Protein 4BXO (pdb70)

InterPro domains:
  IPR001650 Helicase, C-terminal domain-like [PF00271] (472-580)
  IPR001650 Helicase, C-terminal domain-like [PS51194] (452-627)
  IPR001650 Helicase, C-terminal domain-like [SM00490] (490-581)
  IPR006166 ERCC4 domain [PF02732] (1841-1948)
  IPR006166 ERCC4 domain [SM00891] (1819-1902)
  IPR010994 RuvA domain 2-like [SSF47781] (1966-2028)
  IPR011335 Restriction endonuclease type II-like [SSF52980] (1825-1954)
  IPR011545 DEAD/DEAH-box helicase domai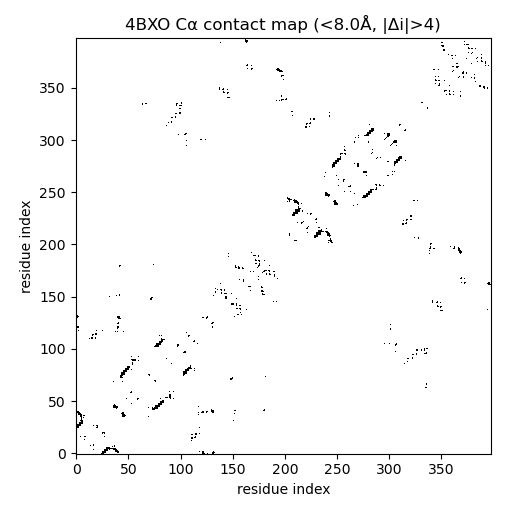n [PF00270] (105-254)
  IPR014001 Helicase superfamily 1/2, ATP-binding domain [PS51192] (98-266)
  IPR014001 Helicase superfamily 1/2, ATP-binding domain [SM00487] (87-287)
  IPR027417 P-loop containing nucleoside triphosphate hydrolase [G3DSA:3.40.50.300] (86-281)
  IPR027417 P-loop containing nucleoside triphosphate hydrolase [G3DSA:3.40.50.300] (438-617)
  IPR027417 P-loop containing nucleoside triphosphate hydrolase [SSF52540] (134-599)
  IPR031879 Fanconi anemia group M protein, MHF binding domain [PF16783] (675-790)
  IPR039686 FANCM/Mph1-like, insert domain [cd12091] (298-413)
  IPR044749 FANCM, DEAH-box helicase domain [cd18033] (89-270)
  IPR047418 Fanconi anemia group M protein, XPF-like nuclease domain [cd20077] (1818-1956)

Organism: Homo sapiens (NCBI:txid9606)

Radius of gyration: 25.27 Å; Cα contacts (8 Å, |Δi|>4): 667; chains: 2; bounding box: 64×63×52 Å

CATH classification: 3.40.50.10130 (+1 more: 1.10.150.20)

GO terms:
  GO:0003682 chromatin binding (F, IDA)
  GO:0043240 Fanconi anaemia nuclear complex (C, IDA)
  GO:0071821 FANCM-MHF complex (C, IDA)
  GO:0005634 nucleus (C, EXP)
  GO:0016887 ATP hydrolysis activity (F, EXP)
  GO:0031297 replication fork processing (P, IMP)
  GO:1902527 positive regulation of protein monoubiquitination (P, IMP)
  GO:0000712 resolution of meiotic recombination intermediates (P, IMP)
  GO:0005515 protein binding (F, IPI)
  GO:0005654 nucleoplasm (C, TAS)
  GO:0005829 cytosol (C, TAS)
  GO:0005654 nucleoplasm (C, IDA)
  GO:0000785 chromatin (C, IDA)
  GO:0036297 interstrand cross-link repair (P, IDA)

Sequence (398 aa):
TCILVGGHEITSGLEVISSLRAIHGLQVEVCPLNGCDYIVSNRMVVERRSQSEMLNSVNKNKFIEEQIQHLQSMFERICVIVEKDRRRTKSYDSLLTTLIGAGIRILFSSCQEETADLLKELSLVEQRKNVGIHVPKSEALQFYLSIPNISYITALNMCHQFSSVKRMANSSLQEISMYAQVTHQKAEEIYRYIHYVFDIQMLVHVPLGHIVANEKWRGSQLAEEMQGKIKLIFEDGLTPDFYLSNRCCILYVTEADLVAGNGYRKRLVRVRNSNNLKGIVVVEKTRMSEQYFPALQKFTVLDLGMVLLPVASQMEASCLVIQLVQEQTKEPSKNPLLLSEPSLLRTVQQIPGVGKVKAPLLLQKFPSIQQLSNASIGELEQVVGQAVAQQIHAFFTQP

Solvent-accessible surface area: 18204 Å² total; per-residue (Å²): 39,7,0,4,0,0,28,77,5,83,131,59,0,117,80,0,4,57,20,0,144,88,44,187,61,21,80,19,67,52,14,106,8,128,36,3,7,0,0,2,0,15,62,11,0,0,6,31,52,41,51,61,38,2,40,73,67,119,36,56,112,87,4,20,110,36,0,75,73,0,63,36,28,11,77,51,10,0,0,0,1,15,54,85,155,131,64,57,134,15,6,6,19,2,0,0,8,0,30,37,18,60,9,59,10,0,8,6,66,50,47,87,30,0,1,44,2,0,41,33,9,1,71,41,6,74,138,115,136,28,10,15,152,15,116,111,80,89,5,22,82,2,2,53,28,5,52,80,11,2,28,0,5,0,20,3,0,24,82,82,14,72,20,3,78,161,0,0,61,3,54,41,136,78,0,28,129,80,0,84,27,63,108,76,38,0,65,58,2,73,162,12,2,54,63,99,11,69,78,80,98,115,80,143,7,42,158,38,53,0,4,0,18,64,151,18,141,54,21,87,0,0,108,77,0,86,75,74,30,51,21,67,36,80,100,84,28,60,3,2,0,17,10,24,76,55,12,0,0,0,4,0,43,55,76,55,6,62,91,33,83,61,21,62,96,60,0,56,176,4,104,117,43,159,114,34,58,8,10,0,0,0,22,58,27,229,121,0,89,134,89,3,46,59,1,0,55,28,0,16,20,102,34,49,10,52,2,0,13,3,51,40,50,79,45,0,2,77,0,0,36,14,6,6,83,23,84,72,70,75,95,98,91,3,68,12,113,156,25,1,77,36,0,27,42,0,0,66,63,1,28,39,10,38,174,101,69,0,30,90,0,0,77,123,25,32,1,1,45,84,1,3,69,6,52,58,46,89,0,75,134,30,13,45,67,73,22,0,98,75,0,52,42,1,2,46,77,150

Foldseek 3Di:
DEKEAAPCCVVVQVVLQVLLVVDPPYHYHYDNFPLFGMDQFLAETEAEEEQVLLQDLVNLVVVVVSVVLVVLAHPAYEYEHEYDCDHDPSNVVSVVVCVVVVHHYHYYDDSSRVSVVSVVVSVVVVVVVGHQDADPVVQLVVLVPLPRHGSSLSRLCVGQDPDPVSVLPDDLVRSCVSSVHDSVVSVSSNCRSVPDDDPVVD/DAAPQQEKEAEQVCPPPPLVVLQVVPTHYHYDYPDLAGIDLHPAETEHEAELCNLLVDCPSVVSLVVQLPDPRHAYAYEYQCEPSRVVSVVVVCCCQCVVSVHHYDYDNDSNRVNVVVVVVSVCVNDDCVVVPPSDCVVVQLVVQCPQPPDHNVLSVQLCVQQVDPVSQLPDQLVRVCVRDPSVSSVSRPCSSPPD

Nearest PDB structures (foldseek):
  4bxo-assembly1_B  TM=1.005E+00  e=5.991E-41  Homo sapiens
  4m6w-assembly1_B  TM=9.471E-01  e=1.817E-32  Homo sapiens
  2m9m-assembly1_A  TM=8.746E-01  e=2.026E-18  Homo sapiens
  2jpd-assembly1_A  TM=8.396E-01  e=5.271E-06  Homo sapiens
  2jnw-assembly1_A  TM=8.374E-01  e=1.413E-05  Homo sapiens

Secondary structure (DSSP, 8-state):
-EEEEETTHHHH-HHHHHHHHTSTT-EEEEE--TT--EE-SSSEEEEEEEHHHHH-TTSHHHHHHHHHHHHTT-SEEEEEEE------HHHHHHHHHHHHTT-EEEEESSHHHHHHHHHHHHHHHHHTT-------HHHHHHHHTSTT--HHHHHHHHHH-S-HHHHHT--HHHHHHHHT--HHHHHHHHHHHH----GGG-/----TTEEEEEGGGTT-HHHHHHHTTSEEEEESS-SSSEESSSSEEEEEE-HHHHHH-STTHHHHHHHHT-TT-EEEEEEE--TTTGGGHHHHHIIIIIIS--EEEEESSHHHHHHHHHHHHHHHHS-GGGSTT---HHHHHHHHTTSTT--TTHHHHHHHHS-SHHHHHT--HHHHTTTS-HHHHHHHHHHHH--

B-factor: mean 39.91, std 17.05, range [2.0, 143.71]

Structure (mmCIF, N/CA/C/O backbone):
data_4BXO
#
_entry.id   4BXO
#
_cell.length_a   125.100
_cell.length_b   125.100
_cell.length_c   74.760
_cell.angle_alpha   90.00
_cell.angle_beta   90.00
_cell.angle_gamma   90.00
#
_symmetry.space_group_name_H-M   'P 41 21 2'
#
loop_
_entity.id
_entity.type
_entity.pdbx_description
1 polymer 'FANCONI ANEMIA GROUP M PROTEIN'
2 polymer 'FANCONI ANEMIA-ASSOCIATED PROTEIN OF 24 KDA'
3 polymer "5'-D(*TP*CP*AP*GP*CP*AP*TP*CP*AP*TP*CP)-3'"
4 polymer "5'-D(*GP*AP*TP*GP*AP*TP*GP*CP*TP*GP*CP)-3'"
5 non-polymer 'CALCIUM ION'
6 water water
#
loop_
_atom_site.group_PDB
_atom_site.id
_atom_site.type_symbol
_atom_site.label_atom_id
_atom_site.label_alt_id
_atom_site.label_comp_id
_atom_site.label_asym_id
_atom_site.label_entity_id
_atom_site.label_seq_id
_atom_site.pdbx_PDB_ins_code
_atom_site.Cartn_x
_atom_site.Cartn_y
_atom_site.Cartn_z
_atom_site.occupancy
_atom_site.B_iso_or_equiv
_atom_site.auth_seq_id
_atom_site.auth_comp_id
_atom_site.auth_asym_id
_atom_site.auth_atom_id
_atom_site.pdbx_PDB_model_num
ATOM 1 N N . THR A 1 24 ? 28.604 96.626 69.085 1.00 42.26 1818 THR A N 1
ATOM 2 C CA . THR A 1 24 ? 29.442 97.486 69.897 1.00 39.99 1818 THR A CA 1
ATOM 3 C C . THR A 1 24 ? 29.365 98.950 69.472 1.00 38.18 1818 THR A C 1
ATOM 4 O O . THR A 1 24 ? 28.939 99.288 68.384 1.00 37.98 1818 THR A O 1
ATOM 8 N N . CYS A 1 25 ? 29.887 99.817 70.323 1.00 36.79 1819 CYS A N 1
ATOM 9 C CA . CYS A 1 25 ? 29.851 101.232 70.085 1.00 34.72 1819 CYS A CA 1
ATOM 10 C C . CYS A 1 25 ? 31.279 101.743 70.201 1.00 32.96 1819 CYS A C 1
ATOM 11 O O . CYS A 1 25 ? 32.035 101.273 71.085 1.00 33.28 1819 CYS A O 1
ATOM 14 N N . ILE A 1 26 ? 31.666 102.655 69.286 1.00 30.50 1820 ILE A N 1
ATOM 15 C CA . ILE A 1 26 ? 32.909 103.385 69.319 1.00 28.67 1820 ILE A CA 1
ATOM 16 C C . ILE A 1 26 ? 32.622 104.898 69.243 1.00 29.15 1820 ILE A C 1
ATOM 17 O O . ILE A 1 26 ? 31.743 105.356 68.416 1.00 27.99 1820 ILE A O 1
ATOM 22 N N . LEU A 1 27 ? 33.380 105.648 70.051 1.00 27.78 1821 LEU A N 1
ATOM 23 C CA . LEU A 1 27 ? 33.303 107.072 70.058 1.00 29.31 1821 LEU A CA 1
ATOM 24 C C . LEU A 1 27 ? 34.527 107.586 69.303 1.00 29.23 1821 LEU A C 1
ATOM 25 O O . LEU A 1 27 ? 35.677 107.067 69.493 1.00 29.12 1821 LEU A O 1
ATOM 30 N N . VAL A 1 28 ? 34.277 108.602 68.487 1.00 28.74 1822 VAL A N 1
ATOM 31 C CA . VAL A 1 28 ? 35.245 109.156 67.562 1.00 28.33 1822 VAL A CA 1
ATOM 32 C C . VAL A 1 28 ? 35.431 110.636 67.864 1.00 28.71 1822 VAL A C 1
ATOM 33 O O . VAL A 1 28 ? 34.442 111.387 67.938 1.00 30.64 1822 VAL A O 1
ATOM 37 N N . GLY A 1 29 ? 36.680 111.059 68.062 1.00 28.19 1823 GLY A N 1
ATOM 38 C CA . GLY A 1 29 ? 36.989 112.492 68.258 1.00 30.05 1823 GLY A CA 1
ATOM 39 C C . GLY A 1 29 ? 36.654 113.284 66.985 1.00 30.54 1823 GLY A C 1
ATOM 40 O O . GLY A 1 29 ? 36.995 112.833 65.866 1.00 29.70 1823 GLY A O 1
ATOM 41 N N . GLY A 1 30 ? 36.000 114.434 67.171 1.00 32.63 1824 GLY A N 1
ATOM 42 C CA . GLY A 1 30 ? 35.591 115.336 66.119 1.00 32.70 1824 GLY A CA 1
ATOM 43 C C . GLY A 1 30 ? 36.743 115.710 65.176 1.00 33.50 1824 GLY A C 1
ATOM 44 O O . GLY A 1 30 ? 36.531 115.890 63.954 1.00 33.29 1824 GLY A O 1
ATOM 45 N N . HIS A 1 31 ? 37.946 115.838 65.772 1.00 32.55 1825 HIS A N 1
ATOM 46 C CA . HIS A 1 31 ? 39.137 116.216 65.052 1.00 33.50 1825 HIS A CA 1
ATOM 47 C C . HIS A 1 31 ? 39.543 115.151 63.988 1.00 31.80 1825 HIS A C 1
ATOM 48 O O . HIS A 1 31 ? 40.198 115.501 63.024 1.00 31.32 1825 HIS A O 1
ATOM 55 N N . GLU A 1 32 ? 39.135 113.886 64.195 1.00 30.07 1826 GLU A N 1
ATOM 56 C CA . GLU A 1 32 ? 39.336 112.803 63.196 1.00 30.44 1826 GLU A CA 1
ATOM 57 C C . GLU A 1 32 ? 38.503 112.979 61.904 1.00 30.77 1826 GLU A C 1
ATOM 58 O O . GLU A 1 32 ? 38.744 112.312 60.912 1.00 30.44 1826 GLU A O 1
ATOM 64 N N . ILE A 1 33 ? 37.500 113.853 61.924 1.00 32.17 1827 ILE A N 1
ATOM 65 C CA . ILE A 1 33 ? 36.857 114.215 60.650 1.00 33.57 1827 ILE A CA 1
ATOM 66 C C . ILE A 1 33 ? 37.843 114.902 59.644 1.00 35.39 1827 ILE A C 1
ATOM 67 O O . ILE A 1 33 ? 37.627 114.843 58.434 1.00 36.10 1827 ILE A O 1
ATOM 72 N N . THR A 1 34 ? 38.881 115.574 60.174 1.00 36.14 1828 THR A N 1
ATOM 73 C CA . THR A 1 34 ? 39.925 116.216 59.333 1.00 38.84 1828 THR A CA 1
ATOM 74 C C . THR A 1 34 ? 41.009 115.188 58.939 1.00 37.62 1828 THR A C 1
ATOM 75 O O . THR A 1 34 ? 41.422 115.122 57.797 1.00 38.92 1828 THR A O 1
ATOM 79 N N . SER A 1 35 ? 41.482 114.439 59.912 1.00 36.57 1829 SER A N 1
ATOM 80 C CA . SER A 1 35 ? 42.666 113.561 59.740 1.00 36.98 1829 SER A CA 1
ATOM 81 C C . SER A 1 35 ? 42.269 112.142 59.369 1.00 35.50 1829 SER A C 1
ATOM 82 O O . SER A 1 35 ? 43.029 111.461 58.672 1.00 35.36 1829 SER A O 1
ATOM 85 N N . GLY A 1 36 ? 41.076 111.669 59.783 1.00 33.37 1830 GLY A N 1
ATOM 86 C CA . GLY A 1 36 ? 40.689 110.286 59.374 1.00 31.73 1830 GLY A CA 1
ATOM 87 C C . GLY A 1 36 ? 39.296 110.081 58.816 1.00 31.17 1830 GLY A C 1
ATOM 88 O O . GLY A 1 36 ? 38.562 109.259 59.292 1.00 30.02 1830 GLY A O 1
ATOM 89 N N . LEU A 1 37 ? 38.949 110.850 57.808 1.00 32.46 1831 LEU A N 1
ATOM 90 C CA . LEU A 1 37 ? 37.646 110.800 57.195 1.00 33.30 1831 LEU A CA 1
ATOM 91 C C . LEU A 1 37 ? 37.301 109.385 56.732 1.00 32.77 1831 LEU A C 1
ATOM 92 O O . LEU A 1 37 ? 36.193 108.924 56.947 1.00 31.70 1831 LEU A O 1
ATOM 97 N N . GLU A 1 38 ? 38.274 108.707 56.109 1.00 32.63 1832 GLU A N 1
ATOM 98 C CA . GLU A 1 38 ? 38.069 107.366 55.609 1.00 33.20 1832 GLU A CA 1
ATOM 99 C C . GLU A 1 38 ? 38.057 106.327 56.759 1.00 30.62 1832 GLU A C 1
ATOM 100 O O . GLU A 1 38 ? 37.423 105.287 56.619 1.00 29.53 1832 GLU A O 1
ATOM 106 N N . VAL A 1 39 ? 38.766 106.595 57.869 1.00 28.68 1833 VAL A N 1
ATOM 107 C CA . VAL A 1 39 ? 38.640 105.708 59.020 1.00 27.67 1833 VAL A CA 1
ATOM 108 C C . VAL A 1 39 ? 37.110 105.705 59.428 1.00 27.28 1833 VAL A C 1
ATOM 109 O O . VAL A 1 39 ? 36.511 104.661 59.613 1.00 25.84 1833 VAL A O 1
ATOM 113 N N . ILE A 1 40 ? 36.557 106.902 59.587 1.00 27.30 1834 ILE A N 1
ATOM 114 C CA . ILE A 1 40 ? 35.213 107.080 60.080 1.00 27.59 1834 ILE A CA 1
ATOM 115 C C . ILE A 1 40 ? 34.171 106.462 59.078 1.00 27.90 1834 ILE A C 1
ATOM 116 O O . ILE A 1 40 ? 33.243 105.840 59.519 1.00 26.90 1834 ILE A O 1
ATOM 121 N N . SER A 1 41 ? 34.373 106.616 57.766 1.00 28.27 1835 SER A N 1
ATOM 122 C CA . SER A 1 41 ? 33.383 106.108 56.825 1.00 30.93 1835 SER A CA 1
ATOM 123 C C . SER A 1 41 ? 33.545 104.566 56.784 1.00 30.82 1835 SER A C 1
ATOM 124 O O . SER A 1 41 ? 32.554 103.871 56.587 1.00 30.73 1835 SER A O 1
ATOM 127 N N . SER A 1 42 ? 34.783 104.078 56.955 1.00 29.12 1836 SER A N 1
ATOM 128 C CA . SER A 1 42 ? 35.022 102.642 57.035 1.00 30.28 1836 SER A CA 1
ATOM 129 C C . SER A 1 42 ? 34.352 102.020 58.280 1.00 30.07 1836 SER A C 1
ATOM 130 O O . SER A 1 42 ? 33.736 100.966 58.158 1.00 31.41 1836 SER A O 1
ATOM 133 N N . LEU A 1 43 ? 34.437 102.705 59.424 1.00 28.73 1837 LEU A N 1
ATOM 134 C CA . LEU A 1 43 ? 33.720 102.326 60.639 1.00 28.89 1837 LEU A CA 1
ATOM 135 C C . LEU A 1 43 ? 32.200 102.243 60.372 1.00 30.38 1837 LEU A C 1
ATOM 136 O O . LEU A 1 43 ? 31.595 101.253 60.773 1.00 30.62 1837 LEU A O 1
ATOM 141 N N . ARG A 1 44 ? 31.604 103.286 59.757 1.00 30.73 1838 ARG A N 1
ATOM 142 C CA . ARG A 1 44 ? 30.165 103.321 59.474 1.00 33.94 1838 ARG A CA 1
ATOM 143 C C . ARG A 1 44 ? 29.699 102.228 58.514 1.00 35.68 1838 ARG A C 1
ATOM 144 O O . ARG A 1 44 ? 28.560 101.809 58.636 1.00 37.08 1838 ARG A O 1
ATOM 152 N N . ALA A 1 45 ? 30.593 101.810 57.603 1.00 35.76 1839 ALA A N 1
ATOM 153 C CA . ALA A 1 45 ? 30.401 100.713 56.636 1.00 39.28 1839 ALA A CA 1
ATOM 154 C C . ALA A 1 45 ? 30.387 99.327 57.367 1.00 40.61 1839 ALA A C 1
ATOM 155 O O . ALA A 1 45 ? 29.999 98.350 56.778 1.00 42.39 1839 ALA A O 1
ATOM 157 N N . ILE A 1 46 ? 30.779 99.249 58.642 1.00 39.64 1840 ILE A N 1
ATOM 158 C CA . ILE A 1 46 ? 30.730 97.971 59.371 1.00 39.99 1840 ILE A CA 1
ATOM 159 C C . ILE A 1 46 ? 29.349 97.824 60.007 1.00 42.34 1840 ILE A C 1
ATOM 160 O O . ILE A 1 46 ? 28.940 98.670 60.769 1.00 41.47 1840 ILE A O 1
ATOM 165 N N . HIS A 1 47 ? 28.597 96.792 59.598 1.00 44.38 1841 HIS A N 1
ATOM 166 C CA . HIS A 1 47 ? 27.257 96.520 60.127 1.00 45.79 1841 HIS A CA 1
ATOM 167 C C . HIS A 1 47 ? 27.263 96.167 61.625 1.00 45.74 1841 HIS A C 1
ATOM 168 O O . HIS A 1 47 ? 28.023 95.343 62.056 1.00 44.04 1841 HIS A O 1
ATOM 175 N N . GLY A 1 48 ? 26.363 96.780 62.393 1.00 46.79 1842 GLY A N 1
ATOM 176 C CA . GLY A 1 48 ? 26.263 96.525 63.839 1.00 47.29 1842 GLY A CA 1
ATOM 177 C C . GLY A 1 48 ? 27.250 97.291 64.738 1.00 44.77 1842 GLY A C 1
ATOM 178 O O . GLY A 1 48 ? 27.276 97.084 65.938 1.00 45.20 1842 GLY A O 1
ATOM 179 N N . LEU A 1 49 ? 28.072 98.141 64.151 1.00 41.46 1843 LEU A N 1
ATOM 180 C CA . LEU A 1 49 ? 28.862 99.084 64.916 1.00 39.32 1843 LEU A CA 1
ATOM 181 C C . LEU A 1 49 ? 28.168 100.461 65.061 1.00 38.35 1843 LEU A C 1
ATOM 182 O O . LEU A 1 49 ? 27.765 101.074 64.092 1.00 38.26 1843 LEU A O 1
ATOM 187 N N . GLN A 1 50 ? 28.048 100.958 66.273 1.00 37.23 1844 GLN A N 1
ATOM 188 C CA . GLN A 1 50 ? 27.435 102.265 66.445 1.00 38.01 1844 GLN A CA 1
ATOM 189 C C . GLN A 1 50 ? 28.595 103.232 66.522 1.00 36.09 1844 GLN A C 1
ATOM 190 O O . GLN A 1 50 ? 29.452 103.118 67.420 1.00 35.66 1844 GLN A O 1
ATOM 196 N N . VAL A 1 51 ? 28.639 104.158 65.596 1.00 35.04 1845 VAL A N 1
ATOM 197 C CA . VAL A 1 51 ? 29.724 105.104 65.494 1.00 33.44 1845 VAL A CA 1
ATOM 198 C C . VAL A 1 51 ? 29.218 106.461 65.890 1.00 33.49 1845 VAL A C 1
ATOM 199 O O . VAL A 1 51 ? 28.304 106.956 65.297 1.00 34.74 1845 VAL A O 1
ATOM 203 N N . GLU A 1 52 ? 29.769 107.041 66.957 1.00 33.14 1846 GLU A N 1
ATOM 204 C CA . GLU A 1 52 ? 29.308 108.344 67.440 1.00 34.77 1846 GLU A CA 1
ATOM 205 C C . GLU A 1 52 ? 30.515 109.277 67.434 1.00 33.62 1846 GLU A C 1
ATOM 206 O O . GLU A 1 52 ? 31.492 109.038 68.162 1.00 32.18 1846 GLU A O 1
ATOM 212 N N . VAL A 1 53 ? 30.440 110.353 66.682 1.00 32.80 1847 VAL A N 1
ATOM 213 C CA . VAL A 1 53 ? 31.491 111.361 66.720 1.00 32.11 1847 VAL A CA 1
ATOM 214 C C . VAL A 1 53 ? 31.146 112.372 67.835 1.00 32.77 1847 VAL A C 1
ATOM 215 O O . VAL A 1 53 ? 30.037 112.765 67.930 1.00 32.60 1847 VAL A O 1
ATOM 219 N N . CYS A 1 54 ? 32.114 112.763 68.663 1.00 32.86 1848 CYS A N 1
ATOM 220 C CA . CYS A 1 54 ? 31.876 113.537 69.875 1.00 34.57 1848 CYS A CA 1
ATOM 221 C C . CYS A 1 54 ? 32.997 114.508 70.046 1.00 35.19 1848 CYS A C 1
ATOM 222 O O . CYS A 1 54 ? 34.123 114.229 69.562 1.00 34.27 1848 CYS A O 1
ATOM 225 N N . PRO A 1 55 ? 32.746 115.611 70.770 1.00 36.85 1849 PRO A N 1
ATOM 226 C CA . PRO A 1 55 ? 33.875 116.496 71.114 1.00 37.72 1849 PRO A CA 1
ATOM 227 C C . PRO A 1 55 ? 34.809 115.845 72.134 1.00 38.05 1849 PRO A C 1
ATOM 228 O O . PRO A 1 55 ? 34.653 116.068 73.326 1.00 40.00 1849 PRO A O 1
ATOM 232 N N . LEU A 1 56 ? 35.770 115.030 71.697 1.00 36.47 1850 LEU A N 1
ATOM 233 C CA . LEU A 1 56 ? 36.577 114.303 72.646 1.00 36.72 1850 LEU A CA 1
ATOM 234 C C . LEU A 1 56 ? 37.773 115.036 73.248 1.00 39.29 1850 LEU A C 1
ATOM 235 O O . LEU A 1 56 ? 38.344 114.517 74.199 1.00 40.32 1850 LEU A O 1
ATOM 240 N N . ASN A 1 57 ? 38.162 116.218 72.772 1.00 40.81 1851 ASN A N 1
ATOM 241 C CA . ASN A 1 57 ? 39.342 116.887 73.417 1.00 43.07 1851 ASN A CA 1
ATOM 242 C C . ASN A 1 57 ? 40.618 116.032 73.375 1.00 41.19 1851 ASN A C 1
ATOM 243 O O . ASN A 1 57 ? 41.046 115.474 74.404 1.00 41.03 1851 ASN A O 1
ATOM 248 N N . GLY A 1 58 ? 41.185 115.846 72.197 1.00 40.23 1852 GLY A N 1
ATOM 249 C CA . GLY A 1 58 ? 42.418 115.061 72.116 1.00 39.11 1852 GLY A CA 1
ATOM 250 C C . GLY A 1 58 ? 42.252 113.567 71.818 1.00 37.43 1852 GLY A C 1
ATOM 251 O O . GLY A 1 58 ? 43.041 112.989 70.983 1.00 37.24 1852 GLY A O 1
ATOM 252 N N . CYS A 1 59 ? 41.238 112.908 72.406 1.00 35.17 1853 CYS A N 1
ATOM 253 C CA . CYS A 1 59 ? 41.110 111.490 72.202 1.00 32.77 1853 CYS A CA 1
ATOM 254 C C . CYS A 1 59 ? 40.596 111.129 70.776 1.00 31.57 1853 CYS A C 1
ATOM 255 O O . CYS A 1 59 ? 39.486 111.542 70.372 1.00 30.97 1853 CYS A O 1
ATOM 258 N N . ASP A 1 60 ? 41.378 110.285 70.096 1.00 29.00 1854 ASP A N 1
ATOM 259 C CA . ASP A 1 60 ? 41.038 109.884 68.765 1.00 27.56 1854 ASP A CA 1
ATOM 260 C C . ASP A 1 60 ? 39.851 108.928 68.769 1.00 26.10 1854 ASP A C 1
ATOM 261 O O . ASP A 1 60 ? 38.859 109.212 68.117 1.00 25.44 1854 ASP A O 1
ATOM 266 N N . TYR A 1 61 ? 39.994 107.792 69.440 1.00 24.21 1855 TYR A N 1
ATOM 267 C CA . TYR A 1 61 ? 38.915 106.813 69.523 1.00 25.08 1855 TYR A CA 1
ATOM 268 C C . TYR A 1 61 ? 38.717 106.281 70.960 1.00 25.36 1855 TYR A C 1
ATOM 269 O O . TYR A 1 61 ? 39.688 105.950 71.638 1.00 25.53 1855 TYR A O 1
ATOM 278 N N . ILE A 1 62 ? 37.483 106.148 71.370 1.00 24.68 1856 ILE A N 1
ATOM 279 C CA . ILE A 1 62 ? 37.197 105.470 72.618 1.00 25.76 1856 ILE A CA 1
ATOM 280 C C . ILE A 1 62 ? 36.471 104.167 72.232 1.00 25.84 1856 ILE A C 1
ATOM 281 O O . ILE A 1 62 ? 35.412 104.220 71.580 1.00 24.39 1856 ILE A O 1
ATOM 286 N N . VAL A 1 63 ? 37.090 103.028 72.571 1.00 25.42 1857 VAL A N 1
ATOM 287 C CA . VAL A 1 63 ? 36.547 101.704 72.107 1.00 26.23 1857 VAL A CA 1
ATOM 288 C C . VAL A 1 63 ? 35.823 100.837 73.145 1.00 27.46 1857 VAL A C 1
ATOM 289 O O . VAL A 1 63 ? 35.356 99.714 72.819 1.00 28.93 1857 VAL A O 1
ATOM 293 N N . SER A 1 64 ? 35.777 101.332 74.381 1.00 28.33 1858 SER A N 1
ATOM 294 C CA . SER A 1 64 ? 35.136 100.684 75.532 1.00 31.26 1858 SER A CA 1
ATOM 295 C C . SER A 1 64 ? 35.018 101.714 76.689 1.00 32.31 1858 SER A C 1
ATOM 296 O O . SER A 1 64 ? 35.436 102.863 76.503 1.00 32.06 1858 SER A O 1
ATOM 299 N N . ASN A 1 65 ? 34.552 101.277 77.872 1.00 34.30 1859 ASN A N 1
ATOM 300 C CA . ASN A 1 65 ? 34.466 102.147 79.057 1.00 36.41 1859 ASN A CA 1
ATOM 301 C C . ASN A 1 65 ? 35.848 102.470 79.624 1.00 35.99 1859 ASN A C 1
ATOM 302 O O . ASN A 1 65 ? 35.984 103.339 80.488 1.00 37.61 1859 ASN A O 1
ATOM 307 N N . ARG A 1 66 ? 36.873 101.778 79.173 1.00 34.38 1860 ARG A N 1
ATOM 308 C CA . ARG A 1 66 ? 38.138 101.904 79.834 1.00 34.80 1860 ARG A CA 1
ATOM 309 C C . ARG A 1 66 ? 39.342 102.069 78.864 1.00 32.67 1860 ARG A C 1
ATOM 310 O O . ARG A 1 66 ? 40.483 102.282 79.329 1.00 31.69 1860 ARG A O 1
ATOM 318 N N . MET A 1 67 ? 39.095 102.020 77.549 1.00 30.48 1861 MET A N 1
ATOM 319 C CA . MET A 1 67 ? 40.192 101.982 76.603 1.00 29.06 1861 MET A CA 1
ATOM 320 C C . MET A 1 67 ? 40.145 103.061 75.533 1.00 28.29 1861 MET A C 1
ATOM 321 O O . MET A 1 67 ? 39.108 103.259 74.829 1.00 29.07 1861 MET A O 1
ATOM 326 N N . VAL A 1 68 ? 41.271 103.754 75.386 1.00 27.58 1862 VAL A N 1
ATOM 327 C CA . VAL A 1 68 ? 41.432 104.794 74.355 1.00 26.47 1862 VAL A CA 1
ATOM 328 C C . VAL A 1 68 ? 42.429 104.294 73.311 1.00 25.74 1862 VAL A C 1
ATOM 329 O O . VAL A 1 68 ? 43.328 103.456 73.615 1.00 25.34 1862 VAL A O 1
ATOM 333 N N . VAL A 1 69 ? 42.285 104.797 72.101 1.00 24.42 1863 VAL A N 1
ATOM 334 C CA . VAL A 1 69 ? 43.198 104.490 71.014 1.00 24.11 1863 VAL A CA 1
ATOM 335 C C . VAL A 1 69 ? 43.742 105.788 70.477 1.00 25.45 1863 VAL A C 1
ATOM 336 O O . VAL A 1 69 ? 42.982 106.733 70.192 1.00 26.22 1863 VAL A O 1
ATOM 340 N N . GLU A 1 70 ? 45.048 105.859 70.375 1.00 25.22 1864 GLU A N 1
ATOM 341 C CA . GLU A 1 70 ? 45.704 106.960 69.741 1.00 26.59 1864 GLU A CA 1
ATOM 342 C C . GLU A 1 70 ? 46.186 106.513 68.385 1.00 27.90 1864 GLU A C 1
ATOM 343 O O . GLU A 1 70 ? 46.994 105.605 68.259 1.00 27.47 1864 GLU A O 1
ATOM 349 N N . ARG A 1 71 ? 45.674 107.163 67.372 1.00 27.62 1865 ARG A N 1
ATOM 350 C CA . ARG A 1 71 ? 46.113 106.943 66.025 1.00 27.49 1865 ARG A CA 1
ATOM 351 C C . ARG A 1 71 ? 47.263 107.914 65.728 1.00 27.82 1865 ARG A C 1
ATOM 352 O O . ARG A 1 71 ? 47.161 109.060 65.950 1.00 28.57 1865 ARG A O 1
ATOM 360 N N . ARG A 1 72 ? 48.368 107.391 65.217 1.00 27.82 1866 ARG A N 1
ATOM 361 C CA . ARG A 1 72 ? 49.567 108.201 64.979 1.00 30.35 1866 ARG A CA 1
ATOM 362 C C . ARG A 1 72 ? 50.171 107.829 63.632 1.00 30.94 1866 ARG A C 1
ATOM 363 O O . ARG A 1 72 ? 50.285 106.625 63.298 1.00 29.34 1866 ARG A O 1
ATOM 371 N N . SER A 1 73 ? 50.567 108.826 62.853 1.00 31.71 1867 SER A N 1
ATOM 372 C CA . SER A 1 73 ? 51.240 108.541 61.593 1.00 33.54 1867 SER A CA 1
ATOM 373 C C . SER A 1 73 ? 52.650 108.058 61.822 1.00 33.95 1867 SER A C 1
ATOM 374 O O . SER A 1 73 ? 53.321 108.474 62.760 1.00 34.46 1867 SER A O 1
ATOM 377 N N . GLN A 1 74 ? 53.087 107.153 60.972 1.00 34.37 1868 GLN A N 1
ATOM 378 C CA . GLN A 1 74 ? 54.373 106.561 61.216 1.00 35.66 1868 GLN A CA 1
ATOM 379 C C . GLN A 1 74 ? 55.481 107.567 60.978 1.00 37.40 1868 GLN A C 1
ATOM 380 O O . GLN A 1 74 ? 56.444 107.566 61.685 1.00 38.41 1868 GLN A O 1
ATOM 386 N N . SER A 1 75 ? 55.320 108.419 59.979 1.00 39.68 1869 SER A N 1
ATOM 387 C CA . SER A 1 75 ? 56.326 109.448 59.666 1.00 42.38 1869 SER A CA 1
ATOM 388 C C . SER A 1 75 ? 56.471 110.461 60.807 1.00 42.68 1869 SER A C 1
ATOM 389 O O . SER A 1 75 ? 57.546 110.930 61.005 1.00 45.44 1869 SER A O 1
ATOM 392 N N . GLU A 1 76 ? 55.387 110.783 61.519 1.00 41.19 1870 GLU A N 1
ATOM 393 C CA . GLU A 1 76 ? 55.440 111.574 62.753 1.00 42.11 1870 GLU A CA 1
ATOM 394 C C . GLU A 1 76 ? 56.075 110.781 63.928 1.00 41.37 1870 GLU A C 1
ATOM 395 O O . GLU A 1 76 ? 56.732 111.368 64.771 1.00 43.03 1870 GLU A O 1
ATOM 397 N N . MET A 1 77 ? 55.922 109.461 63.983 1.00 39.41 1871 MET A N 1
ATOM 398 C CA . MET A 1 77 ? 56.642 108.673 65.010 1.00 39.04 1871 MET A CA 1
ATOM 399 C C . MET A 1 77 ? 58.141 108.613 64.768 1.00 41.00 1871 MET A C 1
ATOM 400 O O . MET A 1 77 ? 58.921 108.498 65.706 1.00 41.37 1871 MET A O 1
ATOM 405 N N . LEU A 1 78 ? 58.534 108.651 63.487 1.00 42.26 1872 LEU A N 1
ATOM 406 C CA . LEU A 1 78 ? 59.944 108.555 63.097 1.00 43.88 1872 LEU A CA 1
ATOM 407 C C . LEU A 1 78 ? 60.806 109.766 63.435 1.00 46.71 1872 LEU A C 1
ATOM 408 O O . LEU A 1 78 ? 62.018 109.621 63.652 1.00 47.55 1872 LEU A O 1
ATOM 413 N N . ASN A 1 79 ? 60.174 110.948 63.471 1.00 48.06 1873 ASN A N 1
ATOM 414 C CA . ASN A 1 79 ? 60.843 112.248 63.764 1.00 51.06 1873 ASN A CA 1
ATOM 415 C C . ASN A 1 79 ? 60.936 112.536 65.283 1.00 51.00 1873 ASN A C 1
ATOM 416 O O . ASN A 1 79 ? 59.915 112.568 65.963 1.00 49.55 1873 ASN A O 1
ATOM 421 N N . SER A 1 80 ? 62.143 112.738 65.793 1.00 53.67 1874 SER A N 1
ATOM 422 C CA . SER A 1 80 ? 62.400 112.818 67.230 1.00 54.29 1874 SER A CA 1
ATOM 423 C C . SER A 1 80 ? 62.033 114.158 67.848 1.00 57.07 1874 SER A C 1
ATOM 424 O O . SER A 1 80 ? 62.165 114.338 69.075 1.00 57.92 1874 SER A O 1
ATOM 427 N N . VAL A 1 81 ? 61.619 115.110 67.010 1.00 59.03 1875 VAL A N 1
ATOM 428 C CA . VAL A 1 81 ? 61.241 116.464 67.494 1.00 61.03 1875 VAL A CA 1
ATOM 429 C C . VAL A 1 81 ? 59.776 116.384 67.932 1.00 58.15 1875 VAL A C 1
ATOM 430 O O . VAL A 1 81 ? 59.268 117.277 68.604 1.00 58.91 1875 VAL A O 1
ATOM 434 N N . ASN A 1 82 ? 59.126 115.280 67.543 1.00 54.69 1876 ASN A N 1
ATOM 435 C CA . ASN A 1 82 ? 57.757 114.970 67.931 1.00 52.34 1876 ASN A CA 1
ATOM 436 C C . ASN A 1 82 ? 57.672 114.055 69.122 1.00 49.93 1876 ASN A C 1
ATOM 437 O O . ASN A 1 82 ? 56.593 113.896 69.666 1.00 48.89 1876 ASN A O 1
ATOM 442 N N . LYS A 1 83 ? 58.777 113.414 69.468 1.00 50.69 1877 LYS A N 1
ATOM 443 C CA . LYS A 1 83 ? 58.865 112.466 70.584 1.00 49.42 1877 LYS A CA 1
ATOM 444 C C . LYS A 1 83 ? 58.294 113.014 71.910 1.00 50.34 1877 LYS A C 1
ATOM 445 O O . LYS A 1 83 ? 57.501 112.324 72.574 1.00 47.32 1877 LYS A O 1
ATOM 451 N N . ASN A 1 84 ? 58.706 114.232 72.285 1.00 53.02 1878 ASN A N 1
ATOM 452 C CA . ASN A 1 84 ? 58.212 114.868 73.492 1.00 54.58 1878 ASN A CA 1
ATOM 453 C C . ASN A 1 84 ? 56.709 115.053 73.464 1.00 53.32 1878 ASN A C 1
ATOM 454 O O . ASN A 1 84 ? 56.036 114.594 74.403 1.00 51.95 1878 ASN A O 1
ATOM 459 N N . LYS A 1 85 ? 56.176 115.683 72.397 1.00 53.51 1879 LYS A N 1
ATOM 460 C CA . LYS A 1 85 ? 54.706 115.875 72.260 1.00 51.76 1879 LYS A CA 1
ATOM 461 C C . LYS A 1 85 ? 53.932 114.575 72.311 1.00 47.41 1879 LYS A C 1
ATOM 462 O O . LYS A 1 85 ? 52.874 114.517 72.911 1.00 46.85 1879 LYS A O 1
ATOM 466 N N . PHE A 1 86 ? 54.460 113.524 71.717 1.00 45.36 1880 PHE A N 1
ATOM 467 C CA . PHE A 1 86 ? 53.794 112.234 71.732 1.00 42.04 1880 PHE A CA 1
ATOM 468 C C . PHE A 1 86 ? 53.718 111.656 73.153 1.00 41.49 1880 PHE A C 1
ATOM 469 O O . PHE A 1 86 ? 52.674 111.126 73.538 1.00 40.23 1880 PHE A O 1
ATOM 477 N N . ILE A 1 87 ? 54.837 111.719 73.880 1.00 42.27 1881 ILE A N 1
ATOM 478 C CA . ILE A 1 87 ? 54.911 111.305 75.293 1.00 42.69 1881 ILE A CA 1
ATOM 479 C C . ILE A 1 87 ? 53.888 112.045 76.189 1.00 42.63 1881 ILE A C 1
ATOM 480 O O . ILE A 1 87 ? 53.203 111.412 76.997 1.00 41.41 1881 ILE A O 1
ATOM 485 N N . GLU A 1 88 ? 53.783 113.351 76.003 1.00 44.09 1882 GLU A N 1
ATOM 486 C CA A GLU A 1 88 ? 52.855 114.167 76.752 0.50 45.14 1882 GLU A CA 1
ATOM 487 C CA B GLU A 1 88 ? 52.861 114.164 76.777 0.50 45.45 1882 GLU A CA 1
ATOM 488 C C . GLU A 1 88 ? 51.394 113.838 76.430 1.00 43.56 1882 GLU A C 1
ATOM 489 O O . GLU A 1 88 ? 50.558 113.797 77.300 1.00 44.07 1882 GLU A O 1
ATOM 500 N N . GLN A 1 89 ? 51.085 113.583 75.169 1.00 41.95 1883 GLN A N 1
ATOM 501 C CA . GLN A 1 89 ? 49.763 113.114 74.833 1.00 40.64 1883 GLN A CA 1
ATOM 502 C C . GLN A 1 89 ? 49.464 111.729 75.519 1.00 38.97 1883 GLN A C 1
ATOM 503 O O . GLN A 1 89 ? 48.366 111.548 76.088 1.00 38.70 1883 GLN A O 1
ATOM 509 N N . ILE A 1 90 ? 50.428 110.802 75.537 1.00 36.57 1884 ILE A N 1
ATOM 510 C CA . ILE A 1 90 ? 50.195 109.536 76.243 1.00 34.19 1884 ILE A CA 1
ATOM 511 C C . ILE A 1 90 ? 50.027 109.728 77.747 1.00 35.99 1884 ILE A C 1
ATOM 512 O O . ILE A 1 90 ? 49.106 109.131 78.295 1.00 34.00 1884 ILE A O 1
ATOM 517 N N . GLN A 1 91 ? 50.849 110.581 78.389 1.00 37.42 1885 GLN A N 1
ATOM 518 C CA . GLN A 1 91 ? 50.645 110.919 79.804 1.00 40.68 1885 GLN A CA 1
ATOM 519 C C . GLN A 1 91 ? 49.208 111.420 80.103 1.00 41.12 1885 GLN A C 1
ATOM 520 O O . GLN A 1 91 ? 48.625 111.029 81.102 1.00 42.11 1885 GLN A O 1
ATOM 526 N N . HIS A 1 92 ? 48.706 112.313 79.262 1.00 40.94 1886 HIS A N 1
ATOM 527 C CA . HIS A 1 92 ? 47.371 112.898 79.402 1.00 42.20 1886 HIS A CA 1
ATOM 528 C C . HIS A 1 92 ? 46.339 111.742 79.208 1.00 39.32 1886 HIS A C 1
ATOM 529 O O . HIS A 1 92 ? 45.363 111.682 79.923 1.00 41.79 1886 HIS A O 1
ATOM 536 N N . LEU A 1 93 ? 46.579 110.814 78.318 1.00 37.09 1887 LEU A N 1
ATOM 537 C CA . LEU A 1 93 ? 45.670 109.693 78.173 1.00 35.38 1887 LEU A CA 1
ATOM 538 C C . LEU A 1 93 ? 45.666 108.751 79.393 1.00 35.47 1887 LEU A C 1
ATOM 539 O O . LEU A 1 93 ? 44.617 108.211 79.714 1.00 35.00 1887 LEU A O 1
ATOM 544 N N . GLN A 1 94 ? 46.814 108.569 80.058 1.00 35.13 1888 GLN A N 1
ATOM 545 C CA . GLN A 1 94 ? 46.938 107.711 81.230 1.00 35.72 1888 GLN A CA 1
ATOM 546 C C . GLN A 1 94 ? 46.210 108.282 82.409 1.00 38.23 1888 GLN A C 1
ATOM 547 O O . GLN A 1 94 ? 45.850 107.547 83.305 1.00 40.12 1888 GLN A O 1
ATOM 553 N N . SER A 1 95 ? 45.995 109.593 82.453 1.00 39.14 1889 SER A N 1
ATOM 554 C CA . SER A 1 95 ? 45.286 110.168 83.558 1.00 41.72 1889 SER A CA 1
ATOM 555 C C . SER A 1 95 ? 43.771 109.905 83.473 1.00 41.22 1889 SER A C 1
ATOM 556 O O . SER A 1 95 ? 43.079 110.100 84.470 1.00 43.02 1889 SER A O 1
ATOM 559 N N . MET A 1 96 ? 43.270 109.551 82.286 1.00 38.99 1890 MET A N 1
ATOM 560 C CA . MET A 1 96 ? 41.835 109.327 82.053 1.00 39.62 1890 MET A CA 1
ATOM 561 C C . MET A 1 96 ? 41.436 107.868 81.853 1.00 38.54 1890 MET A C 1
ATOM 562 O O . MET A 1 96 ? 40.370 107.481 82.298 1.00 40.62 1890 MET A O 1
ATOM 567 N N . PHE A 1 97 ? 42.266 107.096 81.177 1.00 35.56 1891 PHE A N 1
ATOM 568 C CA . PHE A 1 97 ? 41.963 105.741 80.786 1.00 34.11 1891 PHE A CA 1
ATOM 569 C C . PHE A 1 97 ? 42.868 104.712 81.420 1.00 35.02 1891 PHE A C 1
ATOM 570 O O . PHE A 1 97 ? 44.094 104.904 81.479 1.00 34.07 1891 PHE A O 1
ATOM 578 N N . GLU A 1 98 ? 42.260 103.602 81.854 1.00 35.59 1892 GLU A N 1
ATOM 579 C CA . GLU A 1 98 ? 42.966 102.408 82.337 1.00 35.49 1892 GLU A CA 1
ATOM 580 C C . GLU A 1 98 ? 43.802 101.671 81.264 1.00 34.08 1892 GLU A C 1
ATOM 581 O O . GLU A 1 98 ? 44.815 101.047 81.583 1.00 34.43 1892 GLU A O 1
ATOM 584 N N . ARG A 1 99 ? 43.367 101.709 80.012 1.00 31.93 1893 ARG A N 1
ATOM 585 C CA . ARG A 1 99 ? 44.013 100.953 78.889 1.00 31.69 1893 ARG A CA 1
ATOM 586 C C . ARG A 1 99 ? 44.214 101.855 77.657 1.00 29.40 1893 ARG A C 1
ATOM 587 O O . ARG A 1 99 ? 43.329 102.620 77.269 1.00 28.55 1893 ARG A O 1
ATOM 591 N N . ILE A 1 100 ? 45.360 101.725 77.035 1.00 28.85 1894 ILE A N 1
ATOM 592 C CA . ILE A 1 100 ? 45.710 102.503 75.875 1.00 27.42 1894 ILE A CA 1
ATOM 593 C C . ILE A 1 100 ? 46.269 101.608 74.776 1.00 26.85 1894 ILE A C 1
ATOM 594 O O . ILE A 1 100 ? 47.129 100.763 75.003 1.00 25.93 1894 ILE A O 1
ATOM 599 N N . CYS A 1 101 ? 45.781 101.836 73.559 1.00 25.45 1895 CYS A N 1
ATOM 600 C CA . CYS A 1 101 ? 46.399 101.303 72.336 1.00 24.60 1895 CYS A CA 1
ATOM 601 C C . CYS A 1 101 ? 46.857 102.411 71.426 1.00 23.98 1895 CYS A C 1
ATOM 602 O O . CYS A 1 101 ? 46.152 103.383 71.195 1.00 23.28 1895 CYS A O 1
ATOM 605 N N . VAL A 1 102 ? 48.029 102.225 70.887 1.00 24.03 1896 VAL A N 1
ATOM 606 C CA . VAL A 1 102 ? 48.512 103.051 69.799 1.00 24.04 1896 VAL A CA 1
ATOM 607 C C . VAL A 1 102 ? 48.399 102.296 68.482 1.00 23.60 1896 VAL A C 1
ATOM 608 O O . VAL A 1 102 ? 48.884 101.210 68.331 1.00 22.97 1896 VAL A O 1
ATOM 612 N N . ILE A 1 103 ? 47.748 102.904 67.512 1.00 24.12 1897 ILE A N 1
ATOM 613 C CA . ILE A 1 103 ? 47.803 102.401 66.200 1.00 23.93 1897 ILE A CA 1
ATOM 614 C C . ILE A 1 103 ? 48.801 103.252 65.358 1.00 24.69 1897 ILE A C 1
ATOM 615 O O . ILE A 1 103 ? 48.583 104.422 65.167 1.00 25.56 1897 ILE A O 1
ATOM 620 N N . VAL A 1 104 ? 49.853 102.627 64.850 1.00 23.44 1898 VAL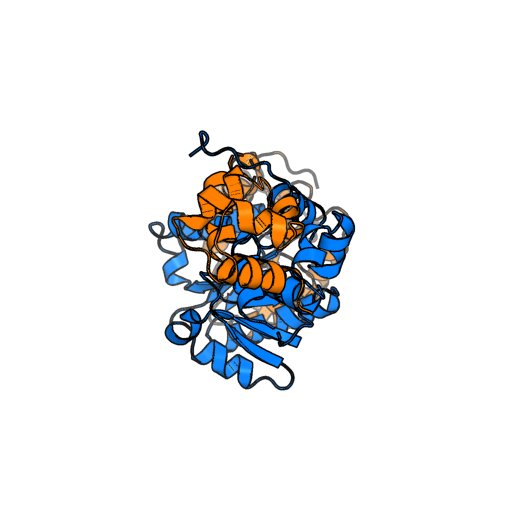 A N 1
ATOM 621 C CA . VAL A 1 104 ? 50.854 103.288 64.074 1.00 24.94 1898 VAL A CA 1
ATOM 622 C C . VAL A 1 104 ? 50.420 103.101 62.605 1.00 26.25 1898 VAL A C 1
ATOM 623 O O . VAL A 1 104 ? 50.442 101.990 62.087 1.00 25.54 1898 VAL A O 1
ATOM 627 N N . GLU A 1 105 ? 49.976 104.189 61.970 1.00 26.77 1899 GLU A N 1
ATOM 628 C CA . GLU A 1 105 ? 49.413 104.123 60.617 1.00 28.80 1899 GLU A CA 1
ATOM 629 C C . GLU A 1 105 ? 50.348 104.718 59.560 1.00 30.99 1899 GLU A C 1
ATOM 630 O O . GLU A 1 105 ? 50.770 105.874 59.722 1.00 31.89 1899 GLU A O 1
ATOM 636 N N . LYS A 1 106 ? 50.642 103.972 58.485 1.00 32.48 1900 LYS A N 1
ATOM 637 C CA . LYS A 1 106 ? 51.374 104.485 57.294 1.00 36.71 1900 LYS A CA 1
ATOM 638 C C . LYS A 1 106 ? 50.727 105.650 56.561 1.00 39.22 1900 LYS A C 1
ATOM 639 O O . LYS A 1 106 ? 49.535 105.588 56.207 1.00 39.75 1900 LYS A O 1
ATOM 642 N N . ASP A 1 107 ? 51.513 106.697 56.275 1.00 42.54 1901 ASP A N 1
ATOM 643 C CA . ASP A 1 107 ? 51.046 107.907 55.510 1.00 45.75 1901 ASP A CA 1
ATOM 644 C C . ASP A 1 107 ? 50.465 107.617 54.097 1.00 47.64 1901 ASP A C 1
ATOM 645 O O . ASP A 1 107 ? 50.959 106.716 53.438 1.00 48.46 1901 ASP A O 1
ATOM 650 N N . ARG A 1 108 ? 49.443 108.385 53.647 1.00 49.21 1902 ARG A N 1
ATOM 651 C CA . ARG A 1 108 ? 48.953 108.377 52.236 1.00 51.14 1902 ARG A CA 1
ATOM 652 C C . ARG A 1 108 ? 50.074 108.665 51.252 1.00 54.57 1902 ARG A C 1
ATOM 653 O O . ARG A 1 108 ? 50.980 109.425 51.590 1.00 56.79 1902 ARG A O 1
ATOM 655 N N . ARG A 1 119 ? 62.840 105.605 56.550 1.00 55.55 1913 ARG A N 1
ATOM 656 C CA . ARG A 1 119 ? 63.991 104.984 57.220 1.00 55.52 1913 ARG A CA 1
ATOM 657 C C . ARG A 1 119 ? 63.747 104.992 58.738 1.00 53.27 1913 ARG A C 1
ATOM 658 O O . ARG A 1 119 ? 63.297 105.984 59.324 1.00 52.77 1913 ARG A O 1
ATOM 660 N N . ARG A 1 120 ? 64.108 103.885 59.373 1.00 51.19 1914 ARG A N 1
ATOM 661 C CA . ARG A 1 120 ? 63.714 103.607 60.735 1.00 47.88 1914 ARG A CA 1
ATOM 662 C C . ARG A 1 120 ? 64.850 104.108 61.631 1.00 48.13 1914 ARG A C 1
ATOM 663 O O . ARG A 1 120 ? 65.988 103.919 61.301 1.00 49.81 1914 ARG A O 1
ATOM 671 N N . THR A 1 121 ? 64.506 104.750 62.750 1.00 46.32 1915 THR A N 1
ATOM 672 C CA . THR A 1 121 ? 65.453 105.491 63.595 1.00 47.70 1915 THR A CA 1
ATOM 673 C C . THR A 1 121 ? 65.452 105.013 65.044 1.00 46.24 1915 THR A C 1
ATOM 674 O O . THR A 1 121 ? 64.495 104.367 65.503 1.00 42.36 1915 THR A O 1
ATOM 678 N N . LYS A 1 122 ? 66.517 105.411 65.751 1.00 48.00 1916 LYS A N 1
ATOM 679 C CA . LYS A 1 122 ? 66.701 105.184 67.167 1.00 47.74 1916 LYS A CA 1
ATOM 680 C C . LYS A 1 122 ? 65.542 105.770 68.027 1.00 45.75 1916 LYS A C 1
ATOM 681 O O . LYS A 1 122 ? 65.006 105.092 68.933 1.00 43.53 1916 LYS A O 1
ATOM 687 N N . SER A 1 123 ? 65.118 106.995 67.702 1.00 46.06 1917 SER A N 1
ATOM 688 C CA . SER A 1 123 ? 63.976 107.660 68.330 1.00 43.96 1917 SER A CA 1
ATOM 689 C C . SER A 1 123 ? 62.700 106.817 68.267 1.00 39.77 1917 SER A C 1
ATOM 690 O O . SER A 1 123 ? 62.040 106.628 69.257 1.00 38.37 1917 SER A O 1
ATOM 693 N N . TYR A 1 124 ? 62.383 106.304 67.086 1.00 38.02 1918 TYR A N 1
ATOM 694 C CA . TYR A 1 124 ? 61.263 105.448 66.843 1.00 35.75 1918 TYR A CA 1
ATOM 695 C C . TYR A 1 124 ? 61.267 104.124 67.640 1.00 33.08 1918 TYR A C 1
ATOM 696 O O . TYR A 1 124 ? 60.287 103.807 68.318 1.00 30.90 1918 TYR A O 1
ATOM 705 N N . ASP A 1 125 ? 62.371 103.392 67.542 1.00 33.43 1919 ASP A N 1
ATOM 706 C CA . ASP A 1 125 ? 62.597 102.172 68.356 1.00 33.95 1919 ASP A CA 1
ATOM 707 C C . ASP A 1 125 ? 62.419 102.409 69.865 1.00 33.54 1919 ASP A C 1
ATOM 708 O O . ASP A 1 125 ? 61.684 101.703 70.519 1.00 31.43 1919 ASP A O 1
ATOM 713 N N . SER A 1 126 ? 63.062 103.471 70.356 1.00 34.60 1920 SER A N 1
ATOM 714 C CA . SER A 1 126 ? 62.954 103.913 71.740 1.00 36.64 1920 SER A CA 1
ATOM 715 C C . SER A 1 126 ? 61.508 104.234 72.168 1.00 34.53 1920 SER A C 1
ATOM 716 O O . SER A 1 126 ? 61.074 103.904 73.281 1.00 32.69 1920 SER A O 1
ATOM 719 N N . LEU A 1 127 ? 60.769 104.887 71.270 1.00 33.68 1921 LEU A N 1
ATOM 720 C CA . LEU A 1 127 ? 59.353 105.118 71.496 1.00 33.04 1921 LEU A CA 1
ATOM 721 C C . LEU A 1 127 ? 58.571 103.817 71.601 1.00 30.46 1921 LEU A C 1
ATOM 722 O O . LEU A 1 127 ? 57.752 103.661 72.519 1.00 29.11 1921 LEU A O 1
ATOM 727 N N . LEU A 1 128 ? 58.818 102.908 70.661 1.00 29.17 1922 LEU A N 1
ATOM 728 C CA . LEU A 1 128 ? 58.113 101.634 70.686 1.00 28.53 1922 LEU A CA 1
ATOM 729 C C . LEU A 1 128 ? 58.385 100.859 72.021 1.00 28.91 1922 LEU A C 1
ATOM 730 O O . LEU A 1 128 ? 57.449 100.347 72.625 1.00 27.96 1922 LEU A O 1
ATOM 735 N N . THR A 1 129 ? 59.641 100.835 72.472 1.00 29.01 1923 THR A N 1
ATOM 736 C CA . THR A 1 129 ? 59.996 100.057 73.634 1.00 29.23 1923 THR A CA 1
ATOM 737 C C . THR A 1 129 ? 59.445 100.721 74.926 1.00 29.60 1923 THR A C 1
ATOM 738 O O . THR A 1 129 ? 59.031 100.022 75.815 1.00 29.08 1923 THR A O 1
ATOM 742 N N . THR A 1 130 ? 59.463 102.059 74.980 1.00 29.45 1924 THR A N 1
ATOM 743 C CA . THR A 1 130 ? 58.925 102.838 76.068 1.00 31.10 1924 THR A CA 1
ATOM 744 C C . THR A 1 130 ? 57.445 102.491 76.303 1.00 29.82 1924 THR A C 1
ATOM 745 O O . THR A 1 130 ? 57.001 102.240 77.437 1.00 28.98 1924 THR A O 1
ATOM 749 N N . LEU A 1 131 ? 56.703 102.520 75.191 1.00 29.11 1925 LEU A N 1
ATOM 750 C CA . LEU A 1 131 ? 55.314 102.118 75.160 1.00 28.54 1925 LEU A CA 1
ATOM 751 C C . LEU A 1 131 ? 55.108 100.682 75.691 1.00 27.85 1925 LEU A C 1
ATOM 752 O O . LEU A 1 131 ? 54.188 100.431 76.475 1.00 26.66 1925 LEU A O 1
ATOM 757 N N . ILE A 1 132 ? 55.960 99.771 75.228 1.00 28.41 1926 ILE A N 1
ATOM 758 C CA . ILE A 1 132 ? 55.885 98.386 75.670 1.00 29.07 1926 ILE A CA 1
ATOM 759 C C . ILE A 1 132 ? 56.180 98.271 77.184 1.00 30.19 1926 ILE A C 1
ATOM 760 O O . ILE A 1 132 ? 55.446 97.571 77.897 1.00 29.53 1926 ILE A O 1
ATOM 765 N N . GLY A 1 133 ? 57.207 99.002 77.682 1.00 31.14 1927 GLY A N 1
ATOM 766 C CA . GLY A 1 133 ? 57.540 98.947 79.103 1.00 32.16 1927 GLY A CA 1
ATOM 767 C C . GLY A 1 133 ? 56.376 99.465 79.975 1.00 32.72 1927 GLY A C 1
ATOM 768 O O . GLY A 1 133 ? 56.185 98.995 81.103 1.00 33.69 1927 GLY A O 1
ATOM 769 N N . ALA A 1 134 ? 55.593 100.423 79.470 1.00 31.10 1928 ALA A N 1
ATOM 770 C CA . ALA A 1 134 ? 54.454 100.967 80.245 1.00 32.94 1928 ALA A CA 1
ATOM 771 C C . ALA A 1 134 ? 53.123 100.209 79.963 1.00 32.23 1928 ALA A C 1
ATOM 772 O O . ALA A 1 134 ? 52.066 100.650 80.314 1.00 33.10 1928 ALA A O 1
ATOM 774 N N . GLY A 1 135 ? 53.198 99.089 79.281 1.00 31.82 1929 GLY A N 1
ATOM 775 C CA . GLY A 1 135 ? 52.056 98.293 78.902 1.00 31.41 1929 GLY A CA 1
ATOM 776 C C . GLY A 1 135 ? 51.103 98.958 77.931 1.00 29.94 1929 GLY A C 1
ATOM 777 O O . GLY A 1 135 ? 49.931 98.662 77.972 1.00 30.12 1929 GLY A O 1
ATOM 778 N N . ILE A 1 136 ? 51.565 99.891 77.115 1.00 29.11 1930 ILE A N 1
ATOM 779 C CA . ILE A 1 136 ? 50.693 100.433 76.115 1.00 28.47 1930 ILE A CA 1
ATOM 780 C C . ILE A 1 136 ? 50.739 99.506 74.876 1.00 27.73 1930 ILE A C 1
ATOM 781 O O . ILE A 1 136 ? 51.813 99.154 74.410 1.00 27.67 1930 ILE A O 1
ATOM 786 N N . ARG A 1 137 ? 49.579 99.028 74.458 1.00 26.60 1931 ARG A N 1
ATOM 787 C CA . ARG A 1 137 ? 49.423 98.102 73.304 1.00 26.58 1931 ARG A CA 1
ATOM 788 C C . ARG A 1 137 ? 49.734 98.800 71.972 1.00 25.43 1931 ARG A C 1
ATOM 789 O O . ARG A 1 137 ? 49.399 99.967 71.792 1.00 25.78 1931 ARG A O 1
ATOM 792 N N . ILE A 1 138 ? 50.393 98.109 71.052 1.00 24.55 1932 ILE A N 1
ATOM 793 C CA . ILE A 1 138 ? 50.695 98.758 69.786 1.00 23.72 1932 ILE A CA 1
ATOM 794 C C . ILE A 1 138 ? 50.164 97.839 68.644 1.00 23.91 1932 ILE A C 1
ATOM 795 O O . ILE A 1 138 ? 50.356 96.634 68.657 1.00 22.91 1932 ILE A O 1
ATOM 800 N N . LEU A 1 139 ? 49.526 98.498 67.697 1.00 22.52 1933 LEU A N 1
ATOM 801 C CA . LEU A 1 139 ? 49.114 97.943 66.412 1.00 23.30 1933 LEU A CA 1
ATOM 802 C C . LEU A 1 139 ? 49.627 98.785 65.189 1.00 22.44 1933 LEU A C 1
ATOM 803 O O . LEU A 1 139 ? 49.814 99.993 65.257 1.00 21.35 1933 LEU A O 1
ATOM 808 N N . PHE A 1 140 ? 49.851 98.077 64.099 1.00 23.19 1934 PHE A N 1
ATOM 809 C CA . PHE A 1 140 ? 50.457 98.634 62.893 1.00 24.66 1934 PHE A CA 1
ATOM 810 C C . PHE A 1 140 ? 49.487 98.513 61.724 1.00 25.23 1934 PHE A C 1
ATOM 811 O O . PHE A 1 140 ? 48.996 97.410 61.419 1.00 24.75 1934 PHE A O 1
ATOM 819 N N . SER A 1 141 ? 49.197 99.641 61.080 1.00 24.40 1935 SER A N 1
ATOM 820 C CA . SER A 1 141 ? 48.218 99.690 60.037 1.00 25.78 1935 SER A CA 1
ATOM 821 C C . SER A 1 141 ? 48.846 100.307 58.780 1.00 27.07 1935 SER A C 1
ATOM 822 O O . SER A 1 141 ? 49.691 101.211 58.874 1.00 25.41 1935 SER A O 1
ATOM 825 N N . SER A 1 142 ? 48.383 99.825 57.631 1.00 28.01 1936 SER A N 1
ATOM 826 C CA . SER A 1 142 ? 48.941 100.237 56.381 1.00 30.80 1936 SER A CA 1
ATOM 827 C C . SER A 1 142 ? 48.069 101.322 55.737 1.00 31.62 1936 SER A C 1
ATOM 828 O O . SER A 1 142 ? 48.471 101.843 54.732 1.00 33.02 1936 SER A O 1
ATOM 831 N N . CYS A 1 143 ? 46.868 101.617 56.303 1.00 30.37 1937 CYS A N 1
ATOM 832 C CA . CYS A 1 143 ? 45.915 102.565 55.715 1.00 31.81 1937 CYS A CA 1
ATOM 833 C C . CYS A 1 143 ? 44.703 102.813 56.652 1.00 30.54 1937 CYS A C 1
ATOM 834 O O . CYS A 1 143 ? 44.471 102.091 57.675 1.00 27.86 1937 CYS A O 1
ATOM 837 N N . GLN A 1 144 ? 43.957 103.846 56.316 1.00 29.49 1938 GLN A N 1
ATOM 838 C CA . GLN A 1 144 ? 42.808 104.234 57.131 1.00 29.16 1938 GLN A CA 1
ATOM 839 C C . GLN A 1 144 ? 41.713 103.130 57.206 1.00 27.93 1938 GLN A C 1
ATOM 840 O O . GLN A 1 144 ? 41.082 102.976 58.218 1.00 26.85 1938 GLN A O 1
ATOM 846 N N . GLU A 1 145 ? 41.480 102.428 56.089 1.00 29.37 1939 GLU A N 1
ATOM 847 C CA . GLU A 1 145 ? 40.560 101.274 56.070 1.00 30.47 1939 GLU A CA 1
ATOM 848 C C . GLU A 1 145 ? 40.977 100.156 57.038 1.00 28.98 1939 GLU A C 1
ATOM 849 O O . GLU A 1 145 ? 40.150 99.668 57.810 1.00 29.28 1939 GLU A O 1
ATOM 855 N N . GLU A 1 146 ? 42.256 99.821 57.041 1.00 27.90 1940 GLU A N 1
ATOM 856 C CA . GLU A 1 146 ? 42.803 98.928 58.037 1.00 27.39 1940 GLU A CA 1
ATOM 857 C C . GLU A 1 146 ? 42.683 99.376 59.536 1.00 25.77 1940 GLU A C 1
ATOM 858 O O . GLU A 1 146 ? 42.324 98.582 60.389 1.00 24.44 1940 GLU A O 1
ATOM 864 N N . THR A 1 147 ? 42.960 100.645 59.806 1.00 24.55 1941 THR A N 1
ATOM 865 C CA . THR A 1 147 ? 42.756 101.218 61.080 1.00 23.97 1941 THR A CA 1
ATOM 866 C C . THR A 1 147 ? 41.328 101.011 61.618 1.00 23.41 1941 THR A C 1
ATOM 867 O O . THR A 1 147 ? 41.166 100.643 62.726 1.00 22.96 1941 THR A O 1
ATOM 871 N N . ALA A 1 148 ? 40.333 101.234 60.766 1.00 24.83 1942 ALA A N 1
ATOM 872 C CA . ALA A 1 148 ? 38.933 101.053 61.104 1.00 25.97 1942 ALA A CA 1
ATOM 873 C C . ALA A 1 148 ? 38.671 99.618 61.511 1.00 25.86 1942 ALA A C 1
ATOM 874 O O . ALA A 1 148 ? 38.004 99.376 62.498 1.00 24.56 1942 ALA A O 1
ATOM 876 N N . ASP A 1 149 ? 39.224 98.702 60.723 1.00 25.48 1943 ASP A N 1
ATOM 877 C CA . ASP A 1 149 ? 39.038 97.294 61.006 1.00 28.57 1943 ASP A CA 1
ATOM 878 C C . ASP A 1 149 ? 39.703 96.883 62.367 1.00 27.05 1943 ASP A C 1
ATOM 879 O O . ASP A 1 149 ? 39.092 96.133 63.167 1.00 26.71 1943 ASP A O 1
ATOM 884 N N . LEU A 1 150 ? 40.876 97.442 62.653 1.00 24.58 1944 LEU A N 1
ATOM 885 C CA . LEU A 1 150 ? 41.550 97.253 63.954 1.00 24.46 1944 LEU A CA 1
ATOM 886 C C . LEU A 1 150 ? 40.740 97.861 65.138 1.00 23.58 1944 LEU A C 1
ATOM 887 O O . LEU A 1 150 ? 40.623 97.263 66.165 1.00 22.95 1944 LEU A O 1
ATOM 892 N N . LEU A 1 151 ? 40.177 99.054 64.925 1.00 23.33 1945 LEU A N 1
ATOM 893 C CA . LEU A 1 151 ? 39.344 99.700 65.923 1.00 24.13 1945 LEU A CA 1
ATOM 894 C C . LEU A 1 151 ? 38.093 98.834 66.232 1.00 24.75 1945 LEU A C 1
ATOM 895 O O . LEU A 1 151 ? 37.765 98.597 67.415 1.00 24.40 1945 LEU A O 1
ATOM 900 N N . LYS A 1 152 ? 37.445 98.350 65.169 1.00 25.06 1946 LYS A N 1
ATOM 901 C CA . LYS A 1 152 ? 36.328 97.427 65.282 1.00 27.26 1946 LYS A CA 1
ATOM 902 C C . LYS A 1 152 ? 36.751 96.171 66.086 1.00 28.06 1946 LYS A C 1
ATOM 903 O O . LYS A 1 152 ? 36.037 95.790 67.042 1.00 27.35 1946 LYS A O 1
ATOM 909 N N . GLU A 1 153 ? 37.899 95.559 65.700 1.00 27.22 1947 GLU A N 1
ATOM 910 C CA . GLU A 1 153 ? 38.371 94.375 66.402 1.00 28.85 1947 GLU A CA 1
ATOM 911 C C . GLU A 1 153 ? 38.614 94.723 67.864 1.00 28.17 1947 GLU A C 1
ATOM 912 O O . GLU A 1 153 ? 38.283 93.926 68.704 1.00 29.31 1947 GLU A O 1
ATOM 918 N N . LEU A 1 154 ? 39.231 95.875 68.156 1.00 26.43 1948 LEU A N 1
ATOM 919 C CA . LEU A 1 154 ? 39.494 96.201 69.581 1.00 26.65 1948 LEU A CA 1
ATOM 920 C C . LEU A 1 154 ? 38.182 96.327 70.428 1.00 27.70 1948 LEU A C 1
ATOM 921 O O . LEU A 1 154 ? 38.137 95.922 71.620 1.00 28.56 1948 LEU A O 1
ATOM 926 N N . SER A 1 155 ? 37.159 96.922 69.837 1.00 27.09 1949 SER A N 1
ATOM 927 C CA . SER A 1 155 ? 35.906 97.104 70.536 1.00 29.93 1949 SER A CA 1
ATOM 928 C C . SER A 1 155 ? 35.204 95.774 70.792 1.00 31.80 1949 SER A C 1
ATOM 929 O O . SER A 1 155 ? 34.635 95.578 71.853 1.00 31.86 1949 SER A O 1
ATOM 932 N N . LEU A 1 156 ? 35.332 94.858 69.843 1.00 32.29 1950 LEU A N 1
ATOM 933 C CA . LEU A 1 156 ? 34.790 93.528 69.969 1.00 35.93 1950 LEU A CA 1
ATOM 934 C C . LEU A 1 156 ? 35.497 92.799 71.119 1.00 36.75 1950 LEU A C 1
ATOM 935 O O . LEU A 1 156 ? 34.847 92.243 71.986 1.00 38.03 1950 LEU A O 1
ATOM 940 N N . VAL A 1 157 ? 36.827 92.864 71.171 1.00 35.00 1951 VAL A N 1
ATOM 941 C CA . VAL A 1 157 ? 37.541 92.241 72.293 1.00 36.78 1951 VAL A CA 1
ATOM 942 C C . VAL A 1 157 ? 37.252 92.925 73.655 1.00 36.96 1951 VAL A C 1
ATOM 943 O O . VAL A 1 157 ? 37.104 92.252 74.658 1.00 37.79 1951 VAL A O 1
ATOM 947 N N . GLU A 1 158 ? 37.150 94.244 73.671 1.00 34.58 1952 GLU A N 1
ATOM 948 C CA . GLU A 1 158 ? 36.756 94.940 74.906 1.00 35.85 1952 GLU A CA 1
ATOM 949 C C . GLU A 1 158 ? 35.389 94.518 75.393 1.00 37.52 1952 GLU A C 1
ATOM 950 O O . GLU A 1 158 ? 35.216 94.301 76.559 1.00 39.24 1952 GLU A O 1
ATOM 956 N N . GLN A 1 159 ? 34.444 94.375 74.473 1.00 38.44 1953 GLN A N 1
ATOM 957 C CA . GLN A 1 159 ? 33.125 93.915 74.756 1.00 41.90 1953 GLN A CA 1
ATOM 958 C C . GLN A 1 159 ? 33.143 92.564 75.476 1.00 44.93 1953 GLN A C 1
ATOM 959 O O . GLN A 1 159 ? 32.403 92.342 76.461 1.00 46.77 1953 GLN A O 1
ATOM 965 N N . ARG A 1 160 ? 33.987 91.652 74.991 1.00 44.67 1954 ARG A N 1
ATOM 966 C CA . ARG A 1 160 ? 34.015 90.272 75.522 1.00 47.97 1954 ARG A CA 1
ATOM 967 C C . ARG A 1 160 ? 34.625 90.279 76.946 1.00 48.10 1954 ARG A C 1
ATOM 968 O O . ARG A 1 160 ? 34.397 89.359 77.745 1.00 51.07 1954 ARG A O 1
ATOM 972 N N . LYS A 1 161 ? 35.357 91.346 77.246 1.00 45.31 1955 LYS A N 1
ATOM 973 C CA . LYS A 1 161 ? 35.907 91.634 78.583 1.00 45.79 1955 LYS A CA 1
ATOM 974 C C . LYS A 1 161 ? 34.935 92.436 79.485 1.00 46.90 1955 LYS A C 1
ATOM 975 O O . LYS A 1 161 ? 35.321 92.964 80.555 1.00 48.05 1955 LYS A O 1
ATOM 981 N N . ASN A 1 162 ? 33.676 92.483 79.063 1.00 47.37 1956 ASN A N 1
ATOM 982 C CA . ASN A 1 162 ? 32.544 93.127 79.806 1.00 48.91 1956 ASN A CA 1
ATOM 983 C C . ASN A 1 162 ? 32.691 94.625 80.104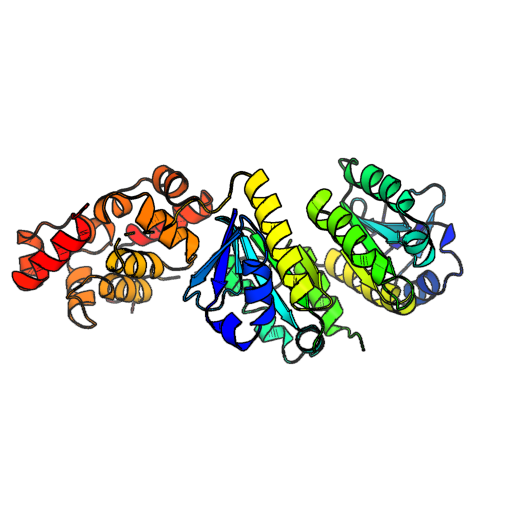 1.00 46.57 1956 ASN A C 1
ATOM 984 O O . ASN A 1 162 ? 32.192 95.099 81.108 1.00 48.45 1956 ASN A O 1
ATOM 989 N N . VAL A 1 163 ? 33.424 95.335 79.268 1.00 43.69 1957 VAL A N 1
ATOM 990 C CA . VAL A 1 163 ? 33.648 96.779 79.423 1.00 42.25 1957 VAL A CA 1
ATOM 991 C C . VAL A 1 163 ? 33.117 97.559 78.197 1.00 40.48 1957 VAL A C 1
ATOM 992 O O . VAL A 1 163 ? 33.575 98.661 77.914 1.00 38.59 1957 VAL A O 1
ATOM 996 N N . GLY A 1 164 ? 32.115 96.981 77.521 1.00 41.59 1958 GLY A N 1
ATOM 997 C CA . GLY A 1 164 ? 31.521 97.594 76.330 1.00 40.32 1958 GLY A CA 1
ATOM 998 C C . GLY A 1 164 ? 30.796 98.879 76.699 1.00 41.13 1958 GLY A C 1
ATOM 999 O O . GLY A 1 164 ? 30.263 98.994 77.810 1.00 42.24 1958 GLY A O 1
ATOM 1000 N N . ILE A 1 165 ? 30.771 99.834 75.762 1.00 39.80 1959 ILE A N 1
ATOM 1001 C CA . ILE A 1 165 ? 29.970 101.052 75.908 1.00 39.50 1959 ILE A CA 1
ATOM 1002 C C . ILE A 1 165 ? 28.500 100.705 75.781 1.00 43.01 1959 ILE A C 1
ATOM 1003 O O . ILE A 1 165 ? 28.079 100.104 74.806 1.00 42.12 1959 ILE A O 1
ATOM 1008 N N . HIS A 1 166 ? 27.717 101.069 76.795 1.00 46.27 1960 HIS A N 1
ATOM 1009 C CA . HIS A 1 166 ? 26.339 100.625 76.885 1.00 50.55 1960 HIS A CA 1
ATOM 1010 C C . HIS A 1 166 ? 25.508 101.781 77.266 1.00 51.74 1960 HIS A C 1
ATOM 1011 O O . HIS A 1 166 ? 24.577 101.656 78.075 1.00 55.18 1960 HIS A O 1
ATOM 1018 N N . VAL A 1 167 ? 25.816 102.936 76.707 1.00 50.24 1961 VAL A N 1
ATOM 1019 C CA . VAL A 1 167 ? 24.933 104.062 76.977 1.00 52.54 1961 VAL A CA 1
ATOM 1020 C C . VAL A 1 167 ? 24.728 104.763 75.626 1.00 52.17 1961 VAL A C 1
ATOM 1021 O O . VAL A 1 167 ? 25.587 104.599 74.739 1.00 50.35 1961 VAL A O 1
ATOM 1025 N N . PRO A 1 168 ? 23.586 105.496 75.452 1.00 54.12 1962 PRO A N 1
ATOM 1026 C CA . PRO A 1 168 ? 23.362 106.303 74.231 1.00 54.21 1962 PRO A CA 1
ATOM 1027 C C . PRO A 1 168 ? 24.621 107.050 73.698 1.00 52.69 1962 PRO A C 1
ATOM 1028 O O . PRO A 1 168 ? 25.285 107.788 74.466 1.00 53.46 1962 PRO A O 1
ATOM 1032 N N . LYS A 1 175 ? 20.673 114.793 80.294 1.00 52.57 1969 LYS A N 1
ATOM 1033 C CA . LYS A 1 175 ? 20.651 116.203 79.869 1.00 52.43 1969 LYS A CA 1
ATOM 1034 C C . LYS A 1 175 ? 22.131 116.705 79.685 1.00 49.67 1969 LYS A C 1
ATOM 1035 O O . LYS A 1 175 ? 23.106 116.144 80.232 1.00 45.91 1969 LYS A O 1
ATOM 1041 N N . SER A 1 176 ? 22.289 117.724 78.851 1.00 50.48 1970 SER A N 1
ATOM 1042 C CA . SER A 1 176 ? 23.587 118.149 78.329 1.00 47.87 1970 SER A CA 1
ATOM 1043 C C . SER A 1 176 ? 24.265 119.049 79.344 1.00 45.07 1970 SER A C 1
ATOM 1044 O O . SER A 1 176 ? 25.506 119.077 79.424 1.00 43.64 1970 SER A O 1
ATOM 1047 N N . GLU A 1 177 ? 23.483 119.802 80.139 1.00 44.49 1971 GLU A N 1
ATOM 1048 C CA . GLU A 1 177 ? 24.084 120.587 81.275 1.00 41.84 1971 GLU A CA 1
ATOM 1049 C C . GLU A 1 177 ? 24.867 119.733 82.278 1.00 37.84 1971 GLU A C 1
ATOM 1050 O O . GLU A 1 177 ? 25.973 120.073 82.726 1.00 35.84 1971 GLU A O 1
ATOM 1056 N N . ALA A 1 178 ? 24.287 118.601 82.619 1.00 36.61 1972 ALA A N 1
ATOM 1057 C CA . ALA A 1 178 ? 24.918 117.646 83.500 1.00 34.14 1972 ALA A CA 1
ATOM 1058 C C . ALA A 1 178 ? 26.189 116.991 82.878 1.00 32.84 1972 ALA A C 1
ATOM 1059 O O . ALA A 1 178 ? 27.161 116.746 83.587 1.00 31.70 1972 ALA A O 1
ATOM 1061 N N . LEU A 1 179 ? 26.176 116.730 81.565 1.00 33.45 1973 LEU A N 1
ATOM 1062 C CA . LEU A 1 179 ? 27.375 116.175 80.887 1.00 33.41 1973 LEU A CA 1
ATOM 1063 C C . LEU A 1 179 ? 28.535 117.137 80.997 1.00 32.51 1973 LEU A C 1
ATOM 1064 O O . LEU A 1 179 ? 29.632 116.748 81.371 1.00 30.67 1973 LEU A O 1
ATOM 1069 N N . GLN A 1 180 ? 28.250 118.407 80.714 1.00 34.06 1974 GLN A N 1
ATOM 1070 C CA . GLN A 1 180 ? 29.286 119.454 80.815 1.00 34.10 1974 GLN A CA 1
ATOM 1071 C C . GLN A 1 180 ? 29.851 119.532 82.250 1.00 32.24 1974 GLN A C 1
ATOM 1072 O O . GLN A 1 180 ? 31.037 119.686 82.440 1.00 31.90 1974 GLN A O 1
ATOM 1078 N N . PHE A 1 181 ? 28.987 119.370 83.254 1.00 31.67 1975 PHE A N 1
ATOM 1079 C CA . PHE A 1 181 ? 29.395 119.396 84.650 1.00 30.09 1975 PHE A CA 1
ATOM 1080 C C . PHE A 1 181 ? 30.354 118.175 84.929 1.00 28.91 1975 PHE A C 1
ATOM 1081 O O . PHE A 1 181 ? 31.434 118.332 85.444 1.00 28.44 1975 PHE A O 1
ATOM 1089 N N . TYR A 1 182 ? 29.926 116.970 84.576 1.00 28.80 1976 TYR A N 1
ATOM 1090 C CA . TYR A 1 182 ? 30.739 115.783 84.798 1.00 27.94 1976 TYR A CA 1
ATOM 1091 C C . TYR A 1 182 ? 32.089 115.801 84.086 1.00 28.04 1976 TYR A C 1
ATOM 1092 O O . TYR A 1 182 ? 33.086 115.298 84.625 1.00 27.93 1976 TYR A O 1
ATOM 1101 N N . LEU A 1 183 ? 32.085 116.324 82.848 1.00 28.92 1977 LEU A N 1
ATOM 1102 C CA . LEU A 1 183 ? 33.259 116.479 82.020 1.00 29.42 1977 LEU A CA 1
ATOM 1103 C C . LEU A 1 183 ? 34.318 117.397 82.641 1.00 29.71 1977 LEU A C 1
ATOM 1104 O O . LEU A 1 183 ? 35.471 117.341 82.249 1.00 29.33 1977 LEU A O 1
ATOM 1109 N N . SER A 1 184 ? 33.903 118.240 83.613 1.00 28.72 1978 SER A N 1
ATOM 1110 C CA . SER A 1 184 ? 34.827 119.167 84.269 1.00 29.27 1978 SER A CA 1
ATOM 1111 C C . SER A 1 184 ? 35.589 118.528 85.438 1.00 29.19 1978 SER A C 1
ATOM 1112 O O . SER A 1 184 ? 36.567 119.099 85.889 1.00 30.74 1978 SER A O 1
ATOM 1115 N N . ILE A 1 185 ? 35.134 117.362 85.904 1.00 29.15 1979 ILE A N 1
ATOM 1116 C CA . ILE A 1 185 ? 35.814 116.625 86.951 1.00 30.41 1979 ILE A CA 1
ATOM 1117 C C . ILE A 1 185 ? 37.201 116.281 86.350 1.00 30.95 1979 ILE A C 1
ATOM 1118 O O . ILE A 1 185 ? 37.249 115.659 85.300 1.00 32.04 1979 ILE A O 1
ATOM 1123 N N . PRO A 1 186 ? 38.299 116.686 87.006 1.00 31.34 1980 PRO A N 1
ATOM 1124 C CA . PRO A 1 186 ? 39.614 116.396 86.464 1.00 32.68 1980 PRO A CA 1
ATOM 1125 C C . PRO A 1 186 ? 39.856 114.896 86.239 1.00 32.61 1980 PRO A C 1
ATOM 1126 O O . PRO A 1 186 ? 39.382 114.054 87.000 1.00 32.06 1980 PRO A O 1
ATOM 1130 N N . ASN A 1 187 ? 40.586 114.631 85.165 1.00 34.55 1981 ASN A N 1
ATOM 1131 C CA . ASN A 1 187 ? 41.041 113.311 84.746 1.00 36.03 1981 ASN A CA 1
ATOM 1132 C C . ASN A 1 187 ? 39.955 112.279 84.598 1.00 34.68 1981 ASN A C 1
ATOM 1133 O O . ASN A 1 187 ? 40.139 111.118 84.961 1.00 36.57 1981 ASN A O 1
ATOM 1138 N N . ILE A 1 188 ? 38.818 112.710 84.093 1.00 32.99 1982 ILE A N 1
ATOM 1139 C CA . ILE A 1 188 ? 37.698 111.809 83.824 1.00 32.30 1982 ILE A CA 1
ATOM 1140 C C . ILE A 1 188 ? 37.610 111.745 82.288 1.00 31.14 1982 ILE A C 1
ATOM 1141 O O . ILE A 1 188 ? 37.843 112.754 81.655 1.00 30.07 1982 ILE A O 1
ATOM 1146 N N . SER A 1 189 ? 37.345 110.579 81.713 1.00 29.74 1983 SER A N 1
ATOM 1147 C CA . SER A 1 189 ? 37.115 110.503 80.268 1.00 30.67 1983 SER A CA 1
ATOM 1148 C C . SER A 1 189 ? 35.657 110.867 79.807 1.00 29.79 1983 SER A C 1
ATOM 1149 O O . SER A 1 189 ? 34.709 110.814 80.610 1.00 28.02 1983 SER A O 1
ATOM 1152 N N . TYR A 1 190 ? 35.526 111.174 78.509 1.00 30.40 1984 TYR A N 1
ATOM 1153 C CA . TYR A 1 190 ? 34.213 111.491 77.940 1.00 30.38 1984 TYR A CA 1
ATOM 1154 C C . TYR A 1 190 ? 33.197 110.332 78.203 1.00 29.86 1984 TYR A C 1
ATOM 1155 O O . TYR A 1 190 ? 32.071 110.606 78.588 1.00 27.41 1984 TYR A O 1
ATOM 1164 N N . ILE A 1 191 ? 33.646 109.067 78.048 1.00 29.94 1985 ILE A N 1
ATOM 1165 C CA . ILE A 1 191 ? 32.766 107.930 78.293 1.00 30.83 1985 ILE A CA 1
ATOM 1166 C C . ILE A 1 191 ? 32.325 107.808 79.764 1.00 30.30 1985 ILE A C 1
ATOM 1167 O O . ILE A 1 191 ? 31.199 107.430 80.051 1.00 30.18 1985 ILE A O 1
ATOM 1172 N N . THR A 1 192 ? 33.229 108.115 80.692 1.00 30.12 1986 THR A N 1
ATOM 1173 C CA . THR A 1 192 ? 32.934 107.996 82.094 1.00 30.29 1986 THR A CA 1
ATOM 1174 C C . THR A 1 192 ? 31.906 109.083 82.467 1.00 2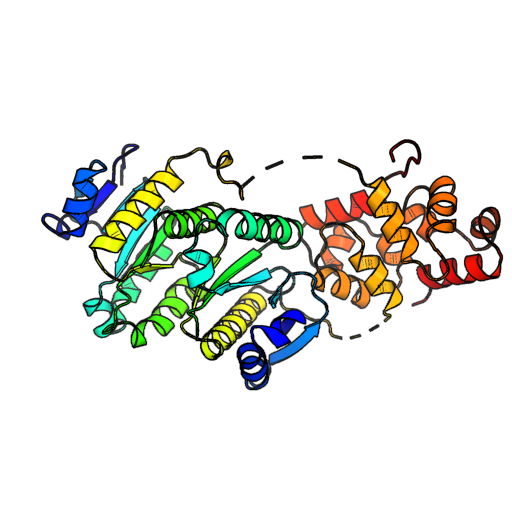9.22 1986 THR A C 1
ATOM 1175 O O . THR A 1 192 ? 30.989 108.818 83.171 1.00 28.51 1986 THR A O 1
ATOM 1179 N N . ALA A 1 193 ? 32.089 110.283 81.942 1.00 29.28 1987 ALA A N 1
ATOM 1180 C CA . ALA A 1 193 ? 31.119 111.382 82.060 1.00 30.17 1987 ALA A CA 1
ATOM 1181 C C . ALA A 1 193 ? 29.711 111.014 81.491 1.00 31.43 1987 ALA A C 1
ATOM 1182 O O . ALA A 1 193 ? 28.677 111.203 82.182 1.00 31.72 1987 ALA A O 1
ATOM 1184 N N . LEU A 1 194 ? 29.692 110.389 80.304 1.00 31.21 1988 LEU A N 1
ATOM 1185 C CA . LEU A 1 194 ? 28.438 109.927 79.653 1.00 32.88 1988 LEU A CA 1
ATOM 1186 C C . LEU A 1 194 ? 27.754 108.841 80.522 1.00 33.66 1988 LEU A C 1
ATOM 1187 O O . LEU A 1 194 ? 26.541 108.880 80.682 1.00 33.70 1988 LEU A O 1
ATOM 1192 N N . ASN A 1 195 ? 28.544 107.875 81.052 1.00 33.35 1989 ASN A N 1
ATOM 1193 C CA . ASN A 1 195 ? 28.051 106.877 82.027 1.00 34.32 1989 ASN A CA 1
ATOM 1194 C C . ASN A 1 195 ? 27.419 107.554 83.247 1.00 33.88 1989 ASN A C 1
ATOM 1195 O O . ASN A 1 195 ? 26.330 107.228 83.620 1.00 35.79 1989 ASN A O 1
ATOM 1200 N N . MET A 1 196 ? 28.094 108.536 83.818 1.00 33.10 1990 MET A N 1
ATOM 1201 C CA . MET A 1 196 ? 27.525 109.323 84.893 1.00 32.71 1990 MET A CA 1
ATOM 1202 C C . MET A 1 196 ? 26.203 109.942 84.524 1.00 33.52 1990 MET A C 1
ATOM 1203 O O . MET A 1 196 ? 25.246 109.726 85.243 1.00 35.25 1990 MET A O 1
ATOM 1208 N N . CYS A 1 197 ? 26.116 110.657 83.396 1.00 34.03 1991 CYS A N 1
ATOM 1209 C CA . CYS A 1 197 ? 24.808 111.177 82.890 1.00 36.16 1991 CYS A CA 1
ATOM 1210 C C . CYS A 1 197 ? 23.716 110.148 82.835 1.00 38.17 1991 CYS A C 1
ATOM 1211 O O . CYS A 1 197 ? 22.570 110.456 83.159 1.00 39.33 1991 CYS A O 1
ATOM 1214 N N . HIS A 1 198 ? 24.051 108.957 82.340 1.00 38.36 1992 HIS A N 1
ATOM 1215 C CA . HIS A 1 198 ? 23.025 107.956 82.065 1.00 41.75 1992 HIS A CA 1
ATOM 1216 C C . HIS A 1 198 ? 22.634 107.060 83.214 1.00 42.12 1992 HIS A C 1
ATOM 1217 O O . HIS A 1 198 ? 21.540 106.506 83.200 1.00 45.10 1992 HIS A O 1
ATOM 1224 N N . GLN A 1 199 ? 23.501 106.939 84.218 1.00 40.87 1993 GLN A N 1
ATOM 1225 C CA . GLN A 1 199 ? 23.273 106.033 85.351 1.00 42.01 1993 GLN A CA 1
ATOM 1226 C C . GLN A 1 199 ? 22.899 106.717 86.663 1.00 42.17 1993 GLN A C 1
ATOM 1227 O O . GLN A 1 199 ? 22.364 106.070 87.573 1.00 43.96 1993 GLN A O 1
ATOM 1233 N N . PHE A 1 200 ? 23.200 108.001 86.778 1.00 39.54 1994 PHE A N 1
ATOM 1234 C CA . PHE A 1 200 ? 22.752 108.767 87.921 1.00 39.70 1994 PHE A CA 1
ATOM 1235 C C . PHE A 1 200 ? 21.463 109.506 87.649 1.00 40.54 1994 PHE A C 1
ATOM 1236 O O . PHE A 1 200 ? 21.403 110.284 86.746 1.00 40.41 1994 PHE A O 1
ATOM 1244 N N . SER A 1 201 ? 20.442 109.234 88.442 1.00 41.99 1995 SER A N 1
ATOM 1245 C CA . SER A 1 201 ? 19.132 109.843 88.251 1.00 43.88 1995 SER A CA 1
ATOM 1246 C C . SER A 1 201 ? 19.083 111.351 88.583 1.00 41.99 1995 SER A C 1
ATOM 1247 O O . SER A 1 201 ? 18.187 112.028 88.114 1.00 43.28 1995 SER A O 1
ATOM 1250 N N . SER A 1 202 ? 20.039 111.844 89.368 1.00 39.12 1996 SER A N 1
ATOM 1251 C CA . SER A 1 202 ? 20.262 113.286 89.539 1.00 37.85 1996 SER A CA 1
ATOM 1252 C C . SER A 1 202 ? 21.731 113.603 89.830 1.00 34.94 1996 SER A C 1
ATOM 1253 O O . SER A 1 202 ? 22.495 112.737 90.230 1.00 33.47 1996 SER A O 1
ATOM 1256 N N . VAL A 1 203 ? 22.119 114.853 89.602 1.00 34.04 1997 VAL A N 1
ATOM 1257 C CA . VAL A 1 203 ? 23.515 115.268 89.939 1.00 32.10 1997 VAL A CA 1
ATOM 1258 C C . VAL A 1 203 ? 23.781 115.202 91.461 1.00 31.69 1997 VAL A C 1
ATOM 1259 O O . VAL A 1 203 ? 24.830 114.739 91.866 1.00 30.24 1997 VAL A O 1
ATOM 1263 N N . LYS A 1 204 ? 22.788 115.584 92.247 1.00 33.26 1998 LYS A N 1
ATOM 1264 C CA . LYS A 1 204 ? 22.831 115.412 93.674 1.00 34.91 1998 LYS A CA 1
ATOM 1265 C C . LYS A 1 204 ? 23.048 113.932 94.034 1.00 35.31 1998 LYS A C 1
ATOM 1266 O O . LYS A 1 204 ? 23.850 113.637 94.892 1.00 34.81 1998 LYS A O 1
ATOM 1272 N N . ARG A 1 205 ? 22.369 113.006 93.364 1.00 36.69 1999 ARG A N 1
ATOM 1273 C CA . ARG A 1 205 ? 22.569 111.604 93.721 1.00 38.08 1999 ARG A CA 1
ATOM 1274 C C . ARG A 1 205 ? 24.039 111.150 93.517 1.00 36.03 1999 ARG A C 1
ATOM 1275 O O . ARG A 1 205 ? 24.600 110.444 94.333 1.00 36.52 1999 ARG A O 1
ATOM 1283 N N . MET A 1 206 ? 24.674 111.653 92.477 1.00 34.74 2000 MET A N 1
ATOM 1284 C CA . MET A 1 206 ? 26.059 111.373 92.183 1.00 33.63 2000 MET A CA 1
ATOM 1285 C C . MET A 1 206 ? 27.034 111.954 93.217 1.00 33.30 2000 MET A C 1
ATOM 1286 O O . MET A 1 206 ? 27.965 111.261 93.626 1.00 32.94 2000 MET A O 1
ATOM 1291 N N . ALA A 1 207 ? 26.811 113.220 93.615 1.00 32.72 2001 ALA A N 1
ATOM 1292 C CA . ALA A 1 207 ? 27.668 113.913 94.603 1.00 32.73 2001 ALA A CA 1
ATOM 1293 C C . ALA A 1 207 ? 27.617 113.280 96.012 1.00 34.35 2001 ALA A C 1
ATOM 1294 O O . ALA A 1 207 ? 28.561 113.428 96.781 1.00 35.22 2001 ALA A O 1
ATOM 1296 N N . ASN A 1 208 ? 26.543 112.542 96.330 1.00 35.08 2002 ASN A N 1
ATOM 1297 C CA . ASN A 1 208 ? 26.392 111.878 97.616 1.00 36.92 2002 ASN A CA 1
ATOM 1298 C C . ASN A 1 208 ? 26.630 110.382 97.525 1.00 37.92 2002 ASN A C 1
ATOM 1299 O O . ASN A 1 208 ? 26.277 109.680 98.407 1.00 38.75 2002 ASN A O 1
ATOM 1304 N N . SER A 1 209 ? 27.231 109.944 96.423 1.00 36.72 2003 SER A N 1
ATOM 1305 C CA . SER A 1 209 ? 27.537 108.540 96.165 1.00 38.65 2003 SER A CA 1
ATOM 1306 C C . SER A 1 209 ? 28.790 108.099 96.900 1.00 39.49 2003 SER A C 1
ATOM 1307 O O . SER A 1 209 ? 29.760 108.825 96.950 1.00 39.18 2003 SER A O 1
ATOM 1310 N N . SER A 1 210 ? 28.754 106.903 97.453 1.00 41.80 2004 SER A N 1
ATOM 1311 C CA . SER A 1 210 ? 29.918 106.302 98.043 1.00 43.48 2004 SER A CA 1
ATOM 1312 C C . SER A 1 210 ? 30.919 105.955 96.961 1.00 43.78 2004 SER A C 1
ATOM 1313 O O . SER A 1 210 ? 30.598 105.871 95.769 1.00 40.97 2004 SER A O 1
ATOM 1316 N N . LEU A 1 211 ? 32.137 105.715 97.418 1.00 45.15 2005 LEU A N 1
ATOM 1317 C CA . LEU A 1 211 ? 33.186 105.224 96.573 1.00 45.48 2005 LEU A CA 1
ATOM 1318 C C . LEU A 1 211 ? 32.776 104.009 95.713 1.00 45.72 2005 LEU A C 1
ATOM 1319 O O . LEU A 1 211 ? 33.063 103.965 94.531 1.00 44.88 2005 LEU A O 1
ATOM 1324 N N . GLN A 1 212 ? 32.105 103.035 96.288 1.00 47.33 2006 GLN A N 1
ATOM 1325 C CA . GLN A 1 212 ? 31.638 101.884 95.525 1.00 47.93 2006 GLN A CA 1
ATOM 1326 C C . GLN A 1 212 ? 30.526 102.149 94.482 1.00 45.61 2006 GLN A C 1
ATOM 1327 O O . GLN A 1 212 ? 30.503 101.492 93.450 1.00 45.72 2006 GLN A O 1
ATOM 1333 N N . GLU A 1 213 ? 29.577 103.026 94.800 1.00 43.73 2007 GLU A N 1
ATOM 1334 C CA . GLU A 1 213 ? 28.566 103.508 93.853 1.00 41.98 2007 GLU A CA 1
ATOM 1335 C C . GLU A 1 213 ? 29.186 104.217 92.644 1.00 39.17 2007 GLU A C 1
ATOM 1336 O O . GLU A 1 213 ? 28.786 103.968 91.542 1.00 38.61 2007 GLU A O 1
ATOM 1342 N N . ILE A 1 214 ? 30.171 105.084 92.852 1.00 37.65 2008 ILE A N 1
ATOM 1343 C CA . ILE A 1 214 ? 30.838 105.747 91.745 1.00 35.06 2008 ILE A CA 1
ATOM 1344 C C . ILE A 1 214 ? 31.490 104.700 90.873 1.00 36.21 2008 ILE A C 1
ATOM 1345 O O . ILE A 1 214 ? 31.320 104.709 89.645 1.00 35.01 2008 ILE A O 1
ATOM 1350 N N . SER A 1 215 ? 32.220 103.778 91.506 1.00 37.36 2009 SER A N 1
ATOM 1351 C CA . SER A 1 215 ? 32.858 102.721 90.774 1.00 38.90 2009 SER A CA 1
ATOM 1352 C C . SER A 1 215 ? 31.870 101.898 89.898 1.00 40.00 2009 SER A C 1
ATOM 1353 O O . SER A 1 215 ? 32.175 101.557 88.749 1.00 40.16 2009 SER A O 1
ATOM 1356 N N . MET A 1 216 ? 30.717 101.565 90.455 1.00 41.30 2010 MET A N 1
ATOM 1357 C CA . MET A 1 216 ? 29.735 100.715 89.766 1.00 43.33 2010 MET A CA 1
ATOM 1358 C C . MET A 1 216 ? 29.020 101.479 88.598 1.00 41.51 2010 MET A C 1
ATOM 1359 O O . MET A 1 216 ? 28.914 100.986 87.474 1.00 42.02 2010 MET A O 1
ATOM 1364 N N . TYR A 1 217 ? 28.531 102.675 88.882 1.00 40.25 2011 TYR A N 1
ATOM 1365 C CA . TYR A 1 217 ? 27.644 103.418 87.977 1.00 39.98 2011 TYR A CA 1
ATOM 1366 C C . TYR A 1 217 ? 28.432 104.191 86.935 1.00 38.22 2011 TYR A C 1
ATOM 1367 O O . TYR A 1 217 ? 27.991 104.280 85.793 1.00 37.88 2011 TYR A O 1
ATOM 1376 N N . ALA A 1 218 ? 29.582 104.747 87.346 1.00 36.80 2012 ALA A N 1
ATOM 1377 C CA . ALA A 1 218 ? 30.497 105.384 86.403 1.00 35.75 2012 ALA A CA 1
ATOM 1378 C C . ALA A 1 218 ? 31.353 104.382 85.617 1.00 37.36 2012 ALA A C 1
ATOM 1379 O O . ALA A 1 218 ? 31.894 104.731 84.588 1.00 37.45 2012 ALA A O 1
ATOM 1381 N N . GLN A 1 219 ? 31.458 103.144 86.088 1.00 39.85 2013 GLN A N 1
ATOM 1382 C CA . GLN A 1 219 ? 32.179 102.075 85.367 1.00 41.90 2013 GLN A CA 1
ATOM 1383 C C . GLN A 1 219 ? 33.685 102.366 85.322 1.00 40.34 2013 GLN A C 1
ATOM 1384 O O . GLN A 1 219 ? 34.213 102.572 84.249 1.00 38.97 2013 GLN A O 1
ATOM 1390 N N . VAL A 1 220 ? 34.320 102.434 86.502 1.00 39.46 2014 VAL A N 1
ATOM 1391 C CA . VAL A 1 220 ? 35.717 102.846 86.659 1.00 38.26 2014 VAL A CA 1
ATOM 1392 C C . VAL A 1 220 ? 36.376 102.031 87.755 1.00 40.58 2014 VAL A C 1
ATOM 1393 O O . VAL A 1 220 ? 35.697 101.404 88.558 1.00 41.00 2014 VAL A O 1
ATOM 1397 N N . THR A 1 221 ? 37.710 102.038 87.778 1.00 42.21 2015 THR A N 1
ATOM 1398 C CA . THR A 1 221 ? 38.490 101.289 88.776 1.00 44.13 2015 THR A CA 1
ATOM 1399 C C . THR A 1 221 ? 38.267 101.936 90.153 1.00 43.87 2015 THR A C 1
ATOM 1400 O O . THR A 1 221 ? 37.846 103.115 90.253 1.00 42.16 2015 THR A O 1
ATOM 1404 N N . HIS A 1 222 ? 38.483 101.172 91.192 1.00 46.10 2016 HIS A N 1
ATOM 1405 C CA . HIS A 1 222 ? 38.540 101.700 92.566 1.00 47.54 2016 HIS A CA 1
ATOM 1406 C C . HIS A 1 222 ? 39.412 102.995 92.701 1.00 45.49 2016 HIS A C 1
ATOM 1407 O O . HIS A 1 222 ? 38.931 104.027 93.214 1.00 43.46 2016 HIS A O 1
ATOM 1414 N N . GLN A 1 223 ? 40.647 102.951 92.181 1.00 46.06 2017 GLN A N 1
ATOM 1415 C CA . GLN A 1 223 ? 41.536 104.110 92.102 1.00 45.42 2017 GLN A CA 1
ATOM 1416 C C . GLN A 1 223 ? 40.820 105.313 91.470 1.00 42.68 2017 GLN A C 1
ATOM 1417 O O . GLN A 1 223 ? 40.832 106.409 92.015 1.00 42.11 2017 GLN A O 1
ATOM 1419 N N . LYS A 1 224 ? 40.129 105.105 90.359 1.00 41.64 2018 LYS A N 1
ATOM 1420 C CA . LYS A 1 224 ? 39.439 106.204 89.668 1.00 39.54 2018 LYS A CA 1
ATOM 1421 C C . LYS A 1 224 ? 38.208 106.756 90.428 1.00 38.00 2018 LYS A C 1
ATOM 1422 O O . LYS A 1 224 ? 37.969 107.980 90.504 1.00 36.35 2018 LYS A O 1
ATOM 1428 N N . ALA A 1 225 ? 37.454 105.853 91.030 1.00 38.84 2019 ALA A N 1
ATOM 1429 C CA . ALA A 1 225 ? 36.322 106.242 91.850 1.00 37.56 2019 ALA A CA 1
ATOM 1430 C C . ALA A 1 225 ? 36.788 107.018 93.115 1.00 38.54 2019 ALA A C 1
ATOM 1431 O O . ALA A 1 225 ? 36.120 107.979 93.546 1.00 38.21 2019 ALA A O 1
ATOM 1433 N N . GLU A 1 226 ? 37.921 106.607 93.701 1.00 39.94 2020 GLU A N 1
ATOM 1434 C CA . GLU A 1 226 ? 38.531 107.326 94.824 1.00 41.35 2020 GLU A CA 1
ATOM 1435 C C . GLU A 1 226 ? 38.911 108.789 94.463 1.00 40.38 2020 GLU A C 1
ATOM 1436 O O . GLU A 1 226 ? 38.644 109.711 95.256 1.00 39.81 2020 GLU A O 1
ATOM 1442 N N . GLU A 1 227 ? 39.560 108.977 93.308 1.00 39.74 2021 GLU A N 1
ATOM 1443 C CA . GLU A 1 227 ? 39.931 110.321 92.811 1.00 39.42 2021 GLU A CA 1
ATOM 1444 C C . GLU A 1 227 ? 38.708 111.224 92.553 1.00 36.17 2021 GLU A C 1
ATOM 1445 O O . GLU A 1 227 ? 38.739 112.408 92.930 1.00 35.74 2021 GLU A O 1
ATOM 1447 N N . ILE A 1 228 ? 37.623 110.648 92.015 1.00 34.29 2022 ILE A N 1
ATOM 1448 C CA . ILE A 1 228 ? 36.390 111.349 91.823 1.00 32.07 2022 ILE A CA 1
ATOM 1449 C C . ILE A 1 228 ? 35.705 111.674 93.158 1.00 32.66 2022 ILE A C 1
ATOM 1450 O O . ILE A 1 228 ? 35.223 112.791 93.353 1.00 31.99 2022 ILE A O 1
ATOM 1455 N N . TYR A 1 229 ? 35.644 110.699 94.050 1.00 32.87 2023 TYR A N 1
ATOM 1456 C CA . TYR A 1 229 ? 35.116 110.915 95.404 1.00 34.47 2023 TYR A CA 1
ATOM 1457 C C . TYR A 1 229 ? 35.856 112.001 96.206 1.00 34.49 2023 TYR A C 1
ATOM 1458 O O . TYR A 1 229 ? 35.212 112.836 96.856 1.00 33.47 2023 TYR A O 1
ATOM 1467 N N . ARG A 1 230 ? 37.197 111.981 96.134 1.00 35.37 2024 ARG A N 1
ATOM 1468 C CA . ARG A 1 230 ? 38.041 112.980 96.796 1.00 36.85 2024 ARG A CA 1
ATOM 1469 C C . ARG A 1 230 ? 37.757 114.374 96.235 1.00 34.52 2024 ARG A C 1
ATOM 1470 O O . ARG A 1 230 ? 37.699 115.323 96.979 1.00 34.50 2024 ARG A O 1
ATOM 1478 N N . TYR A 1 231 ? 37.569 114.465 94.929 1.00 33.71 2025 TYR A N 1
ATOM 1479 C CA . TYR A 1 231 ? 37.239 115.744 94.269 1.00 31.81 2025 TYR A CA 1
ATOM 1480 C C . TYR A 1 231 ? 35.956 116.364 94.741 1.00 30.82 2025 TYR A C 1
ATOM 1481 O O . TYR A 1 231 ? 35.902 117.554 95.034 1.00 30.92 2025 TYR A O 1
ATOM 1490 N N . ILE A 1 232 ? 34.903 115.561 94.786 1.00 31.89 2026 ILE A N 1
ATOM 1491 C CA . ILE A 1 232 ? 33.584 116.058 95.168 1.00 32.04 2026 ILE A CA 1
ATOM 1492 C C . ILE A 1 232 ? 33.518 116.323 96.672 1.00 33.02 2026 ILE A C 1
ATOM 1493 O O . ILE A 1 232 ? 32.578 117.009 97.142 1.00 33.06 2026 ILE A O 1
ATOM 1498 N N . HIS A 1 233 ? 34.479 115.765 97.441 1.00 33.51 2027 HIS A N 1
ATOM 1499 C CA . HIS A 1 233 ? 34.562 116.025 98.902 1.00 34.62 2027 HIS A CA 1
ATOM 1500 C C . HIS A 1 233 ? 35.592 117.076 99.328 1.00 34.91 2027 HIS A C 1
ATOM 1501 O O . HIS A 1 233 ? 35.648 117.458 100.485 1.00 35.58 2027 HIS A O 1
ATOM 1508 N N . TYR A 1 234 ? 36.396 117.512 98.362 1.00 34.23 2028 TYR A N 1
ATOM 1509 C CA . TYR A 1 234 ? 37.513 118.432 98.613 1.00 36.07 2028 TYR A CA 1
ATOM 1510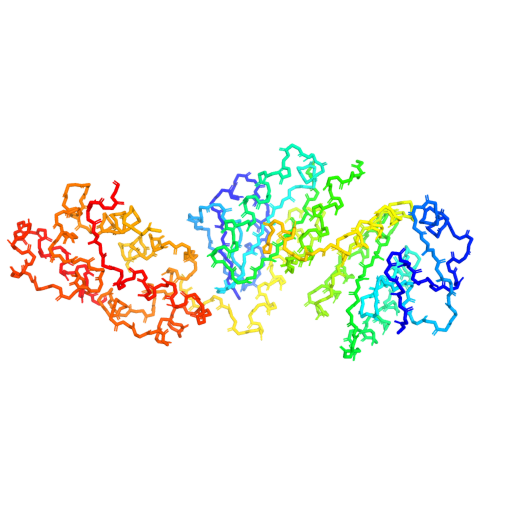 C C . TYR A 1 234 ? 36.977 119.748 99.182 1.00 35.78 2028 TYR A C 1
ATOM 1511 O O . TYR A 1 234 ? 36.073 120.311 98.615 1.00 33.83 2028 TYR A O 1
ATOM 1520 N N . VAL A 1 235 ? 37.514 120.194 100.313 1.00 37.21 2029 VAL A N 1
ATOM 1521 C CA . VAL A 1 235 ? 37.098 121.414 100.931 1.00 37.79 2029 VAL A CA 1
ATOM 1522 C C . VAL A 1 235 ? 37.867 122.586 100.292 1.00 38.41 2029 VAL A C 1
ATOM 1523 O O . VAL A 1 235 ? 39.071 122.746 100.512 1.00 40.13 2029 VAL A O 1
ATOM 1527 N N . PHE A 1 236 ? 37.160 123.334 99.430 1.00 36.20 2030 PHE A N 1
ATOM 1528 C CA . PHE A 1 236 ? 37.656 124.544 98.756 1.00 36.45 2030 PHE A CA 1
ATOM 1529 C C . PHE A 1 236 ? 38.124 125.651 99.731 1.00 38.42 2030 PHE A C 1
ATOM 1530 O O . PHE A 1 236 ? 37.404 126.040 100.600 1.00 37.81 2030 PHE A O 1
ATOM 1538 N N . ASP A 1 237 ? 39.336 126.127 99.545 1.00 40.87 2031 ASP A N 1
ATOM 1539 C CA . ASP A 1 237 ? 39.856 127.239 100.310 1.00 45.02 2031 ASP A CA 1
ATOM 1540 C C . ASP A 1 237 ? 40.418 128.273 99.312 1.00 45.84 2031 ASP A C 1
ATOM 1541 O O . ASP A 1 237 ? 41.459 128.011 98.654 1.00 46.59 2031 ASP A O 1
ATOM 1546 N N . ILE A 1 238 ? 39.712 129.420 99.224 1.00 46.27 2032 ILE A N 1
ATOM 1547 C CA . ILE A 1 238 ? 40.016 130.588 98.321 1.00 48.24 2032 ILE A CA 1
ATOM 1548 C C . ILE A 1 238 ? 41.491 131.067 98.339 1.00 51.25 2032 ILE A C 1
ATOM 1549 O O . ILE A 1 238 ? 42.110 131.298 97.276 1.00 52.24 2032 ILE A O 1
ATOM 1554 N N . GLN A 1 239 ? 42.041 131.184 99.542 1.00 52.96 2033 GLN A N 1
ATOM 1555 C CA . GLN A 1 239 ? 43.392 131.646 99.693 1.00 56.93 2033 GLN A CA 1
ATOM 1556 C C . GLN A 1 239 ? 44.398 130.644 99.111 1.00 57.26 2033 GLN A C 1
ATOM 1557 O O . GLN A 1 239 ? 45.565 130.933 99.071 1.00 60.53 2033 GLN A O 1
ATOM 1559 N N . MET A 1 240 ? 43.951 129.478 98.657 1.00 55.54 2034 MET A N 1
ATOM 1560 C CA . MET A 1 240 ? 44.823 128.522 97.924 1.00 56.68 2034 MET A CA 1
ATOM 1561 C C . MET A 1 240 ? 44.945 128.778 96.403 1.00 57.26 2034 MET A C 1
ATOM 1562 O O . MET A 1 240 ? 45.487 127.924 95.657 1.00 57.06 2034 MET A O 1
ATOM 1567 N N . LEU A 1 241 ? 44.476 129.945 95.933 1.00 58.46 2035 LEU A N 1
ATOM 1568 C CA . LEU A 1 241 ? 44.507 130.256 94.472 1.00 58.90 2035 LEU A CA 1
ATOM 1569 C C . LEU A 1 241 ? 45.773 130.991 94.113 1.00 62.30 2035 LEU A C 1
ATOM 1570 O O . LEU A 1 241 ? 46.147 131.900 94.859 1.00 65.69 2035 LEU A O 1
ATOM 1575 N N . VAL B 2 15 ? 65.286 79.719 81.759 1.00 49.08 12 VAL B N 1
ATOM 1576 C CA . VAL B 2 15 ? 66.672 79.991 81.250 1.00 48.07 12 VAL B CA 1
ATOM 1577 C C . VAL B 2 15 ? 67.395 81.089 82.056 1.00 48.49 12 VAL B C 1
ATOM 1578 O O . VAL B 2 15 ? 66.792 82.113 82.386 1.00 48.61 12 VAL B O 1
ATOM 1582 N N . HIS B 2 16 ? 68.654 80.870 82.416 1.00 49.24 13 HIS B N 1
ATOM 1583 C CA . HIS B 2 16 ? 69.421 81.889 83.155 1.00 50.13 13 HIS B CA 1
ATOM 1584 C C . HIS B 2 16 ? 70.009 82.887 82.138 1.00 45.98 13 HIS B C 1
ATOM 1585 O O . HIS B 2 16 ? 70.834 82.513 81.292 1.00 45.32 13 HIS B O 1
ATOM 1592 N N . VAL B 2 17 ? 69.602 84.145 82.246 1.00 42.94 14 VAL B N 1
ATOM 1593 C CA . VAL B 2 17 ? 70.165 85.204 81.420 1.00 40.30 14 VAL B CA 1
ATOM 1594 C C . VAL B 2 17 ? 70.911 86.238 82.292 1.00 40.59 14 VAL B C 1
ATOM 1595 O O . VAL B 2 17 ? 70.247 87.077 82.877 1.00 39.82 14 VAL B O 1
ATOM 1599 N N . PRO B 2 18 ? 72.280 86.199 82.356 1.00 41.47 15 PRO B N 1
ATOM 1600 C CA . PRO B 2 18 ? 72.952 87.238 83.180 1.00 42.31 15 PRO B CA 1
ATOM 1601 C C . PRO B 2 18 ? 72.653 88.675 82.650 1.00 40.76 15 PRO B C 1
ATOM 1602 O O . PRO B 2 18 ? 72.474 88.870 81.423 1.00 35.22 15 PRO B O 1
ATOM 1606 N N . LEU B 2 19 ? 72.568 89.647 83.556 1.00 41.95 16 LEU B N 1
ATOM 1607 C CA . LEU B 2 19 ? 72.309 91.031 83.115 1.00 42.14 16 LEU B CA 1
ATOM 1608 C C . LEU B 2 19 ? 73.291 91.490 82.035 1.00 41.06 16 LEU B C 1
ATOM 1609 O O . LEU B 2 19 ? 74.438 91.190 82.083 1.00 41.23 16 LEU B O 1
ATOM 1614 N N . GLY B 2 20 ? 72.802 92.199 81.050 1.00 40.93 17 GLY B N 1
ATOM 1615 C CA . GLY B 2 20 ? 73.639 92.662 79.940 1.00 41.67 17 GLY B CA 1
ATOM 1616 C C . GLY B 2 20 ? 74.002 91.615 78.874 1.00 40.91 17 GLY B C 1
ATOM 1617 O O . GLY B 2 20 ? 74.972 91.813 78.120 1.00 40.70 17 GLY B O 1
ATOM 1618 N N . HIS B 2 21 ? 73.259 90.495 78.861 1.00 38.69 18 HIS B N 1
ATOM 1619 C CA . HIS B 2 21 ? 73.532 89.393 77.931 1.00 37.83 18 HIS B CA 1
ATOM 1620 C C . HIS B 2 21 ? 72.223 89.058 77.271 1.00 35.45 18 HIS B C 1
ATOM 1621 O O . HIS B 2 21 ? 71.168 89.368 77.803 1.00 34.54 18 HIS B O 1
ATOM 1628 N N . ILE B 2 22 ? 72.328 88.457 76.094 1.00 34.29 19 ILE B N 1
ATOM 1629 C CA . ILE B 2 22 ? 71.183 87.864 75.382 1.00 33.94 19 ILE B CA 1
ATOM 1630 C C . ILE B 2 22 ? 71.459 86.394 75.229 1.00 33.38 19 ILE B C 1
ATOM 1631 O O . ILE B 2 22 ? 72.575 85.993 74.830 1.00 34.11 19 ILE B O 1
ATOM 1636 N N . VAL B 2 23 ? 70.485 85.570 75.581 1.00 32.79 20 VAL B N 1
ATOM 1637 C CA . VAL B 2 23 ? 70.651 84.125 75.263 1.00 33.82 20 VAL B CA 1
ATOM 1638 C C . VAL B 2 23 ? 70.006 83.879 73.905 1.00 32.17 20 VAL B C 1
ATOM 1639 O O . VAL B 2 23 ? 68.834 84.198 73.709 1.00 30.09 20 VAL B O 1
ATOM 1643 N N . ALA B 2 24 ? 70.793 83.385 72.963 1.00 31.55 21 ALA B N 1
ATOM 1644 C CA . ALA B 2 24 ? 70.259 83.144 71.604 1.00 30.42 21 ALA B CA 1
ATOM 1645 C C . ALA B 2 24 ? 70.128 81.642 71.274 1.00 31.05 21 ALA B C 1
ATOM 1646 O O . ALA B 2 24 ? 70.997 80.861 71.586 1.00 32.82 21 ALA B O 1
ATOM 1648 N N . ASN B 2 25 ? 69.039 81.255 70.640 1.00 30.43 22 ASN B N 1
ATOM 1649 C CA . ASN B 2 25 ? 68.972 79.951 70.012 1.00 31.58 22 ASN B CA 1
ATOM 1650 C C . ASN B 2 25 ? 70.176 79.685 69.033 1.00 32.86 22 ASN B C 1
ATOM 1651 O O . ASN B 2 25 ? 70.482 80.489 68.121 1.00 31.71 22 ASN B O 1
ATOM 1656 N N . GLU B 2 26 ? 70.834 78.569 69.248 1.00 34.35 23 GLU B N 1
ATOM 1657 C CA . GLU B 2 26 ? 71.997 78.121 68.462 1.00 37.65 23 GLU B CA 1
ATOM 1658 C C . GLU B 2 26 ? 71.850 78.286 66.906 1.00 36.77 23 GLU B C 1
ATOM 1659 O O . GLU B 2 26 ? 72.825 78.580 66.237 1.00 37.93 23 GLU B O 1
ATOM 1665 N N . LYS B 2 27 ? 70.637 78.119 66.384 1.00 36.39 24 LYS B N 1
ATOM 1666 C CA . LYS B 2 27 ? 70.361 78.280 64.957 1.00 37.96 24 LYS B CA 1
ATOM 1667 C C . LYS B 2 27 ? 70.680 79.698 64.483 1.00 37.15 24 LYS B C 1
ATOM 1668 O O . LYS B 2 27 ? 70.868 79.901 63.305 1.00 38.48 24 LYS B O 1
ATOM 1674 N N . TRP B 2 28 ? 70.778 80.670 65.398 1.00 35.47 25 TRP B N 1
ATOM 1675 C CA . TRP B 2 28 ? 71.159 82.021 64.989 1.00 34.64 25 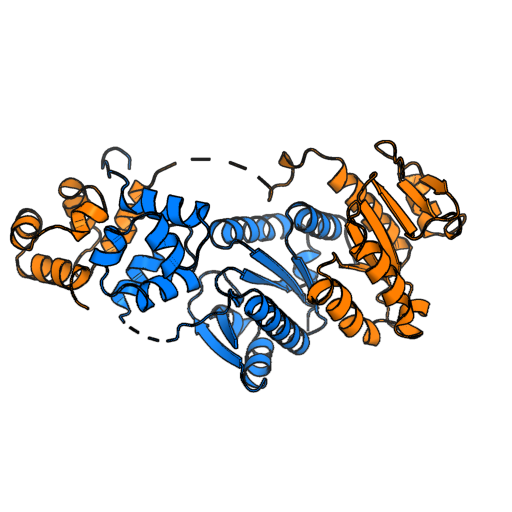TRP B CA 1
ATOM 1676 C C . TRP B 2 28 ? 72.675 82.247 64.841 1.00 35.60 25 TRP B C 1
ATOM 1677 O O . TRP B 2 28 ? 73.096 83.316 64.442 1.00 35.49 25 TRP B O 1
ATOM 1688 N N . ARG B 2 29 ? 73.480 81.263 65.174 1.00 36.61 26 ARG B N 1
ATOM 1689 C CA . ARG B 2 29 ? 74.931 81.418 65.076 1.00 39.62 26 ARG B CA 1
ATOM 1690 C C . ARG B 2 29 ? 75.352 81.738 63.636 1.00 40.43 26 ARG B C 1
ATOM 1691 O O . ARG B 2 29 ? 74.876 81.079 62.709 1.00 40.06 26 ARG B O 1
ATOM 1699 N N . GLY B 2 30 ? 76.233 82.738 63.454 1.00 41.82 27 GLY B N 1
ATOM 1700 C CA . GLY B 2 30 ? 76.662 83.141 62.098 1.00 42.69 27 GLY B CA 1
ATOM 1701 C C . GLY B 2 30 ? 75.626 83.961 61.313 1.00 41.29 27 GLY B C 1
ATOM 1702 O O . GLY B 2 30 ? 75.887 84.353 60.187 1.00 42.91 27 GLY B O 1
ATOM 1703 N N . SER B 2 31 ? 74.459 84.230 61.884 1.00 38.16 28 SER B N 1
ATOM 1704 C CA . SER B 2 31 ? 73.459 85.043 61.191 1.00 37.24 28 SER B CA 1
ATOM 1705 C C . SER B 2 31 ? 73.859 86.535 61.301 1.00 37.14 28 SER B C 1
ATOM 1706 O O . SER B 2 31 ? 74.596 86.909 62.198 1.00 36.75 28 SER B O 1
ATOM 1709 N N . GLN B 2 32 ? 73.447 87.340 60.339 1.00 36.82 29 GLN B N 1
ATOM 1710 C CA . GLN B 2 32 ? 73.623 88.782 60.390 1.00 37.61 29 GLN B CA 1
ATOM 1711 C C . GLN B 2 32 ? 73.038 89.344 61.725 1.00 35.19 29 GLN B C 1
ATOM 1712 O O . GLN B 2 32 ? 73.679 90.129 62.371 1.00 35.18 29 GLN B O 1
ATOM 1718 N N . LEU B 2 33 ? 71.831 88.910 62.115 1.00 33.84 30 LEU B N 1
ATOM 1719 C CA . LEU B 2 33 ? 71.213 89.283 63.386 1.00 31.91 30 LEU B CA 1
ATOM 1720 C C . LEU B 2 33 ? 72.157 89.088 64.591 1.00 33.62 30 LEU B C 1
ATOM 1721 O O . LEU B 2 33 ? 72.456 90.031 65.310 1.00 33.29 30 LEU B O 1
ATOM 1726 N N . ALA B 2 34 ? 72.683 87.880 64.750 1.00 34.28 31 ALA B N 1
ATOM 1727 C CA . ALA B 2 34 ? 73.547 87.584 65.858 1.00 35.54 31 ALA B CA 1
ATOM 1728 C C . ALA B 2 34 ? 74.823 88.423 65.776 1.00 37.19 31 ALA B C 1
ATOM 1729 O O . ALA B 2 34 ? 75.245 89.002 66.762 1.00 37.08 31 ALA B O 1
ATOM 1731 N N . GLU B 2 35 ? 75.444 88.472 64.597 1.00 38.70 32 GLU B N 1
ATOM 1732 C CA . GLU B 2 35 ? 76.663 89.247 64.406 1.00 41.40 32 GLU B CA 1
ATOM 1733 C C . GLU B 2 35 ? 76.502 90.745 64.637 1.00 40.65 32 GLU B C 1
ATOM 1734 O O . GLU B 2 35 ? 77.445 91.390 65.039 1.00 43.95 32 GLU B O 1
ATOM 1740 N N . GLU B 2 36 ? 75.390 91.326 64.249 1.00 38.91 33 GLU B N 1
ATOM 1741 C CA . GLU B 2 36 ? 75.153 92.725 64.535 1.00 39.36 33 GLU B CA 1
ATOM 1742 C C . GLU B 2 36 ? 74.971 92.930 66.061 1.00 39.01 33 GLU B C 1
ATOM 1743 O O . GLU B 2 36 ? 75.494 93.878 66.608 1.00 40.40 33 GLU B O 1
ATOM 1749 N N . MET B 2 37 ? 74.245 92.046 66.738 1.00 37.63 34 MET B N 1
ATOM 1750 C CA . MET B 2 37 ? 74.128 92.151 68.199 1.00 37.63 34 MET B CA 1
ATOM 1751 C C . MET B 2 37 ? 75.384 91.895 68.957 1.00 39.94 34 MET B C 1
ATOM 1752 O O . MET B 2 37 ? 75.690 92.593 69.945 1.00 40.25 34 MET B O 1
ATOM 1757 N N . GLN B 2 38 ? 76.134 90.881 68.514 1.00 41.11 35 GLN B N 1
ATOM 1758 C CA . GLN B 2 38 ? 77.389 90.553 69.152 1.00 43.50 35 GLN B CA 1
ATOM 1759 C C . GLN B 2 38 ? 78.427 91.689 69.139 1.00 44.82 35 GLN B C 1
ATOM 1760 O O . GLN B 2 38 ? 79.331 91.667 69.951 1.00 46.55 35 GLN B O 1
ATOM 1766 N N . GLY B 2 39 ? 78.294 92.670 68.238 1.00 45.15 36 GLY B N 1
ATOM 1767 C CA . GLY B 2 39 ? 79.171 93.873 68.239 1.00 46.82 36 GLY B CA 1
ATOM 1768 C C . GLY B 2 39 ? 78.703 95.010 69.162 1.00 46.67 36 GLY B C 1
ATOM 1769 O O . GLY B 2 39 ? 79.279 96.085 69.118 1.00 48.96 36 GLY B O 1
ATOM 1770 N N . LYS B 2 40 ? 77.666 94.774 69.988 1.00 44.42 37 LYS B N 1
ATOM 1771 C CA . LYS B 2 40 ? 77.097 95.743 70.960 1.00 43.33 37 LYS B CA 1
ATOM 1772 C C . LYS B 2 40 ? 76.795 95.141 72.361 1.00 43.24 37 LYS B C 1
ATOM 1773 O O . LYS B 2 40 ? 76.884 95.841 73.381 1.00 42.87 37 LYS B O 1
ATOM 1775 N N . ILE B 2 41 ? 76.464 93.845 72.401 1.00 41.04 38 ILE B N 1
ATOM 1776 C CA . ILE B 2 41 ? 76.091 93.158 73.629 1.00 41.37 38 ILE B CA 1
ATOM 1777 C C . ILE B 2 41 ? 76.583 91.671 73.613 1.00 40.79 38 ILE B C 1
ATOM 1778 O O . ILE B 2 41 ? 76.693 91.073 72.559 1.00 40.30 38 ILE B O 1
ATOM 1783 N N . LYS B 2 42 ? 76.800 91.070 74.771 1.00 40.97 39 LYS B N 1
ATOM 1784 C CA . LYS B 2 42 ? 77.208 89.671 74.839 1.00 40.77 39 LYS B CA 1
ATOM 1785 C C . LYS B 2 42 ? 76.099 88.642 74.508 1.00 38.77 39 LYS B C 1
ATOM 1786 O O . LYS B 2 42 ? 75.102 88.507 75.173 1.00 37.88 39 LYS B O 1
ATOM 1788 N N . LEU B 2 43 ? 76.310 87.911 73.438 1.00 39.05 40 LEU B N 1
ATOM 1789 C CA . LEU B 2 43 ? 75.391 86.836 73.091 1.00 38.55 40 LEU B CA 1
ATOM 1790 C C . LEU B 2 43 ? 75.904 85.515 73.660 1.00 38.37 40 LEU B C 1
ATOM 1791 O O . LEU B 2 43 ? 77.046 85.211 73.477 1.00 39.31 40 LEU B O 1
ATOM 1796 N N . ILE B 2 44 ? 75.029 84.765 74.315 1.00 37.28 41 ILE B N 1
ATOM 1797 C CA . ILE B 2 44 ? 75.263 83.388 74.736 1.00 38.89 41 ILE B CA 1
ATOM 1798 C C . ILE B 2 44 ? 74.412 82.429 73.912 1.00 37.58 41 ILE B C 1
ATOM 1799 O O . ILE B 2 44 ? 73.197 82.572 73.877 1.00 35.64 41 ILE B O 1
ATOM 1804 N N . PHE B 2 45 ? 75.027 81.440 73.278 1.00 37.88 42 PHE B N 1
ATOM 1805 C CA . PHE B 2 45 ? 74.258 80.562 72.387 1.00 37.58 42 PHE B CA 1
ATOM 1806 C C . PHE B 2 45 ? 73.803 79.320 73.115 1.00 37.99 42 PHE B C 1
ATOM 1807 O O . PHE B 2 45 ? 74.557 78.770 73.781 1.00 39.45 42 PHE B O 1
ATOM 1815 N N . GLU B 2 46 ? 72.572 78.883 72.934 1.00 37.17 43 GLU B N 1
ATOM 1816 C CA . GLU B 2 46 ? 72.074 77.690 73.656 1.00 38.71 43 GLU B CA 1
ATOM 1817 C C . GLU B 2 46 ? 71.169 76.844 72.701 1.00 37.83 43 GLU B C 1
ATOM 1818 O O . GLU B 2 46 ? 70.354 77.384 71.985 1.00 35.35 43 GLU B O 1
ATOM 1824 N N . ASP B 2 47 ? 71.367 75.529 72.654 1.00 39.10 44 ASP B N 1
ATOM 1825 C CA . ASP B 2 47 ? 70.513 74.676 71.787 1.00 39.32 44 ASP B CA 1
ATOM 1826 C C . ASP B 2 47 ? 69.217 74.190 72.540 1.00 39.44 44 ASP B C 1
ATOM 1827 O O . ASP B 2 47 ? 69.149 74.317 73.767 1.00 39.12 44 ASP B O 1
ATOM 1832 N N . GLY B 2 48 ? 68.232 73.620 71.829 1.00 40.63 45 GLY B N 1
ATOM 1833 C CA . GLY B 2 48 ? 67.042 73.036 72.463 1.00 41.86 45 GLY B CA 1
ATOM 1834 C C . GLY B 2 48 ? 66.044 74.092 72.946 1.00 41.55 45 GLY B C 1
ATOM 1835 O O . GLY B 2 48 ? 65.154 73.792 73.698 1.00 42.91 45 GLY B O 1
ATOM 1836 N N . LEU B 2 49 ? 66.184 75.341 72.536 1.00 39.57 46 LEU B N 1
ATOM 1837 C CA . LEU B 2 49 ? 65.276 76.375 73.022 1.00 39.12 46 LEU B CA 1
ATOM 1838 C C . LEU B 2 49 ? 64.101 76.560 72.086 1.00 37.37 46 LEU B C 1
ATOM 1839 O O . LEU B 2 49 ? 64.279 76.601 70.856 1.00 36.51 46 LEU B O 1
ATOM 1844 N N . THR B 2 50 ? 62.896 76.666 72.653 1.00 36.79 47 THR B N 1
ATOM 1845 C CA . THR B 2 50 ? 61.730 77.048 71.828 1.00 34.97 47 THR B CA 1
ATOM 1846 C C . THR B 2 50 ? 61.815 78.480 71.264 1.00 31.85 47 THR B C 1
ATOM 1847 O O . THR B 2 50 ? 61.731 78.682 70.045 1.00 30.76 47 THR B O 1
ATOM 1851 N N . PRO B 2 51 ? 62.013 79.493 72.133 1.00 31.48 48 PRO B N 1
ATOM 1852 C CA . PRO B 2 51 ? 62.115 80.831 71.558 1.00 28.93 48 PRO B CA 1
ATOM 1853 C C . PRO B 2 51 ? 63.445 81.035 70.848 1.00 28.65 48 PRO B C 1
ATOM 1854 O O . PRO B 2 51 ? 64.323 80.224 70.963 1.00 29.33 48 PRO B O 1
ATOM 1858 N N . ASP B 2 52 ? 63.538 82.119 70.096 1.00 26.71 49 ASP B N 1
ATOM 1859 C CA . ASP B 2 52 ? 64.759 82.558 69.406 1.00 27.10 49 ASP B CA 1
ATOM 1860 C C . ASP B 2 52 ? 65.817 83.254 70.282 1.00 27.62 49 ASP B C 1
ATOM 1861 O O . ASP B 2 52 ? 66.995 83.041 70.086 1.00 28.05 49 ASP B O 1
ATOM 1866 N N . PHE B 2 53 ? 65.361 84.060 71.224 1.00 26.69 50 PHE B N 1
ATOM 1867 C CA . PHE B 2 53 ? 66.209 84.799 72.144 1.00 27.66 50 PHE B CA 1
ATOM 1868 C C . PHE B 2 53 ? 65.464 84.937 73.474 1.00 28.25 50 PHE B C 1
ATOM 1869 O O . PHE B 2 53 ? 64.254 84.940 73.514 1.00 26.32 50 PHE B O 1
ATOM 1877 N N . TYR B 2 54 ? 66.238 84.998 74.542 1.00 29.33 51 TYR B N 1
ATOM 1878 C CA . TYR B 2 54 ? 65.797 85.392 75.868 1.00 30.83 51 TYR B CA 1
ATOM 1879 C C . TYR B 2 54 ? 66.551 86.683 76.262 1.00 31.51 51 TYR B C 1
ATOM 1880 O O . TYR B 2 54 ? 67.773 86.751 76.153 1.00 30.51 51 TYR B O 1
ATOM 1889 N N . LEU B 2 55 ? 65.782 87.692 76.652 1.00 30.98 52 LEU B N 1
ATOM 1890 C CA . LEU B 2 55 ? 66.284 89.016 77.054 1.00 32.32 52 LEU B CA 1
ATOM 1891 C C . LEU B 2 55 ? 66.407 89.065 78.563 1.00 34.90 52 LEU B C 1
ATOM 1892 O O . LEU B 2 55 ? 67.148 89.906 79.093 1.00 35.65 52 LEU B O 1
ATOM 1897 N N . SER B 2 56 ? 65.662 88.180 79.236 1.00 35.47 53 SER B N 1
ATOM 1898 C CA . SER B 2 56 ? 65.776 88.004 80.672 1.00 39.41 53 SER B CA 1
ATOM 1899 C C . SER B 2 56 ? 65.262 86.616 80.923 1.00 39.98 53 SER B C 1
ATOM 1900 O O . SER B 2 56 ? 64.757 85.930 80.010 1.00 38.55 53 SER B O 1
ATOM 1903 N N . ASN B 2 57 ? 65.310 86.230 82.175 1.00 42.56 54 ASN B N 1
ATOM 1904 C CA . ASN B 2 57 ? 64.877 84.909 82.570 1.00 44.39 54 ASN B CA 1
ATOM 1905 C C . ASN B 2 57 ? 63.429 84.612 82.113 1.00 43.74 54 ASN B C 1
ATOM 1906 O O . ASN B 2 57 ? 63.156 83.522 81.595 1.00 43.18 54 ASN B O 1
ATOM 1911 N N . ARG B 2 58 ? 62.575 85.635 82.140 1.00 42.35 55 ARG B N 1
ATOM 1912 C CA . ARG B 2 58 ? 61.134 85.509 81.922 1.00 41.76 55 ARG B CA 1
ATOM 1913 C C . ARG B 2 58 ? 60.687 86.127 80.595 1.00 38.95 55 ARG B C 1
ATOM 1914 O O . ARG B 2 58 ? 59.616 85.861 80.137 1.00 39.27 55 ARG B O 1
ATOM 1917 N N . CYS B 2 59 ? 61.512 86.950 79.953 1.00 37.13 56 CYS B N 1
ATOM 1918 C CA . CYS B 2 59 ? 61.102 87.609 78.737 1.00 34.13 56 CYS B CA 1
ATOM 1919 C C . CYS B 2 59 ? 61.842 87.054 77.529 1.00 32.22 56 CYS B C 1
ATOM 1920 O O . CYS B 2 59 ? 63.079 87.124 77.482 1.00 31.64 56 CYS B O 1
ATOM 1923 N N . CYS B 2 60 ? 61.089 86.568 76.533 1.00 29.07 57 CYS B N 1
ATOM 1924 C CA . CYS B 2 60 ? 61.719 85.934 75.387 1.00 29.21 57 CYS B CA 1
ATOM 1925 C C . CYS B 2 60 ? 61.252 86.549 74.044 1.00 26.96 57 CYS B C 1
ATOM 1926 O O . CYS B 2 60 ? 60.286 87.307 74.011 1.00 27.57 57 CYS B O 1
ATOM 1929 N N . ILE B 2 61 ? 61.990 86.291 72.977 1.00 25.86 58 ILE B N 1
ATOM 1930 C CA . ILE B 2 61 ? 61.644 86.696 71.606 1.00 24.79 58 ILE B CA 1
ATOM 1931 C C . ILE B 2 61 ? 61.287 85.495 70.656 1.00 24.64 58 ILE B C 1
ATOM 1932 O O . ILE B 2 61 ? 62.023 84.544 70.523 1.00 24.87 58 ILE B O 1
ATOM 1937 N N . LEU B 2 62 ? 60.171 85.627 69.978 1.00 24.14 59 LEU B N 1
ATOM 1938 C CA . LEU B 2 62 ? 59.747 84.677 68.948 1.00 24.68 59 LEU B CA 1
ATOM 1939 C C . LEU B 2 62 ? 59.868 85.416 67.614 1.00 23.43 59 LEU B C 1
ATOM 1940 O O . LEU B 2 62 ? 59.125 86.344 67.342 1.00 22.41 59 LEU B O 1
ATOM 1945 N N . TYR B 2 63 ? 60.842 84.989 66.838 1.00 23.27 60 TYR B N 1
ATOM 1946 C CA . TYR B 2 63 ? 61.180 85.618 65.578 1.00 23.25 60 TYR B CA 1
ATOM 1947 C C . TYR B 2 63 ? 60.447 84.854 64.431 1.00 23.61 60 TYR B C 1
ATOM 1948 O O . TYR B 2 63 ? 60.618 83.658 64.264 1.00 24.47 60 TYR B O 1
ATOM 1957 N N . VAL B 2 64 ? 59.649 85.588 63.684 1.00 23.08 61 VAL B N 1
ATOM 1958 C CA . VAL B 2 64 ? 58.892 85.016 62.576 1.00 23.19 61 VAL B CA 1
ATOM 1959 C C . VAL B 2 64 ? 59.466 85.574 61.288 1.00 22.89 61 VAL B C 1
ATOM 1960 O O . VAL B 2 64 ? 59.442 86.768 61.050 1.00 22.10 61 VAL B O 1
ATOM 1964 N N . THR B 2 65 ? 60.013 84.679 60.494 1.00 25.00 62 THR B N 1
ATOM 1965 C CA . THR B 2 65 ? 60.695 85.054 59.258 1.00 26.64 62 THR B CA 1
ATOM 1966 C C . THR B 2 65 ? 59.625 85.258 58.149 1.00 26.68 62 THR B C 1
ATOM 1967 O O . THR B 2 65 ? 58.418 84.873 58.263 1.00 26.05 62 THR B O 1
ATOM 1971 N N . GLU B 2 66 ? 60.097 85.928 57.126 1.00 27.47 63 GLU B N 1
ATOM 1972 C CA . GLU B 2 66 ? 59.353 86.156 55.908 1.00 28.74 63 GLU B CA 1
ATOM 1973 C C . GLU B 2 66 ? 58.828 84.787 55.342 1.00 29.20 63 GLU B C 1
ATOM 1974 O O . GLU B 2 66 ? 57.688 84.711 54.965 1.00 28.02 63 GLU B O 1
ATOM 1980 N N . ALA B 2 67 ? 59.697 83.760 55.309 1.00 30.05 64 ALA B N 1
ATOM 1981 C CA . ALA B 2 67 ? 59.344 82.391 54.820 1.00 32.43 64 ALA B CA 1
ATOM 1982 C C . ALA B 2 67 ? 58.283 81.708 55.751 1.00 31.38 64 ALA B C 1
ATOM 1983 O O . ALA B 2 67 ? 57.387 81.101 55.256 1.00 31.64 64 ALA B O 1
ATOM 1985 N N . ASP B 2 68 ? 58.337 81.926 57.074 1.00 30.60 65 ASP B N 1
ATOM 1986 C CA . ASP B 2 68 ? 57.313 81.385 58.017 1.00 30.20 65 ASP B CA 1
ATOM 1987 C C . ASP B 2 68 ? 55.913 81.976 57.680 1.00 30.32 65 ASP B C 1
ATOM 1988 O O . ASP B 2 68 ? 54.858 81.302 57.668 1.00 29.71 65 ASP B O 1
ATOM 1993 N N . LEU B 2 69 ? 55.926 83.293 57.483 1.00 29.51 66 LEU B N 1
ATOM 1994 C CA . LEU B 2 69 ? 54.707 84.055 57.223 1.00 30.34 66 LEU B CA 1
ATOM 1995 C C . LEU B 2 69 ? 54.039 83.684 55.912 1.00 31.29 66 LEU B C 1
ATOM 1996 O O . LEU B 2 69 ? 52.794 83.600 55.806 1.00 31.53 66 LEU B O 1
ATOM 2001 N N . VAL B 2 70 ? 54.864 83.403 54.904 1.00 32.16 67 VAL B N 1
ATOM 2002 C CA . VAL B 2 70 ? 54.394 83.130 53.585 1.00 33.37 67 VAL B CA 1
ATOM 2003 C C . VAL B 2 70 ? 54.008 81.653 53.564 1.00 34.75 67 VAL B C 1
ATOM 2004 O O . VAL B 2 70 ? 53.125 81.273 52.791 1.00 34.81 67 VAL B O 1
ATOM 2008 N N . ALA B 2 71 ? 54.690 80.810 54.375 1.00 33.34 68 ALA B N 1
ATOM 2009 C CA . ALA B 2 71 ? 54.363 79.391 54.412 1.00 34.99 68 ALA B CA 1
ATOM 2010 C C . ALA B 2 71 ? 52.939 79.042 54.925 1.00 34.09 68 ALA B C 1
ATOM 2011 O O . ALA B 2 71 ? 52.441 78.015 54.564 1.00 36.82 68 ALA B O 1
ATOM 2013 N N . GLY B 2 72 ? 52.352 79.866 55.780 1.00 32.52 69 GLY B N 1
ATOM 2014 C CA . GLY B 2 72 ? 51.056 79.605 56.393 1.00 32.90 69 GLY B CA 1
ATOM 2015 C C . GLY B 2 72 ? 50.999 79.873 57.895 1.00 31.69 69 GLY B C 1
ATOM 2016 O O . GLY B 2 72 ? 51.616 80.792 58.383 1.00 29.69 69 GLY B O 1
ATOM 2017 N N . ASN B 2 73 ? 50.258 79.051 58.632 1.00 31.48 70 ASN B N 1
ATOM 2018 C CA . ASN B 2 73 ? 49.984 79.360 60.053 1.00 30.77 70 ASN B CA 1
ATOM 2019 C C . ASN B 2 73 ? 50.670 78.477 61.057 1.00 31.10 70 ASN B C 1
ATOM 2020 O O . ASN B 2 73 ? 50.333 78.490 62.239 1.00 30.33 70 ASN B O 1
ATOM 2025 N N . GLY B 2 74 ? 51.612 77.694 60.571 1.00 31.69 71 GLY B N 1
ATOM 2026 C CA . GLY B 2 74 ? 52.431 76.841 61.384 1.00 32.09 71 GLY B CA 1
ATOM 2027 C C . GLY B 2 74 ? 53.159 77.581 62.470 1.00 31.15 71 GLY B C 1
ATOM 2028 O O . GLY B 2 74 ? 53.285 77.062 63.565 1.00 30.48 71 GLY B O 1
ATOM 2029 N N . TYR B 2 75 ? 53.567 78.822 62.186 1.00 29.02 72 TYR B N 1
ATOM 2030 C CA . TYR B 2 75 ? 54.276 79.669 63.198 1.00 28.40 72 TYR B CA 1
ATOM 2031 C C . TYR B 2 75 ? 53.405 79.857 64.480 1.00 28.32 72 TYR B C 1
ATOM 2032 O O . TYR B 2 75 ? 53.931 80.033 65.588 1.00 27.26 72 TYR B O 1
ATOM 2041 N N . ARG B 2 76 ? 52.070 79.871 64.324 1.00 28.22 73 ARG B N 1
ATOM 2042 C CA . ARG B 2 76 ? 51.150 80.006 65.479 1.00 28.16 73 ARG B CA 1
ATOM 2043 C C . ARG B 2 76 ? 51.342 78.991 66.600 1.00 29.49 73 ARG B C 1
ATOM 2044 O O . ARG B 2 76 ? 51.058 79.299 67.780 1.00 28.98 73 ARG B O 1
ATOM 2052 N N . LYS B 2 77 ? 51.813 77.805 66.254 1.00 29.77 74 LYS B N 1
ATOM 2053 C CA . LYS B 2 77 ? 51.804 76.735 67.239 1.00 32.68 74 LYS B CA 1
ATOM 2054 C C . LYS B 2 77 ? 52.780 77.066 68.381 1.00 32.53 74 LYS B C 1
ATOM 2055 O O . LYS B 2 77 ? 52.528 76.776 69.561 1.00 32.94 74 LYS B O 1
ATOM 2058 N N . ARG B 2 78 ? 53.892 77.664 67.986 1.00 31.62 75 ARG B N 1
ATOM 2059 C CA . ARG B 2 78 ? 54.919 78.075 68.922 1.00 32.37 75 ARG B CA 1
ATOM 2060 C C . ARG B 2 78 ? 54.506 79.312 69.793 1.00 31.31 75 ARG B C 1
ATOM 2061 O O . ARG B 2 78 ? 54.772 79.346 71.024 1.00 31.30 75 ARG B O 1
ATOM 2069 N N . LEU B 2 79 ? 53.862 80.295 69.153 1.00 28.90 76 LEU B N 1
ATOM 2070 C CA . LEU B 2 79 ? 53.321 81.406 69.887 1.00 28.54 76 LEU B CA 1
ATOM 2071 C C . LEU B 2 79 ? 52.335 80.918 70.984 1.00 28.83 76 LEU B C 1
ATOM 2072 O O . LEU B 2 79 ? 52.419 81.379 72.111 1.00 29.44 76 LEU B O 1
ATOM 2077 N N . VAL B 2 80 ? 51.441 80.005 70.650 1.00 28.34 77 VAL B N 1
ATOM 2078 C CA . VAL B 2 80 ? 50.528 79.410 71.641 1.00 30.48 77 VAL B CA 1
ATOM 2079 C C . VAL B 2 80 ? 51.316 78.706 72.790 1.00 31.79 77 VAL B C 1
ATOM 2080 O O . VAL B 2 80 ? 50.988 78.854 73.943 1.00 31.29 77 VAL B O 1
ATOM 2084 N N . ARG B 2 81 ? 52.314 77.906 72.419 1.00 32.15 78 ARG B N 1
ATOM 2085 C CA . ARG B 2 81 ? 53.102 77.140 73.388 1.00 36.11 78 ARG B CA 1
ATOM 2086 C C . ARG B 2 81 ? 53.787 78.099 74.421 1.00 35.13 78 ARG B C 1
ATOM 2087 O O . ARG B 2 81 ? 53.707 77.854 75.617 1.00 35.64 78 ARG B O 1
ATOM 2095 N N . VAL B 2 82 ? 54.363 79.204 73.932 1.00 33.62 79 VAL B N 1
ATOM 2096 C CA . VAL B 2 82 ? 54.937 80.236 74.831 1.00 34.25 79 VAL B CA 1
ATOM 2097 C C . VAL B 2 82 ? 53.833 80.992 75.644 1.00 34.89 79 VAL B C 1
ATOM 2098 O O . VAL B 2 82 ? 53.985 81.231 76.820 1.00 34.76 79 VAL B O 1
ATOM 2102 N N . ARG B 2 83 ? 52.766 81.411 74.965 1.00 33.97 80 ARG B N 1
ATOM 2103 C CA . ARG B 2 83 ? 51.660 82.068 75.613 1.00 34.32 80 ARG B CA 1
ATOM 2104 C C . ARG B 2 83 ? 51.168 81.251 76.808 1.00 37.37 80 ARG B C 1
ATOM 2105 O O . ARG B 2 83 ? 50.934 81.815 77.855 1.00 37.34 80 ARG B O 1
ATOM 2113 N N . ASN B 2 84 ? 51.013 79.929 76.639 1.00 38.97 81 ASN B N 1
ATOM 2114 C CA . ASN B 2 84 ? 50.516 79.061 77.704 1.00 42.50 81 ASN B CA 1
ATOM 2115 C C . ASN B 2 84 ? 51.598 78.759 78.732 1.00 44.53 81 ASN B C 1
ATOM 2116 O O . ASN B 2 84 ? 51.331 78.049 79.692 1.00 44.58 81 ASN B O 1
ATOM 2121 N N . SER B 2 85 ? 52.800 79.306 78.574 1.00 44.06 82 SER B N 1
ATOM 2122 C CA . SER B 2 85 ? 53.787 79.163 79.680 1.00 48.09 82 SER B CA 1
ATOM 2123 C C . SER B 2 85 ? 53.542 80.145 80.818 1.00 50.26 82 SER B C 1
ATOM 2124 O O . SER B 2 85 ? 53.736 81.332 80.652 1.00 49.12 82 SER B O 1
ATOM 2127 N N . ASN B 2 86 ? 53.143 79.677 81.972 1.00 54.56 83 ASN B N 1
ATOM 2128 C CA . ASN B 2 86 ? 53.058 80.574 83.141 1.00 57.61 83 ASN B CA 1
ATOM 2129 C C . ASN B 2 86 ? 54.267 81.534 83.364 1.00 57.14 83 ASN B C 1
ATOM 2130 O O . ASN B 2 86 ? 54.078 82.736 83.477 1.00 57.56 83 ASN B O 1
ATOM 2135 N N . ASN B 2 87 ? 55.503 81.036 83.354 1.00 55.99 84 ASN B N 1
ATOM 2136 C CA . ASN B 2 87 ? 56.628 81.874 83.706 1.00 54.78 84 ASN B CA 1
ATOM 2137 C C . ASN B 2 87 ? 57.328 82.656 82.602 1.00 51.11 84 ASN B C 1
ATOM 2138 O O . ASN B 2 87 ? 58.508 82.945 82.719 1.00 50.80 84 ASN B O 1
ATOM 2143 N N . LEU B 2 88 ? 56.604 83.039 81.555 1.00 47.97 85 LEU B N 1
ATOM 2144 C CA . LEU B 2 88 ? 57.233 83.618 80.388 1.00 45.01 85 LEU B CA 1
ATOM 2145 C C . LEU B 2 88 ? 56.393 84.663 79.678 1.00 42.51 85 LEU B C 1
ATOM 2146 O O . LEU B 2 88 ? 55.210 84.533 79.579 1.00 43.24 85 LEU B O 1
ATOM 2151 N N . LYS B 2 89 ? 57.036 85.694 79.174 1.00 40.03 86 LYS B N 1
ATOM 2152 C CA . LYS B 2 89 ? 56.377 86.727 78.399 1.00 37.53 86 LYS B CA 1
ATOM 2153 C C . LYS B 2 89 ? 57.052 86.719 77.032 1.00 34.88 86 LYS B C 1
ATOM 2154 O O . LYS B 2 89 ? 58.227 86.998 76.959 1.00 35.68 86 LYS B O 1
ATOM 2156 N N . GLY B 2 90 ? 56.336 86.376 75.966 1.00 31.86 87 GLY B N 1
ATOM 2157 C CA . GLY B 2 90 ? 56.846 86.350 74.602 1.00 29.11 87 GLY B CA 1
ATOM 2158 C C . GLY B 2 90 ? 56.637 87.654 73.826 1.00 27.99 87 GLY B C 1
ATOM 2159 O O . GLY B 2 90 ? 55.559 88.232 73.867 1.00 28.84 87 GLY B O 1
ATOM 2160 N N . ILE B 2 91 ? 57.681 88.138 73.176 1.00 26.07 88 ILE B N 1
ATOM 2161 C CA . ILE B 2 91 ? 57.589 89.265 72.283 1.00 25.80 88 ILE B CA 1
ATOM 2162 C C . ILE B 2 91 ? 57.756 88.728 70.898 1.00 24.14 88 ILE B C 1
ATOM 2163 O O . ILE B 2 91 ? 58.708 88.039 70.641 1.00 24.74 88 ILE B O 1
ATOM 2168 N N . VAL B 2 92 ? 56.793 88.996 70.026 1.00 22.64 89 VAL B N 1
ATOM 2169 C CA . VAL B 2 92 ? 56.864 88.554 68.648 1.00 21.78 89 VAL B CA 1
ATOM 2170 C C . VAL B 2 92 ? 57.506 89.595 67.727 1.00 21.83 89 VAL B C 1
ATOM 2171 O O . VAL B 2 92 ? 57.045 90.726 67.657 1.00 22.43 89 VAL B O 1
ATOM 2175 N N . VAL B 2 93 ? 58.578 89.211 67.051 1.00 22.06 90 VAL B N 1
ATOM 2176 C CA . VAL B 2 93 ? 59.273 90.047 66.100 1.00 21.49 90 VAL B CA 1
ATOM 2177 C C . VAL B 2 93 ? 59.137 89.395 64.734 1.00 21.29 90 VAL B C 1
ATOM 2178 O O . VAL B 2 93 ? 59.582 88.296 64.517 1.00 22.45 90 VAL B O 1
ATOM 2182 N N . VAL B 2 94 ? 58.477 90.092 63.806 1.00 21.81 91 VAL B N 1
ATOM 2183 C CA . VAL B 2 94 ? 58.110 89.532 62.535 1.00 21.74 91 VAL B CA 1
ATOM 2184 C C . VAL B 2 94 ? 58.750 90.304 61.374 1.00 22.60 91 VAL B C 1
ATOM 2185 O O . VAL B 2 94 ? 58.776 91.538 61.369 1.00 22.76 91 VAL B O 1
ATOM 2189 N N . GLU B 2 95 ? 59.263 89.570 60.400 1.00 22.77 92 GLU B N 1
ATOM 2190 C CA . GLU B 2 95 ? 59.737 90.155 59.183 1.00 24.22 92 GLU B CA 1
ATOM 2191 C C . GLU B 2 95 ? 58.558 90.558 58.249 1.00 24.51 92 GLU B C 1
ATOM 2192 O O . GLU B 2 95 ? 57.953 89.708 57.588 1.00 24.69 92 GLU B O 1
ATOM 2198 N N . LYS B 2 96 ? 58.289 91.856 58.251 1.00 23.74 93 LYS B N 1
ATOM 2199 C CA . LYS B 2 96 ? 57.261 92.489 57.449 1.00 24.94 93 LYS B CA 1
ATOM 2200 C C . LYS B 2 96 ? 57.913 93.167 56.239 1.00 25.45 93 LYS B C 1
ATOM 2201 O O . LYS B 2 96 ? 58.449 94.239 56.328 1.00 25.34 93 LYS B O 1
ATOM 2207 N N . THR B 2 97 ? 57.969 92.427 55.147 1.00 26.75 94 THR B N 1
ATOM 2208 C CA . THR B 2 97 ? 58.669 92.892 53.950 1.00 28.53 94 THR B CA 1
ATOM 2209 C C . THR B 2 97 ? 57.663 92.981 52.799 1.00 29.81 94 THR B C 1
ATOM 2210 O O . THR B 2 97 ? 56.489 92.687 52.979 1.00 28.19 94 THR B O 1
ATOM 2214 N N . ARG B 2 98 ? 58.167 93.325 51.621 1.00 32.71 95 ARG B N 1
ATOM 2215 C CA . ARG B 2 98 ? 57.357 93.474 50.439 1.00 34.99 95 ARG B CA 1
ATOM 2216 C C . ARG B 2 98 ? 56.673 92.151 50.108 1.00 34.29 95 ARG B C 1
ATOM 2217 O O . ARG B 2 98 ? 55.540 92.124 49.666 1.00 33.99 95 ARG B O 1
ATOM 2225 N N . MET B 2 99 ? 57.419 91.082 50.342 1.00 33.89 96 MET B N 1
ATOM 2226 C CA . MET B 2 99 ? 56.988 89.727 50.155 1.00 35.10 96 MET B CA 1
ATOM 2227 C C . MET B 2 99 ? 55.997 89.213 51.234 1.00 32.13 96 MET B C 1
ATOM 2228 O O . MET B 2 99 ? 55.012 88.629 50.921 1.00 31.73 96 MET B O 1
ATOM 2233 N N . SER B 2 100 ? 56.271 89.476 52.500 1.00 29.65 97 SER B N 1
ATOM 2234 C CA . SER B 2 100 ? 55.438 89.023 53.550 1.00 28.22 97 SER B CA 1
ATOM 2235 C C . SER B 2 100 ? 54.252 89.933 53.971 1.00 27.61 97 SER B C 1
ATOM 2236 O O . SER B 2 100 ? 53.364 89.484 54.650 1.00 25.93 97 SER B O 1
ATOM 2239 N N . GLU B 2 101 ? 54.256 91.195 53.571 1.00 28.44 98 GLU B N 1
ATOM 2240 C CA . GLU B 2 101 ? 53.334 92.167 54.183 1.00 27.83 98 GLU B CA 1
ATOM 2241 C C . GLU B 2 101 ? 51.875 91.805 54.064 1.00 27.63 98 GLU B C 1
ATOM 2242 O O . GLU B 2 101 ? 51.160 92.123 54.978 1.00 25.50 98 GLU B O 1
ATOM 2248 N N . GLN B 2 102 ? 51.427 91.163 52.956 1.00 28.09 99 GLN B N 1
ATOM 2249 C CA . GLN B 2 102 ? 49.993 90.772 52.835 1.00 28.11 99 GLN B CA 1
ATOM 2250 C C . GLN B 2 102 ? 49.501 89.759 53.926 1.00 26.31 99 GLN B C 1
ATOM 2251 O O . GLN B 2 102 ? 48.325 89.652 54.207 1.00 25.99 99 GLN B O 1
ATOM 2257 N N . TYR B 2 103 ? 50.428 88.983 54.435 1.00 25.88 100 TYR B N 1
ATOM 2258 C CA . TYR B 2 103 ? 50.163 87.992 55.505 1.00 25.28 100 TYR B CA 1
ATOM 2259 C C . TYR B 2 103 ? 50.308 88.601 56.906 1.00 24.27 100 TYR B C 1
ATOM 2260 O O . TYR B 2 103 ? 49.923 87.997 57.888 1.00 22.74 100 TYR B O 1
ATOM 2269 N N . PHE B 2 104 ? 50.821 89.844 56.986 1.00 24.18 101 PHE B N 1
ATOM 2270 C CA . PHE B 2 104 ? 51.022 90.468 58.287 1.00 23.60 101 PHE B CA 1
ATOM 2271 C C . PHE B 2 104 ? 49.692 90.733 59.066 1.00 23.01 101 PHE B C 1
ATOM 2272 O O . PHE B 2 104 ? 49.684 90.556 60.236 1.00 21.99 101 PHE B O 1
ATOM 2280 N N . PRO B 2 105 ? 48.648 91.247 58.395 1.00 24.13 102 PRO B N 1
ATOM 2281 C CA . PRO B 2 105 ? 47.437 91.643 59.124 1.00 23.72 102 PRO B CA 1
ATOM 2282 C C . PRO B 2 105 ? 46.823 90.430 59.878 1.00 23.29 102 PRO B C 1
ATOM 2283 O O . PRO B 2 105 ? 46.414 90.631 61.000 1.00 21.64 102 PRO B O 1
ATOM 2287 N N . ALA B 2 106 ? 46.811 89.224 59.299 1.00 22.95 103 ALA B N 1
ATOM 2288 C CA . ALA B 2 106 ? 46.192 88.105 60.012 1.00 24.61 103 ALA B CA 1
ATOM 2289 C C . ALA B 2 106 ? 47.081 87.640 61.196 1.00 23.49 103 ALA B C 1
ATOM 2290 O O . ALA B 2 106 ? 46.569 87.313 62.245 1.00 22.44 103 ALA B O 1
ATOM 2292 N N . LEU B 2 107 ? 48.420 87.658 60.991 1.00 22.71 104 LEU B N 1
ATOM 2293 C CA . LEU B 2 107 ? 49.356 87.424 62.106 1.00 22.12 104 LEU B CA 1
ATOM 2294 C C . LEU B 2 107 ? 49.181 88.449 63.292 1.00 20.97 104 LEU B C 1
ATOM 2295 O O . LEU B 2 107 ? 49.192 88.069 64.452 1.00 19.24 104 LEU B O 1
ATOM 2300 N N . GLN B 2 108 ? 49.032 89.724 62.966 1.00 20.51 105 GLN B N 1
ATOM 2301 C CA . GLN B 2 108 ? 48.882 90.752 64.032 1.00 20.51 105 GLN B CA 1
ATOM 2302 C C . GLN B 2 108 ? 47.565 90.512 64.805 1.00 22.00 105 GLN B C 1
ATOM 2303 O O . GLN B 2 108 ? 47.466 90.700 66.029 1.00 22.25 105 GLN B O 1
ATOM 2309 N N . LYS B 2 109 ? 46.528 90.119 64.073 1.00 21.56 106 LYS B N 1
ATOM 2310 C CA . LYS B 2 109 ? 45.255 89.913 64.741 1.00 24.84 106 LYS B CA 1
ATOM 2311 C C . LYS B 2 109 ? 45.383 88.756 65.749 1.00 24.39 106 LYS B C 1
ATOM 2312 O O . LYS B 2 109 ? 44.972 88.894 66.860 1.00 23.35 106 LYS B O 1
ATOM 2318 N N . PHE B 2 110 ? 45.910 87.635 65.276 1.00 23.71 107 PHE B N 1
ATOM 2319 C CA . PHE B 2 110 ? 46.105 86.482 66.133 1.00 25.27 107 PHE B CA 1
ATOM 2320 C C . PHE B 2 110 ? 47.037 86.822 67.316 1.00 24.51 107 PHE B C 1
ATOM 2321 O O . PHE B 2 110 ? 46.718 86.569 68.451 1.00 24.68 107 PHE B O 1
ATOM 2329 N N . THR B 2 111 ? 48.192 87.409 67.028 1.00 23.41 108 THR B N 1
ATOM 2330 C CA . THR B 2 111 ? 49.228 87.656 68.070 1.00 23.54 108 THR B CA 1
ATOM 2331 C C . THR B 2 111 ? 48.764 88.623 69.135 1.00 24.09 108 THR B C 1
ATOM 2332 O O . THR B 2 111 ? 48.759 88.326 70.294 1.00 24.51 108 THR B O 1
ATOM 2336 N N . VAL B 2 112 ? 48.327 89.792 68.694 1.00 24.76 109 VAL B N 1
ATOM 2337 C CA . VAL B 2 112 ? 47.974 90.913 69.630 1.00 24.33 109 VAL B CA 1
ATOM 2338 C C . VAL B 2 112 ? 46.529 90.878 70.169 1.00 26.65 109 VAL B C 1
ATOM 2339 O O . VAL B 2 112 ? 46.320 91.099 71.369 1.00 27.70 109 VAL B O 1
ATOM 2343 N N . LEU B 2 113 ? 45.555 90.613 69.293 1.00 25.76 110 LEU B N 1
ATOM 2344 C CA . LEU B 2 113 ? 44.138 90.696 69.644 1.00 26.85 110 LEU B CA 1
ATOM 2345 C C . LEU B 2 113 ? 43.577 89.406 70.147 1.00 27.98 110 LEU B C 1
ATOM 2346 O O . LEU B 2 113 ? 42.698 89.409 71.014 1.00 30.24 110 LEU B O 1
ATOM 2351 N N . ASP B 2 114 ? 44.125 88.287 69.685 1.00 27.20 111 ASP B N 1
ATOM 2352 C CA . ASP B 2 114 ? 43.727 86.966 70.215 1.00 29.69 111 ASP B CA 1
ATOM 2353 C C . ASP B 2 114 ? 44.603 86.562 71.432 1.00 29.47 111 ASP B C 1
ATOM 2354 O O . ASP B 2 114 ? 44.103 86.337 72.507 1.00 30.87 111 ASP B O 1
ATOM 2359 N N . LEU B 2 115 ? 45.888 86.466 71.233 1.00 27.70 112 LEU B N 1
ATOM 2360 C CA . LEU B 2 115 ? 46.787 85.998 72.286 1.00 29.20 112 LEU B CA 1
ATOM 2361 C C . LEU B 2 115 ? 47.199 87.130 73.312 1.00 29.35 112 LEU B C 1
ATOM 2362 O O . LEU B 2 115 ? 47.610 86.843 74.412 1.00 31.53 112 LEU B O 1
ATOM 2367 N N . GLY B 2 116 ? 47.120 88.391 72.911 1.00 28.47 113 GLY B N 1
ATOM 2368 C CA . GLY B 2 116 ? 47.487 89.514 73.814 1.00 29.37 113 GLY B CA 1
ATOM 2369 C C . GLY B 2 116 ? 48.998 89.598 73.987 1.00 27.58 113 GLY B C 1
ATOM 2370 O O . GLY B 2 116 ? 49.466 90.017 74.998 1.00 28.41 113 GLY B O 1
ATOM 2371 N N . MET B 2 117 ? 49.757 89.168 72.984 1.00 26.35 114 MET B N 1
ATOM 2372 C CA . MET B 2 117 ? 51.209 89.243 73.028 1.00 26.72 114 MET B CA 1
ATOM 2373 C C . MET B 2 117 ? 51.746 90.493 72.297 1.00 25.82 114 MET B C 1
ATOM 2374 O O . MET B 2 117 ? 51.079 91.017 71.347 1.00 27.20 114 MET B O 1
ATOM 2379 N N . VAL B 2 118 ? 52.901 90.980 72.686 1.00 25.14 115 VAL B N 1
ATOM 2380 C CA . VAL B 2 118 ? 53.498 92.146 72.018 1.00 24.27 115 VAL B CA 1
ATOM 2381 C C . VAL B 2 118 ? 54.034 91.718 70.612 1.00 23.95 115 VAL B C 1
ATOM 2382 O O . VAL B 2 118 ? 54.598 90.630 70.452 1.00 21.48 115 VAL B O 1
ATOM 2386 N N . LEU B 2 119 ? 53.759 92.567 69.608 1.00 22.61 116 LEU B N 1
ATOM 2387 C CA . LEU B 2 119 ? 54.207 92.374 68.252 1.00 22.31 116 LEU B CA 1
ATOM 2388 C C . LEU B 2 119 ? 55.031 93.559 67.720 1.00 21.61 116 LEU B C 1
ATOM 2389 O O . LEU B 2 119 ? 54.632 94.682 67.889 1.00 21.82 116 LEU B O 1
ATOM 2394 N N . LEU B 2 120 ? 56.157 93.261 67.118 1.00 20.19 117 LEU B N 1
ATOM 2395 C CA . LEU B 2 120 ? 57.003 94.268 66.544 1.00 22.21 117 LEU B CA 1
ATOM 2396 C C . LEU B 2 120 ? 57.415 93.845 65.114 1.00 22.18 117 LEU B C 1
ATOM 2397 O O . LEU B 2 120 ? 58.156 92.861 64.958 1.00 22.10 117 LEU B O 1
ATOM 2402 N N . PRO B 2 121 ? 56.999 94.613 64.090 1.00 22.60 118 PRO B N 1
ATOM 2403 C CA . PRO B 2 121 ? 57.517 94.329 62.720 1.00 22.73 118 PRO B CA 1
ATOM 2404 C C . PRO B 2 121 ? 58.885 94.963 62.468 1.00 24.25 118 PRO B C 1
ATOM 2405 O O . PRO B 2 121 ? 59.187 96.086 62.990 1.00 24.87 118 PRO B O 1
ATOM 2409 N N . VAL B 2 122 ? 59.682 94.251 61.706 1.00 23.20 119 VAL B N 1
ATOM 2410 C CA . VAL B 2 122 ? 60.957 94.694 61.204 1.00 25.45 119 VAL B CA 1
ATOM 2411 C C . VAL B 2 122 ? 61.040 94.358 59.711 1.00 26.65 119 VAL B C 1
ATOM 2412 O O . VAL B 2 122 ? 60.357 93.452 59.244 1.00 25.21 119 VAL B O 1
ATOM 2416 N N . ALA B 2 123 ? 61.879 95.074 58.989 1.00 26.32 120 ALA B N 1
ATOM 2417 C CA . ALA B 2 123 ? 62.001 94.839 57.602 1.00 28.72 120 ALA B CA 1
ATOM 2418 C C . ALA B 2 123 ? 63.131 93.857 57.319 1.00 29.35 120 ALA B C 1
ATOM 2419 O O . ALA B 2 123 ? 63.300 93.467 56.199 1.00 30.55 120 ALA B O 1
ATOM 2421 N N . SER B 2 124 ? 63.928 93.513 58.322 1.00 28.28 121 SER B N 1
ATOM 2422 C CA . SER B 2 124 ? 65.215 92.851 58.080 1.00 27.88 121 SER B CA 1
ATOM 2423 C C . SER B 2 124 ? 65.915 92.468 59.375 1.00 28.31 121 SER B C 1
ATOM 2424 O O . SER B 2 124 ? 65.635 93.040 60.447 1.00 25.98 121 SER B O 1
ATOM 2427 N N . GLN B 2 125 ? 66.855 91.538 59.265 1.00 27.98 122 GLN B N 1
ATOM 2428 C CA . GLN B 2 125 ? 67.665 91.189 60.385 1.00 28.94 122 GLN B CA 1
ATOM 2429 C C . GLN B 2 125 ? 68.446 92.434 60.865 1.00 29.27 122 GLN B C 1
ATOM 2430 O O . GLN B 2 125 ? 68.713 92.522 62.035 1.00 29.02 122 GLN B O 1
ATOM 2436 N N . MET B 2 126 ? 68.849 93.330 59.959 1.00 30.07 123 MET B N 1
ATOM 2437 C CA . MET B 2 126 ? 69.601 94.497 60.377 1.00 31.87 123 MET B CA 1
ATOM 2438 C C . MET B 2 126 ? 68.721 95.347 61.310 1.00 30.14 123 MET B C 1
ATOM 2439 O O . MET B 2 126 ? 69.163 95.710 62.363 1.00 29.42 123 MET B O 1
ATOM 2444 N N . GLU B 2 127 ? 67.459 95.570 60.926 1.00 29.11 124 GLU B N 1
ATOM 2445 C CA . GLU B 2 127 ? 66.523 96.297 61.743 1.00 28.69 124 GLU B CA 1
ATOM 2446 C C . GLU B 2 127 ? 66.227 95.559 63.061 1.00 27.77 124 GLU B C 1
ATOM 2447 O O . GLU B 2 127 ? 66.158 96.217 64.126 1.00 27.03 124 GLU B O 1
ATOM 2453 N N . ALA B 2 128 ? 66.091 94.225 63.005 1.00 25.21 125 ALA B N 1
ATOM 2454 C CA . ALA B 2 128 ? 65.827 93.484 64.206 1.00 24.35 125 ALA B CA 1
ATOM 2455 C C . ALA B 2 128 ? 66.918 93.666 65.258 1.00 24.95 125 ALA B C 1
ATOM 2456 O O . ALA B 2 128 ? 66.614 93.789 66.441 1.00 24.44 125 ALA B O 1
ATOM 2458 N N . SER B 2 129 ? 68.174 93.685 64.803 1.00 25.92 126 SER B N 1
ATOM 2459 C CA . SER B 2 129 ? 69.295 93.817 65.670 1.00 27.64 126 SER B CA 1
ATOM 2460 C C . SER B 2 129 ? 69.260 95.084 66.525 1.00 28.57 126 SER B C 1
ATOM 2461 O O . SER B 2 129 ? 69.416 94.970 67.775 1.00 27.85 126 SER B O 1
ATOM 2464 N N . CYS B 2 130 ? 69.006 96.244 65.877 1.00 27.89 127 CYS B N 1
ATOM 2465 C CA . CYS B 2 130 ? 68.834 97.551 66.566 1.00 29.95 127 CYS B CA 1
ATOM 2466 C C . CYS B 2 130 ? 67.639 97.489 67.588 1.00 27.73 127 CYS B C 1
ATOM 2467 O O . CYS B 2 130 ? 67.740 97.951 68.725 1.00 26.92 127 CYS B O 1
ATOM 2470 N N . LEU B 2 131 ? 66.552 96.896 67.142 1.00 26.16 128 LEU B N 1
ATOM 2471 C CA . LEU B 2 131 ? 65.355 96.847 67.930 1.00 26.55 128 LEU B CA 1
ATOM 2472 C C . LEU B 2 131 ? 65.483 95.934 69.172 1.00 25.14 128 LEU B C 1
ATOM 2473 O O . LEU B 2 131 ? 65.070 96.312 70.247 1.00 23.66 128 LEU B O 1
ATOM 2478 N N . VAL B 2 132 ? 66.145 94.793 68.984 1.00 24.93 129 VAL B N 1
ATOM 2479 C CA . VAL B 2 132 ? 66.411 93.882 70.122 1.00 24.78 129 VAL B CA 1
ATOM 2480 C C . VAL B 2 132 ? 67.339 94.541 71.195 1.00 26.19 129 VAL B C 1
ATOM 2481 O O . VAL B 2 132 ? 67.085 94.481 72.408 1.00 26.41 129 VAL B O 1
ATOM 2485 N N . ILE B 2 133 ? 68.372 95.209 70.744 1.00 25.79 130 ILE B N 1
ATOM 2486 C CA . ILE B 2 133 ? 69.208 95.949 71.670 1.00 27.71 130 ILE B CA 1
ATOM 2487 C C . ILE B 2 133 ? 68.382 97.016 72.437 1.00 28.20 130 ILE B C 1
ATOM 2488 O O . ILE B 2 133 ? 68.567 97.212 73.619 1.00 28.31 130 ILE B O 1
ATOM 2493 N N . GLN B 2 134 ? 67.452 97.659 71.740 1.00 26.93 131 GLN B N 1
ATOM 2494 C CA . GLN B 2 134 ? 66.637 98.698 72.354 1.00 28.94 131 GLN B CA 1
ATOM 2495 C C . GLN B 2 134 ? 65.775 98.095 73.492 1.00 28.12 131 GLN B C 1
ATOM 2496 O O . GLN B 2 134 ? 65.587 98.720 74.527 1.00 28.46 131 GLN B O 1
ATOM 2502 N N . LEU B 2 135 ? 65.275 96.888 73.225 1.00 27.07 132 LEU B N 1
ATOM 2503 C CA . LEU B 2 135 ? 64.436 96.122 74.140 1.00 27.80 132 LEU B CA 1
ATOM 2504 C C . LEU B 2 135 ? 65.204 95.710 75.397 1.00 28.17 132 LEU B C 1
ATOM 2505 O O . LEU B 2 135 ? 64.709 95.928 76.467 1.00 28.67 132 LEU B O 1
ATOM 2510 N N . VAL B 2 136 ? 66.434 95.199 75.233 1.00 27.54 133 VAL B N 1
ATOM 2511 C CA . VAL B 2 136 ? 67.339 94.876 76.371 1.00 30.54 133 VAL B CA 1
ATOM 2512 C C . VAL B 2 136 ? 67.607 96.137 77.217 1.00 31.67 133 VAL B C 1
ATOM 2513 O O . VAL B 2 136 ? 67.599 96.071 78.443 1.00 32.69 133 VAL B O 1
ATOM 2517 N N . GLN B 2 137 ? 67.857 97.253 76.532 1.00 31.19 134 GLN B N 1
ATOM 2518 C CA . GLN B 2 137 ? 68.086 98.547 77.151 1.00 33.98 134 GLN B CA 1
ATOM 2519 C C . GLN B 2 137 ? 66.864 99.014 77.957 1.00 34.93 134 GLN B C 1
ATOM 2520 O O . GLN B 2 137 ? 67.007 99.514 79.061 1.00 35.51 134 GLN B O 1
ATOM 2526 N N . GLU B 2 138 ? 65.683 98.818 77.389 1.00 33.73 135 GLU B N 1
ATOM 2527 C CA . GLU B 2 138 ? 64.443 99.101 78.072 1.00 36.09 135 GLU B CA 1
ATOM 2528 C C . GLU B 2 138 ? 64.264 98.228 79.307 1.00 37.21 135 GLU B C 1
ATOM 2529 O O . GLU B 2 138 ? 63.827 98.687 80.305 1.00 37.91 135 GLU B O 1
ATOM 2535 N N . GLN B 2 139 ? 64.633 96.980 79.174 1.00 37.42 136 GLN B N 1
ATOM 2536 C CA . GLN B 2 139 ? 64.422 95.950 80.166 1.00 41.05 136 GLN B CA 1
ATOM 2537 C C . GLN B 2 139 ? 65.349 96.101 81.361 1.00 43.96 136 GLN B C 1
ATOM 2538 O O . GLN B 2 139 ? 65.069 95.644 82.463 1.00 45.51 136 GLN B O 1
ATOM 2544 N N . THR B 2 140 ? 66.451 96.795 81.124 1.00 44.57 137 THR B N 1
ATOM 2545 C CA . THR B 2 140 ? 67.553 96.832 82.027 1.00 47.40 137 THR B CA 1
ATOM 2546 C C . THR B 2 140 ? 67.444 98.033 82.904 1.00 50.69 137 THR B C 1
ATOM 2547 O O . THR B 2 140 ? 68.037 98.069 83.949 1.00 52.64 137 THR B O 1
ATOM 2551 N N . LYS B 2 141 ? 66.683 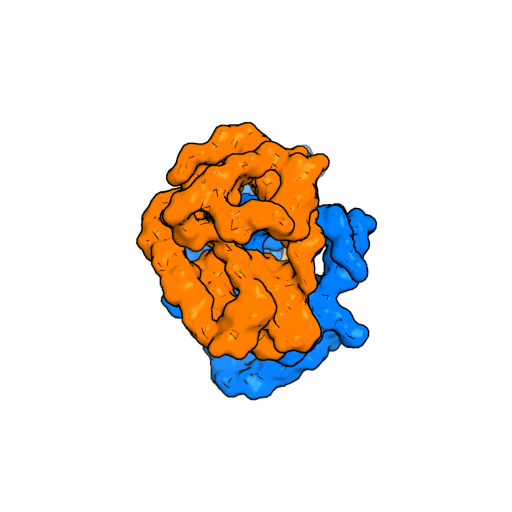99.033 82.510 1.00 51.40 138 LYS B N 1
ATOM 2552 C CA . LYS B 2 141 ? 66.689 100.202 83.371 1.00 55.57 138 LYS B CA 1
ATOM 2553 C C . LYS B 2 141 ? 65.591 100.114 84.444 1.00 57.69 138 LYS B C 1
ATOM 2554 O O . LYS B 2 141 ? 64.625 99.328 84.304 1.00 57.08 138 LYS B O 1
ATOM 2560 N N . GLU B 2 142 ? 65.736 100.936 85.478 1.00 61.33 139 GLU B N 1
ATOM 2561 C CA . GLU B 2 142 ? 64.732 101.070 86.564 1.00 64.76 139 GLU B CA 1
ATOM 2562 C C . GLU B 2 142 ? 63.384 101.511 85.958 1.00 63.84 139 GLU B C 1
ATOM 2563 O O . GLU B 2 142 ? 63.337 102.573 85.318 1.00 62.98 139 GLU B O 1
ATOM 2566 N N . PRO B 2 143 ? 62.309 100.707 86.121 1.00 63.71 140 PRO B N 1
ATOM 2567 C CA . PRO B 2 143 ? 61.041 101.119 85.498 1.00 63.01 140 PRO B CA 1
ATOM 2568 C C . PRO B 2 143 ? 60.591 102.548 85.806 1.00 64.91 140 PRO B C 1
ATOM 2569 O O . PRO B 2 143 ? 59.742 103.061 85.091 1.00 63.73 140 PRO B O 1
ATOM 2573 N N . SER B 2 144 ? 61.201 103.191 86.794 1.00 67.39 141 SER B N 1
ATOM 2574 C CA . SER B 2 144 ? 60.907 104.587 87.133 1.00 69.96 141 SER B CA 1
ATOM 2575 C C . SER B 2 144 ? 61.529 105.624 86.187 1.00 68.52 141 SER B C 1
ATOM 2576 O O . SER B 2 144 ? 61.143 106.794 86.196 1.00 70.29 141 SER B O 1
ATOM 2579 N N . LYS B 2 145 ? 62.500 105.200 85.389 1.00 65.18 142 LYS B N 1
ATOM 2580 C CA . LYS B 2 145 ? 63.029 106.067 84.333 1.00 63.41 142 LYS B CA 1
ATOM 2581 C C . LYS B 2 145 ? 62.215 105.989 83.012 1.00 59.03 142 LYS B C 1
ATOM 2582 O O . LYS B 2 145 ? 62.508 106.690 82.056 1.00 58.05 142 LYS B O 1
ATOM 2586 N N . ASN B 2 146 ? 61.176 105.153 83.005 1.00 55.88 143 ASN B N 1
ATOM 2587 C CA . ASN B 2 146 ? 60.118 105.206 81.996 1.00 52.58 143 ASN B CA 1
ATOM 2588 C C . ASN B 2 146 ? 59.153 106.418 82.236 1.00 54.88 143 ASN B C 1
ATOM 2589 O O . ASN B 2 146 ? 58.408 106.456 83.210 1.00 57.09 143 ASN B O 1
ATOM 2594 N N . PRO B 2 147 ? 59.209 107.435 81.351 1.00 54.46 144 PRO B N 1
ATOM 2595 C CA . PRO B 2 147 ? 58.447 108.671 81.493 1.00 56.79 144 PRO B CA 1
ATOM 2596 C C . PRO B 2 147 ? 56.937 108.434 81.474 1.00 56.13 144 PRO B C 1
ATOM 2597 O O . PRO B 2 147 ? 56.203 109.367 81.725 1.00 59.06 144 PRO B O 1
ATOM 2601 N N . LEU B 2 148 ? 56.513 107.211 81.112 1.00 53.12 145 LEU B N 1
ATOM 2602 C CA . LEU B 2 148 ? 55.136 106.721 81.277 1.00 52.33 145 LEU B CA 1
ATOM 2603 C C . LEU B 2 148 ? 54.789 105.949 82.582 1.00 54.18 145 LEU B C 1
ATOM 2604 O O . LEU B 2 148 ? 53.601 105.738 82.875 1.00 55.24 145 LEU B O 1
ATOM 2609 N N . LEU B 2 149 ? 55.798 105.590 83.387 1.00 54.47 146 LEU B N 1
ATOM 2610 C CA . LEU B 2 149 ? 55.589 104.846 84.638 1.00 55.73 146 LEU B CA 1
ATOM 2611 C C . LEU B 2 149 ? 55.776 105.610 85.923 1.00 59.52 146 LEU B C 1
ATOM 2612 O O . LEU B 2 149 ? 56.495 106.579 85.965 1.00 60.85 146 LEU B O 1
ATOM 2617 N N . LEU B 2 157 ? 46.368 120.037 93.704 1.00 51.50 154 LEU B N 1
ATOM 2618 C CA . LEU B 2 157 ? 45.552 121.107 94.301 1.00 51.14 154 LEU B CA 1
ATOM 2619 C C . LEU B 2 157 ? 44.315 121.502 93.459 1.00 46.81 154 LEU B C 1
ATOM 2620 O O . LEU B 2 157 ? 44.446 121.992 92.333 1.00 47.43 154 LEU B O 1
ATOM 2625 N N . SER B 2 158 ? 43.116 121.307 94.005 1.00 42.82 155 SER B N 1
ATOM 2626 C CA . SER B 2 158 ? 41.916 121.225 93.204 1.00 38.64 155 SER B CA 1
ATOM 2627 C C . SER B 2 158 ? 41.112 122.532 93.053 1.00 36.59 155 SER B C 1
ATOM 2628 O O . SER B 2 158 ? 40.197 122.570 92.296 1.00 33.42 155 SER B O 1
ATOM 2631 N N . GLU B 2 159 ? 41.467 123.588 93.782 1.00 37.55 156 GLU B N 1
ATOM 2632 C CA . GLU B 2 159 ? 40.715 124.826 93.774 1.00 35.69 156 GLU B CA 1
ATOM 2633 C C . GLU B 2 159 ? 40.482 125.453 92.386 1.00 35.00 156 GLU B C 1
ATOM 2634 O O . GLU B 2 159 ? 39.372 125.858 92.123 1.00 33.02 156 GLU B O 1
ATOM 2640 N N . PRO B 2 160 ? 41.513 125.515 91.501 1.00 36.67 157 PRO B N 1
ATOM 2641 C CA . PRO B 2 160 ? 41.165 126.087 90.170 1.00 37.12 157 PRO B CA 1
ATOM 2642 C C . PRO B 2 160 ? 40.175 125.210 89.343 1.00 35.22 157 PRO B C 1
ATOM 2643 O O . PRO B 2 160 ? 39.346 125.719 88.558 1.00 34.07 157 PRO B O 1
ATOM 2647 N N . SER B 2 161 ? 40.251 123.901 89.551 1.00 34.67 158 SER B N 1
ATOM 2648 C CA . SER B 2 161 ? 39.347 122.974 88.888 1.00 33.21 158 SER B CA 1
ATOM 2649 C C . SER B 2 161 ? 37.946 123.082 89.488 1.00 31.32 158 SER B C 1
ATOM 2650 O O . SER B 2 161 ? 36.947 123.122 88.751 1.00 29.04 158 SER B O 1
ATOM 2653 N N . LEU B 2 162 ? 37.869 123.097 90.820 1.00 31.34 159 LEU B N 1
ATOM 2654 C CA . LEU B 2 162 ? 36.576 123.326 91.471 1.00 30.03 159 LEU B CA 1
ATOM 2655 C C . LEU B 2 162 ? 35.893 124.586 90.959 1.00 29.47 159 LEU B C 1
ATOM 2656 O O . LEU B 2 162 ? 34.662 124.543 90.718 1.00 28.92 159 LEU B O 1
ATOM 2661 N N . LEU B 2 163 ? 36.630 125.679 90.779 1.00 29.82 160 LEU B N 1
ATOM 2662 C CA . LEU B 2 163 ? 35.982 126.873 90.221 1.00 30.02 160 LEU B CA 1
ATOM 2663 C C . LEU B 2 163 ? 35.322 126.532 88.867 1.00 29.80 160 LEU B C 1
ATOM 2664 O O . LEU B 2 163 ? 34.162 126.875 88.641 1.00 29.40 160 LEU B O 1
ATOM 2669 N N . ARG B 2 164 ? 36.053 125.825 88.011 1.00 30.18 161 ARG B N 1
ATOM 2670 C CA . ARG B 2 164 ? 35.619 125.560 86.663 1.00 31.24 161 ARG B CA 1
ATOM 2671 C C . ARG B 2 164 ? 34.387 124.637 86.665 1.00 29.66 161 ARG B C 1
ATOM 2672 O O . ARG B 2 164 ? 33.480 124.813 85.839 1.00 29.71 161 ARG B O 1
ATOM 2674 N N . THR B 2 165 ? 34.388 123.653 87.570 1.00 28.73 162 THR B N 1
ATOM 2675 C CA . THR B 2 165 ? 33.268 122.748 87.743 1.00 27.80 162 THR B CA 1
ATOM 2676 C C . THR B 2 165 ? 32.011 123.554 88.173 1.00 26.91 162 THR B C 1
ATOM 2677 O O . THR B 2 165 ? 30.909 123.348 87.628 1.00 27.37 162 THR B O 1
ATOM 2681 N N . VAL B 2 166 ? 32.179 124.467 89.125 1.00 26.31 163 VAL B N 1
ATOM 2682 C CA . VAL B 2 166 ? 31.061 125.251 89.625 1.00 25.60 163 VAL B CA 1
ATOM 2683 C C . VAL B 2 166 ? 30.520 126.177 88.528 1.00 26.45 163 VAL B C 1
ATOM 2684 O O . VAL B 2 166 ? 29.310 126.356 88.412 1.00 26.56 163 VAL B O 1
ATOM 2688 N N . GLN B 2 167 ? 31.421 126.707 87.704 1.00 26.72 164 GLN B N 1
ATOM 2689 C CA . GLN B 2 167 ? 31.038 127.449 86.518 1.00 28.15 164 GLN B CA 1
ATOM 2690 C C . GLN B 2 167 ? 30.182 126.620 85.509 1.00 27.99 164 GLN B C 1
ATOM 2691 O O . GLN B 2 167 ? 29.608 127.180 84.601 1.00 28.76 164 GLN B O 1
ATOM 2697 N N . GLN B 2 168 ? 30.199 125.291 85.582 1.00 27.45 165 GLN B N 1
ATOM 2698 C CA . GLN B 2 168 ? 29.286 124.530 84.706 1.00 28.72 165 GLN B CA 1
ATOM 2699 C C . GLN B 2 168 ? 27.839 124.489 85.189 1.00 27.25 165 GLN B C 1
ATOM 2700 O O . GLN B 2 168 ? 26.979 124.007 84.493 1.00 28.30 165 GLN B O 1
ATOM 2706 N N . ILE B 2 169 ? 27.580 124.968 86.395 1.00 26.59 166 ILE B N 1
ATOM 2707 C CA . ILE B 2 169 ? 26.201 124.995 86.886 1.00 26.88 166 ILE B CA 1
ATOM 2708 C C . ILE B 2 169 ? 25.481 126.142 86.196 1.00 27.05 166 ILE B C 1
ATOM 2709 O O . ILE B 2 169 ? 25.980 127.221 86.259 1.00 27.29 166 ILE B O 1
ATOM 2714 N N . PRO B 2 170 ? 24.307 125.905 85.565 1.00 28.96 167 PRO B N 1
ATOM 2715 C CA . PRO B 2 170 ? 23.547 126.980 84.872 1.00 30.79 167 PRO B CA 1
ATOM 2716 C C . PRO B 2 170 ? 23.326 128.241 85.724 1.00 29.97 167 PRO B C 1
ATOM 2717 O O . PRO B 2 170 ? 22.915 128.137 86.877 1.00 29.81 167 PRO B O 1
ATOM 2721 N N . GLY B 2 171 ? 23.610 129.409 85.174 1.00 31.48 168 GLY B N 1
ATOM 2722 C CA . GLY B 2 171 ? 23.451 130.682 85.949 1.00 31.77 168 GLY B CA 1
ATOM 2723 C C . GLY B 2 171 ? 24.742 131.118 86.678 1.00 31.11 168 GLY B C 1
ATOM 2724 O O . GLY B 2 171 ? 24.868 132.264 87.061 1.00 31.03 168 GLY B O 1
ATOM 2725 N N . VAL B 2 172 ? 25.706 130.212 86.802 1.00 29.01 169 VAL B N 1
ATOM 2726 C CA . VAL B 2 172 ? 26.898 130.468 87.585 1.00 28.15 169 VAL B CA 1
ATOM 2727 C C . VAL B 2 172 ? 28.116 130.801 86.664 1.00 28.94 169 VAL B C 1
ATOM 2728 O O . VAL B 2 172 ? 28.545 129.960 85.914 1.00 27.96 169 VAL B O 1
ATOM 2732 N N . GLY B 2 173 ? 28.635 132.023 86.761 1.00 29.81 170 GLY B N 1
ATOM 2733 C CA . GLY B 2 173 ? 29.772 132.496 85.971 1.00 30.90 170 GLY B CA 1
ATOM 2734 C C . GLY B 2 173 ? 31.037 132.633 86.841 1.00 31.59 170 GLY B C 1
ATOM 2735 O O . GLY B 2 173 ? 31.131 132.047 87.936 1.00 29.39 170 GLY B O 1
ATOM 2736 N N . LYS B 2 174 ? 32.021 133.375 86.322 1.00 33.36 171 LYS B N 1
ATOM 2737 C CA . LYS B 2 174 ? 33.285 133.569 87.040 1.00 34.26 171 LYS B CA 1
ATOM 2738 C C . LYS B 2 174 ? 33.046 134.266 88.439 1.00 33.28 171 LYS B C 1
ATOM 2739 O O . LYS B 2 174 ? 33.768 133.987 89.375 1.00 31.20 171 LYS B O 1
ATOM 2745 N N . VAL B 2 175 ? 32.025 135.128 88.559 1.00 32.57 172 VAL B N 1
ATOM 2746 C CA . VAL B 2 175 ? 31.779 135.843 89.834 1.00 33.52 172 VAL B CA 1
ATOM 2747 C C . VAL B 2 175 ? 30.985 134.999 90.896 1.00 31.45 172 VAL B C 1
ATOM 2748 O O . VAL B 2 175 ? 31.340 134.958 92.093 1.00 30.87 172 VAL B O 1
ATOM 2752 N N . LYS B 2 176 ? 29.953 134.285 90.448 1.00 29.66 173 LYS B N 1
ATOM 2753 C CA . LYS B 2 176 ? 29.176 133.527 91.439 1.00 28.25 173 LYS B CA 1
ATOM 2754 C C . LYS B 2 176 ? 29.896 132.255 91.883 1.00 27.27 173 LYS B C 1
ATOM 2755 O O . LYS B 2 176 ? 29.656 131.787 92.943 1.00 26.21 173 LYS B O 1
ATOM 2761 N N . ALA B 2 177 ? 30.748 131.691 91.035 1.00 27.12 174 ALA B N 1
ATOM 2762 C CA . ALA B 2 177 ? 31.398 130.422 91.395 1.00 26.10 174 ALA B CA 1
ATOM 2763 C C . ALA B 2 177 ? 32.197 130.478 92.728 1.00 26.29 174 ALA B C 1
ATOM 2764 O O . ALA B 2 177 ? 31.918 129.694 93.593 1.00 25.02 174 ALA B O 1
ATOM 2766 N N . PRO B 2 178 ? 33.152 131.443 92.878 1.00 28.72 175 PRO B N 1
ATOM 2767 C CA . PRO B 2 178 ? 33.899 131.641 94.121 1.00 29.87 175 PRO B CA 1
ATOM 2768 C C . PRO B 2 178 ? 32.995 132.039 95.324 1.00 30.56 175 PRO B C 1
ATOM 2769 O O . PRO B 2 178 ? 33.250 131.590 96.447 1.00 29.89 175 PRO B O 1
ATOM 2773 N N . LEU B 2 179 ? 31.931 132.812 95.085 1.00 30.24 176 LEU B N 1
ATOM 2774 C CA . LEU B 2 179 ? 30.980 133.137 96.184 1.00 30.30 176 LEU B CA 1
ATOM 2775 C C . LEU B 2 179 ? 30.277 131.879 96.721 1.00 28.69 176 LEU B C 1
ATOM 2776 O O . LEU B 2 179 ? 30.213 131.670 97.906 1.00 28.91 176 LEU B O 1
ATOM 2781 N N . LEU B 2 180 ? 29.818 131.039 95.805 1.00 27.63 177 LEU B N 1
ATOM 2782 C CA . LEU B 2 180 ? 29.166 129.760 96.115 1.00 27.49 177 LEU B CA 1
ATOM 2783 C C . LEU B 2 180 ? 30.142 128.827 96.880 1.00 27.52 177 LEU B C 1
ATOM 2784 O O . LEU B 2 180 ? 29.769 128.256 97.927 1.00 27.65 177 LEU B O 1
ATOM 2789 N N . LEU B 2 181 ? 31.386 128.673 96.374 1.00 27.14 178 LEU B N 1
ATOM 2790 C CA . LEU B 2 181 ? 32.325 127.811 97.043 1.00 27.88 178 LEU B CA 1
ATOM 2791 C C . LEU B 2 181 ? 32.809 128.365 98.417 1.00 29.27 178 LEU B C 1
ATOM 2792 O O . LEU B 2 181 ? 33.226 127.597 99.272 1.00 29.52 178 LEU B O 1
ATOM 2797 N N . GLN B 2 182 ? 32.691 129.671 98.638 1.00 29.38 179 GLN B N 1
ATOM 2798 C CA . GLN B 2 182 ? 33.134 130.249 99.899 1.00 32.69 179 GLN B CA 1
ATOM 2799 C C . GLN B 2 182 ? 32.178 129.744 101.035 1.00 31.93 179 GLN B C 1
ATOM 2800 O O . GLN B 2 182 ? 32.617 129.535 102.163 1.00 33.40 179 GLN B O 1
ATOM 2803 N N . LYS B 2 183 ? 30.881 129.628 100.694 1.00 30.25 180 LYS B N 1
ATOM 2804 C CA . LYS B 2 183 ? 29.788 129.256 101.589 1.00 30.47 180 LYS B CA 1
ATOM 2805 C C . LYS B 2 183 ? 29.435 127.805 101.599 1.00 30.37 180 LYS B C 1
ATOM 2806 O O . LYS B 2 183 ? 29.129 127.297 102.630 1.00 32.55 180 LYS B O 1
ATOM 2812 N N . PHE B 2 184 ? 29.548 127.127 100.452 1.00 29.70 181 PHE B N 1
ATOM 2813 C CA . PHE B 2 184 ? 29.284 125.687 100.297 1.00 29.38 181 PHE B CA 1
ATOM 2814 C C . PHE B 2 184 ? 30.568 125.083 99.747 1.00 28.64 181 PHE B C 1
ATOM 2815 O O . PHE B 2 184 ? 30.756 125.027 98.538 1.00 27.50 181 PHE B O 1
ATOM 2823 N N . PRO B 2 185 ? 31.457 124.636 100.639 1.00 30.42 182 PRO B N 1
ATOM 2824 C CA . PRO B 2 185 ? 32.878 124.527 100.240 1.00 30.74 182 PRO B CA 1
ATOM 2825 C C . PRO B 2 185 ? 33.268 123.249 99.478 1.00 30.86 182 PRO B C 1
ATOM 2826 O O . PRO B 2 185 ? 34.400 123.157 98.988 1.00 32.25 182 PRO B O 1
ATOM 2830 N N . SER B 2 186 ? 32.382 122.273 99.366 1.00 29.52 183 SER B N 1
ATOM 2831 C CA . SER B 2 186 ? 32.670 121.089 98.490 1.00 30.10 183 SER B CA 1
ATOM 2832 C C . SER B 2 186 ? 31.514 120.939 97.510 1.00 28.38 183 SER B C 1
ATOM 2833 O O . SER B 2 186 ? 30.459 121.550 97.711 1.00 28.25 183 SER B O 1
ATOM 2836 N N . ILE B 2 187 ? 31.727 120.216 96.410 1.00 28.83 184 ILE B N 1
ATOM 2837 C CA . ILE B 2 187 ? 30.622 119.867 95.470 1.00 27.47 184 ILE B CA 1
ATOM 2838 C C . ILE B 2 187 ? 29.503 119.152 96.220 1.00 28.07 184 ILE B C 1
ATOM 2839 O O . ILE B 2 187 ? 28.329 119.434 96.001 1.00 27.37 184 ILE B O 1
ATOM 2844 N N . GLN B 2 188 ? 29.859 118.203 97.088 1.00 29.33 185 GLN B N 1
ATOM 2845 C CA . GLN B 2 188 ? 28.815 117.518 97.847 1.00 31.22 185 GLN B CA 1
ATOM 2846 C C . GLN B 2 188 ? 27.930 118.485 98.6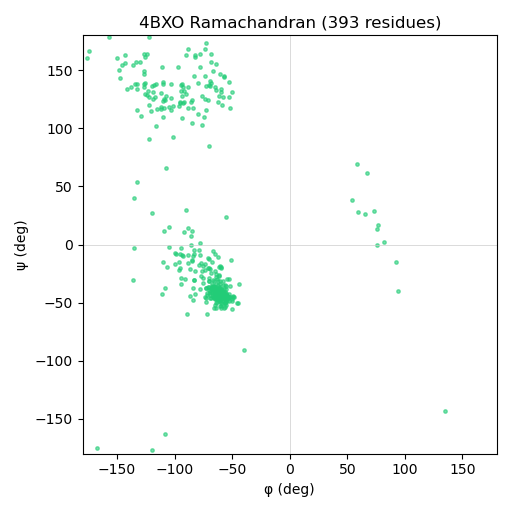33 1.00 30.64 185 GLN B C 1
ATOM 2847 O O . GLN B 2 188 ? 26.705 118.351 98.618 1.00 30.84 185 GLN B O 1
ATOM 2853 N N . GLN B 2 189 ? 28.553 119.455 99.299 1.00 30.29 186 GLN B N 1
ATOM 2854 C CA . GLN B 2 189 ? 27.844 120.404 100.144 1.00 31.04 186 GLN B CA 1
ATOM 2855 C C . GLN B 2 189 ? 27.050 121.350 99.295 1.00 29.93 186 GLN B C 1
ATOM 2856 O O . GLN B 2 189 ? 25.947 121.681 99.660 1.00 30.26 186 GLN B O 1
ATOM 2862 N N . LEU B 2 190 ? 27.587 121.732 98.135 1.00 28.05 187 LEU B N 1
ATOM 2863 C CA . LEU B 2 190 ? 26.837 122.599 97.260 1.00 27.77 187 LEU B CA 1
ATOM 2864 C C . LEU B 2 190 ? 25.632 121.863 96.658 1.00 28.78 187 LEU B C 1
ATOM 2865 O O . LEU B 2 190 ? 24.489 122.430 96.550 1.00 27.66 187 LEU B O 1
ATOM 2870 N N . SER B 2 191 ? 25.888 120.610 96.237 1.00 28.02 188 SER B N 1
ATOM 2871 C CA . SER B 2 191 ? 24.809 119.727 95.758 1.00 29.17 188 SER B CA 1
ATOM 2872 C C . SER B 2 191 ? 23.598 119.590 96.761 1.00 30.77 188 SER B C 1
ATOM 2873 O O . SER B 2 191 ? 22.480 119.288 96.347 1.00 31.88 188 SER B O 1
ATOM 2876 N N . ASN B 2 192 ? 23.871 119.720 98.064 1.00 31.56 189 ASN B N 1
ATOM 2877 C CA . ASN B 2 192 ? 22.880 119.508 99.122 1.00 33.28 189 ASN B CA 1
ATOM 2878 C C . ASN B 2 192 ? 22.194 120.770 99.583 1.00 33.05 189 ASN B C 1
ATOM 2879 O O . ASN B 2 192 ? 21.353 120.710 100.443 1.00 34.16 189 ASN B O 1
ATOM 2884 N N . ALA B 2 193 ? 22.595 121.900 99.053 1.00 31.19 190 ALA B N 1
ATOM 2885 C CA . ALA B 2 193 ? 22.103 123.195 99.548 1.00 32.33 190 ALA B CA 1
ATOM 2886 C C . ALA B 2 193 ? 20.603 123.388 99.167 1.00 32.85 190 ALA B C 1
ATOM 2887 O O . ALA B 2 193 ? 20.211 123.095 98.023 1.00 32.87 190 ALA B O 1
ATOM 2889 N N . SER B 2 194 ? 19.800 123.893 100.093 1.00 33.82 191 SER B N 1
ATOM 2890 C CA . SER B 2 194 ? 18.371 124.235 99.808 1.00 35.70 191 SER B CA 1
ATOM 2891 C C . SER B 2 194 ? 18.327 125.572 99.052 1.00 34.65 191 SER B C 1
ATOM 2892 O O . SER B 2 194 ? 19.309 126.327 99.040 1.00 31.98 191 SER B O 1
ATOM 2895 N N . ILE B 2 195 ? 17.192 125.869 98.429 1.00 36.14 192 ILE B N 1
ATOM 2896 C CA . ILE B 2 195 ? 17.015 127.168 97.769 1.00 36.10 192 ILE B CA 1
ATOM 2897 C C . ILE B 2 195 ? 17.226 128.322 98.782 1.00 36.28 192 ILE B C 1
ATOM 2898 O O . ILE B 2 195 ? 17.939 129.284 98.470 1.00 35.74 192 ILE B O 1
ATOM 2903 N N . GLY B 2 196 ? 16.705 128.172 99.986 1.00 37.49 193 GLY B N 1
ATOM 2904 C CA . GLY B 2 196 ? 16.817 129.169 101.046 1.00 38.70 193 GLY B CA 1
ATOM 2905 C C . GLY B 2 196 ? 18.296 129.446 101.374 1.00 36.75 193 GLY B C 1
ATOM 2906 O O . GLY B 2 196 ? 18.684 130.593 101.582 1.00 36.63 193 GLY B O 1
ATOM 2907 N N . GLU B 2 197 ? 19.106 128.399 101.418 1.00 34.98 194 GLU B N 1
ATOM 2908 C CA . GLU B 2 197 ? 20.509 128.543 101.707 1.00 33.96 194 GLU B CA 1
ATOM 2909 C C . GLU B 2 197 ? 21.268 129.175 100.539 1.00 31.58 194 GLU B C 1
ATOM 2910 O O . GLU B 2 197 ? 22.096 130.046 100.761 1.00 29.81 194 GLU B O 1
ATOM 2916 N N . LEU B 2 198 ? 20.956 128.719 99.302 1.00 29.98 195 LEU B N 1
ATOM 2917 C CA . LEU B 2 198 ? 21.483 129.329 98.084 1.00 28.75 195 LEU B CA 1
ATOM 2918 C C . LEU B 2 198 ? 21.166 130.831 98.030 1.00 29.18 195 LEU B C 1
ATOM 2919 O O . LEU B 2 198 ? 22.027 131.624 97.577 1.00 29.07 195 LEU B O 1
ATOM 2924 N N . GLU B 2 199 ? 19.973 131.210 98.488 1.00 29.79 196 GLU B N 1
ATOM 2925 C CA . GLU B 2 199 ? 19.574 132.633 98.538 1.00 32.02 196 GLU B CA 1
ATOM 2926 C C . GLU B 2 199 ? 20.392 133.543 99.492 1.00 32.77 196 GLU B C 1
ATOM 2927 O O . GLU B 2 199 ? 20.274 134.788 99.455 1.00 32.95 196 GLU B O 1
ATOM 2933 N N . GLN B 2 200 ? 21.256 132.922 100.295 1.00 32.29 197 GLN B N 1
ATOM 2934 C CA . GLN B 2 200 ? 22.247 133.658 101.090 1.00 34.05 197 GLN B CA 1
ATOM 2935 C C . GLN B 2 200 ? 23.416 134.146 100.206 1.00 33.43 197 GLN B C 1
ATOM 2936 O O . GLN B 2 200 ? 24.112 135.049 100.618 1.00 34.98 197 GLN B O 1
ATOM 2942 N N . VAL B 2 201 ? 23.643 133.504 99.047 1.00 30.42 198 VAL B N 1
ATOM 2943 C CA . VAL B 2 201 ? 24.739 133.827 98.155 1.00 29.87 198 VAL B CA 1
ATOM 2944 C C . VAL B 2 201 ? 24.274 134.473 96.814 1.00 29.28 198 VAL B C 1
ATOM 2945 O O . VAL B 2 201 ? 24.826 135.458 96.379 1.00 29.89 198 VAL B O 1
ATOM 2949 N N . VAL B 2 202 ? 23.206 133.950 96.210 1.00 28.99 199 VAL B N 1
ATOM 2950 C CA . VAL B 2 202 ? 22.710 134.471 94.914 1.00 28.61 199 VAL B CA 1
ATOM 2951 C C . VAL B 2 202 ? 21.263 134.917 95.065 1.00 30.70 199 VAL B C 1
ATOM 2952 O O . VAL B 2 202 ? 20.715 134.808 96.164 1.00 29.41 199 VAL B O 1
ATOM 2956 N N . GLY B 2 203 ? 20.656 135.447 93.959 1.00 31.49 200 GLY B N 1
ATOM 2957 C CA . GLY B 2 203 ? 19.251 135.765 93.941 1.00 33.07 200 GLY B CA 1
ATOM 2958 C C . GLY B 2 203 ? 18.337 134.546 93.883 1.00 33.61 200 GLY B C 1
ATOM 2959 O O . GLY B 2 203 ? 18.813 133.408 93.755 1.00 32.27 200 GLY B O 1
ATOM 2960 N N . GLN B 2 204 ? 17.024 134.788 93.994 1.00 35.64 201 GLN B N 1
ATOM 2961 C CA . GLN B 2 204 ? 16.054 133.697 93.983 1.00 36.74 201 GLN B CA 1
ATOM 2962 C C . GLN B 2 204 ? 16.070 132.918 92.617 1.00 35.69 201 GLN B C 1
ATOM 2963 O O . GLN B 2 204 ? 16.042 131.680 92.647 1.00 34.39 201 GLN B O 1
ATOM 2966 N N . ALA B 2 205 ? 16.197 133.633 91.475 1.00 35.78 202 ALA B N 1
ATOM 2967 C CA . ALA B 2 205 ? 16.187 132.999 90.132 1.00 36.31 202 ALA B CA 1
ATOM 2968 C C . ALA B 2 205 ? 17.322 131.987 89.982 1.00 33.91 202 ALA B C 1
ATOM 2969 O O . ALA B 2 205 ? 17.091 130.832 89.667 1.00 32.99 202 ALA B O 1
ATOM 2971 N N . VAL B 2 206 ? 18.545 132.441 90.237 1.00 32.84 203 VAL B N 1
ATOM 2972 C CA . VAL B 2 206 ? 19.726 131.612 90.160 1.00 31.14 203 VAL B CA 1
ATOM 2973 C C . VAL B 2 206 ? 19.746 130.538 91.252 1.00 30.59 203 VAL B C 1
ATOM 2974 O O . VAL B 2 206 ? 20.179 129.394 90.956 1.00 29.86 203 VAL B O 1
ATOM 2978 N N . ALA B 2 207 ? 19.275 130.864 92.480 1.00 29.42 204 ALA B N 1
ATOM 2979 C CA . ALA B 2 207 ? 19.112 129.809 93.519 1.00 29.95 204 ALA B CA 1
ATOM 2980 C C . ALA B 2 207 ? 18.202 128.682 93.009 1.00 31.21 204 ALA B C 1
ATOM 2981 O O . ALA B 2 207 ? 18.462 127.495 93.293 1.00 31.28 204 ALA B O 1
ATOM 2983 N N . GLN B 2 208 ? 17.120 129.058 92.309 1.00 32.47 205 GLN B N 1
ATOM 2984 C CA . GLN B 2 208 ? 16.196 128.081 91.724 1.00 34.84 205 GLN B CA 1
ATOM 2985 C C . GLN B 2 208 ? 16.899 127.264 90.581 1.00 33.51 205 GLN B C 1
ATOM 2986 O O . GLN B 2 208 ? 16.720 126.082 90.488 1.00 34.00 205 GLN B O 1
ATOM 2992 N N . GLN B 2 209 ? 17.651 127.915 89.707 1.00 32.82 206 GLN B N 1
ATOM 2993 C CA . GLN B 2 209 ? 18.436 127.237 88.644 1.00 32.43 206 GLN B CA 1
ATOM 2994 C C . GLN B 2 209 ? 19.399 126.180 89.217 1.00 30.35 206 GLN B C 1
ATOM 2995 O O . GLN B 2 209 ? 19.456 125.066 88.694 1.00 30.59 206 GLN B O 1
ATOM 3001 N N . ILE B 2 210 ? 20.161 126.565 90.251 1.00 28.64 207 ILE B N 1
ATOM 3002 C CA . ILE B 2 210 ? 21.168 125.737 90.861 1.00 27.01 207 ILE B CA 1
ATOM 3003 C C . ILE B 2 210 ? 20.548 124.496 91.476 1.00 28.11 207 ILE B C 1
ATOM 3004 O O . ILE B 2 210 ? 21.003 123.341 91.199 1.00 27.70 207 ILE B O 1
ATOM 3009 N N . HIS B 2 211 ? 19.497 124.733 92.262 1.00 29.09 208 HIS B N 1
ATOM 3010 C CA . HIS B 2 211 ? 18.805 123.664 92.945 1.00 30.48 208 HIS B CA 1
ATOM 3011 C C . HIS B 2 211 ? 18.125 122.715 91.950 1.00 31.23 208 HIS B C 1
ATOM 3012 O O . HIS B 2 211 ? 18.146 121.522 92.151 1.00 32.02 208 HIS B O 1
ATOM 3019 N N . ALA B 2 212 ? 17.477 123.249 90.920 1.00 32.42 209 ALA B N 1
ATOM 3020 C CA . ALA B 2 212 ? 16.839 122.431 89.884 1.00 33.85 209 ALA B CA 1
ATOM 3021 C C . ALA B 2 212 ? 17.954 121.610 89.213 1.00 32.64 209 ALA B C 1
ATOM 3022 O O . ALA B 2 212 ? 17.782 120.453 89.001 1.00 33.71 209 ALA B O 1
ATOM 3024 N N . PHE B 2 213 ? 19.102 122.240 88.935 1.00 30.65 210 PHE B N 1
ATOM 3025 C CA . PHE B 2 213 ? 20.208 121.568 88.264 1.00 30.50 210 PHE B CA 1
ATOM 3026 C C . PHE B 2 213 ? 20.596 120.315 89.098 1.00 30.52 210 PHE B C 1
ATOM 3027 O O . PHE B 2 213 ? 20.613 119.202 88.585 1.00 29.53 210 PHE B O 1
ATOM 3035 N N . PHE B 2 214 ? 20.859 120.526 90.392 1.00 29.39 211 PHE B N 1
ATOM 3036 C CA . PHE B 2 214 ? 21.191 119.394 91.245 1.00 30.30 211 PHE B CA 1
ATOM 3037 C C . PHE B 2 214 ? 20.098 118.328 91.431 1.00 32.59 211 PHE B C 1
ATOM 3038 O O . PHE B 2 214 ? 20.417 117.123 91.399 1.00 33.55 211 PHE B O 1
ATOM 3046 N N . THR B 2 215 ? 18.833 118.746 91.594 1.00 33.49 212 THR B N 1
ATOM 3047 C CA . THR B 2 215 ? 17.751 117.790 92.005 1.00 37.89 212 THR B CA 1
ATOM 3048 C C . THR B 2 215 ? 16.854 117.265 90.886 1.00 40.05 212 THR B C 1
ATOM 3049 O O . THR B 2 215 ? 16.174 116.313 91.096 1.00 42.89 212 THR B O 1
ATOM 3053 N N . GLN B 2 216 ? 16.812 117.879 89.705 1.00 40.76 213 GLN B N 1
ATOM 3054 C CA . GLN B 2 216 ? 15.870 117.370 88.672 1.00 45.09 213 GLN B CA 1
ATOM 3055 C C . GLN B 2 216 ? 16.248 115.946 88.061 1.00 46.65 213 GLN B C 1
ATOM 3056 O O . GLN B 2 216 ? 17.422 115.697 87.790 1.00 46.05 213 GLN B O 1
ATOM 3062 N N . PRO B 2 217 ? 15.278 115.015 87.882 1.00 50.36 214 PRO B N 1
ATOM 3063 C CA . PRO B 2 217 ? 15.526 113.649 87.350 1.00 52.56 214 PRO B CA 1
ATOM 3064 C C . PRO B 2 217 ? 16.290 113.556 86.037 1.00 52.60 214 PRO B C 1
ATOM 3065 O O . PRO B 2 217 ? 16.198 114.495 85.271 1.00 53.01 214 PRO B O 1
#